Protein AF-A0A328RAQ8-F1 (afdb_monomer)

Mean predicted aligned error: 7.21 Å

Solvent-accessible surface area (backbone atoms only — not comparable to full-atom values): 24441 Å² total; per-residue (Å²): 133,79,51,76,71,47,58,54,51,52,52,53,50,54,53,48,51,42,51,50,25,44,51,52,35,66,63,40,53,91,83,47,80,74,49,74,66,50,53,50,38,50,43,76,80,34,97,57,54,70,70,56,49,42,51,53,48,26,53,74,72,72,41,74,88,54,54,60,69,56,49,46,54,49,62,78,67,49,66,49,70,57,92,97,44,78,31,36,63,89,48,37,62,61,53,34,51,53,32,45,77,58,70,43,49,55,40,66,50,45,45,72,58,76,92,45,79,39,42,39,32,28,35,41,50,77,49,79,55,95,85,30,41,39,30,42,23,73,41,74,61,37,49,27,56,80,72,40,64,87,62,33,55,47,76,56,95,47,36,37,40,36,38,45,58,30,52,54,49,51,40,56,70,61,46,52,52,36,56,78,44,58,82,60,82,80,64,82,86,49,58,68,50,44,47,52,30,50,56,42,38,34,50,52,52,68,74,40,96,45,70,70,61,37,53,59,50,48,52,56,50,49,54,51,43,42,55,28,30,51,36,1,43,52,41,34,44,73,74,69,35,58,53,52,52,34,26,56,51,60,20,45,50,42,64,42,82,68,36,57,62,54,33,49,52,55,52,39,9,29,42,12,67,78,55,90,95,39,27,3,37,53,47,53,36,71,76,38,95,41,75,64,29,55,48,45,49,47,48,51,56,36,58,54,44,58,49,84,52,94,55,66,41,53,54,54,36,41,52,53,53,49,54,55,51,52,43,56,70,71,67,68,64,93,50,53,69,59,55,44,52,53,51,51,50,50,48,44,50,52,50,51,52,47,39,68,74,69,44,57,75,72,53,50,66,53,61,74,42,88,85,59,54,54,67,59,44,30,68,64,41,23,61,52,40,28,57,47,32,77,75,37,45,73,63,49,54,52,49,48,55,52,50,39,55,53,52,53,49,52,51,41,56,70,66,63,70,54,95,60,86,54,98,49,65,70,62,42,50,50,56,53,49,56,50,46,53,55,60,83,52,73,90,118

Foldseek 3Di:
DQDPLLVVQLVLQLVLLLLLQLLLCVLCVVPFDFDPVQQVLLCVVDVDGSVVSSCVSCVVVVNNPPDSVVSVVCSQVRWRDGDPDIDDLVRQVVVVVVSVVSPFQWGWHWHDQQNGTKIWIAGWDWDDDDQAIETEGPGTNHIHRVCDLVVQWDDDPRYIYGDLVSLLVCCVVQQVVLLVVLPPDDDPPDDPLVSLLSVLNSVLSVVDPDDVRSSVLSSVLVSVQRVLLNLLLVLCCPPPADPLLSLLLSLCCLQPVQFPSNLLSSLSSQLRADDPPHGHVVNVLLVDPDPSSLSSVSSVLSVLRPSVDPRPSSLLSNLLVLLVVVLVLVVVDDPSVVLSNLSSVLSVVLSLVCCVPQPDPVVSVVSPDPPDGSVRNNVVCSVVSNVSCVVQVVVVVVSRVVSSLVSSVVSCCVRPVDPLPDVDSVVSSSVSSVVSCVRSPPPD

Structure (mmCIF, N/CA/C/O backbone):
data_AF-A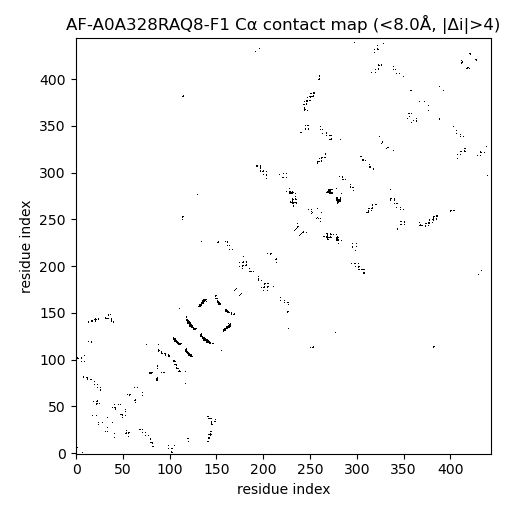0A328RAQ8-F1
#
_entry.id   AF-A0A328RAQ8-F1
#
loop_
_atom_site.group_PDB
_atom_site.id
_atom_site.type_symbol
_atom_site.label_atom_id
_atom_site.label_alt_id
_atom_site.label_comp_id
_atom_site.label_asym_id
_atom_site.label_entity_id
_atom_site.label_seq_id
_atom_site.pdbx_PDB_ins_code
_atom_site.Cartn_x
_atom_site.Cartn_y
_atom_site.Cartn_z
_atom_site.occupancy
_atom_site.B_iso_or_equiv
_atom_site.auth_seq_id
_atom_site.auth_comp_id
_atom_site.auth_asym_id
_atom_site.auth_atom_id
_atom_site.pdbx_PDB_model_num
ATOM 1 N N . MET A 1 1 ? -5.743 -27.151 -20.401 1.00 46.66 1 MET A N 1
ATOM 2 C CA . MET A 1 1 ? -4.442 -27.414 -21.057 1.00 46.66 1 MET A CA 1
ATOM 3 C C . MET A 1 1 ? -3.914 -26.081 -21.556 1.00 46.66 1 MET A C 1
ATOM 5 O O . MET A 1 1 ? -4.573 -25.493 -22.405 1.00 46.66 1 MET A O 1
ATOM 9 N N . LYS A 1 2 ? -2.813 -25.567 -20.989 1.00 57.56 2 LYS A N 1
ATOM 10 C CA . LYS A 1 2 ? -2.149 -24.363 -21.514 1.00 57.56 2 LYS A CA 1
ATOM 11 C C . LYS A 1 2 ? -1.549 -24.700 -22.884 1.00 57.56 2 LYS A C 1
ATOM 13 O O . LYS A 1 2 ? -1.037 -25.803 -23.067 1.00 57.56 2 LYS A O 1
ATOM 18 N N . SER A 1 3 ? -1.670 -23.803 -23.861 1.00 71.44 3 SER A N 1
ATOM 19 C CA . SER A 1 3 ? -0.996 -24.002 -25.150 1.00 71.44 3 SER A CA 1
ATOM 20 C C . SER A 1 3 ? 0.505 -23.745 -24.985 1.00 71.44 3 SER A C 1
ATOM 22 O O . SER A 1 3 ? 0.883 -22.864 -24.217 1.00 71.44 3 SER A O 1
ATOM 24 N N . ALA A 1 4 ? 1.362 -24.467 -25.716 1.00 67.44 4 ALA A N 1
ATOM 25 C CA . ALA A 1 4 ? 2.818 -24.266 -25.664 1.00 67.44 4 ALA A CA 1
ATOM 26 C C . ALA A 1 4 ? 3.234 -22.809 -25.970 1.00 67.44 4 ALA A C 1
ATOM 28 O O . ALA A 1 4 ? 4.241 -22.329 -25.464 1.00 67.44 4 ALA A O 1
ATOM 29 N N . ASN A 1 5 ? 2.416 -22.075 -26.734 1.00 84.12 5 ASN A N 1
ATOM 30 C CA . ASN A 1 5 ? 2.640 -20.660 -27.033 1.00 84.12 5 ASN A CA 1
ATOM 31 C C . ASN A 1 5 ? 2.459 -19.746 -25.808 1.00 84.12 5 ASN A C 1
ATOM 33 O O . ASN A 1 5 ? 3.056 -18.679 -25.761 1.00 84.12 5 ASN A O 1
ATOM 37 N N . VAL A 1 6 ? 1.654 -20.136 -24.815 1.00 92.00 6 VAL A N 1
ATOM 38 C CA . VAL A 1 6 ? 1.439 -19.330 -23.599 1.00 92.00 6 VAL A CA 1
ATOM 39 C C . VAL A 1 6 ? 2.637 -19.389 -22.673 1.00 92.00 6 VAL A C 1
ATOM 41 O O . VAL A 1 6 ? 3.039 -18.364 -22.145 1.00 92.00 6 VAL A O 1
ATOM 44 N N . GLU A 1 7 ? 3.229 -20.567 -22.501 1.00 93.19 7 GLU A N 1
ATOM 45 C CA . GLU A 1 7 ? 4.382 -20.744 -21.613 1.00 93.19 7 GLU A CA 1
ATOM 46 C C . GLU A 1 7 ? 5.602 -19.950 -22.103 1.00 93.19 7 GLU A C 1
ATOM 48 O O . GLU A 1 7 ? 6.362 -19.417 -21.295 1.00 93.19 7 GLU A O 1
ATOM 53 N N . VAL A 1 8 ? 5.765 -19.824 -23.426 1.00 94.06 8 VAL A N 1
ATOM 54 C CA . VAL A 1 8 ? 6.805 -18.980 -24.033 1.00 94.06 8 VAL A CA 1
ATOM 55 C C . VAL A 1 8 ? 6.576 -17.508 -23.687 1.00 94.06 8 VAL A C 1
ATOM 57 O O . VAL A 1 8 ? 7.496 -16.867 -23.186 1.00 94.06 8 VAL A O 1
ATOM 60 N N . LEU A 1 9 ? 5.348 -17.000 -23.855 1.00 94.50 9 LEU A N 1
ATOM 61 C CA . LEU A 1 9 ? 5.012 -15.622 -23.482 1.00 94.50 9 LEU A CA 1
ATOM 62 C C . LEU A 1 9 ? 5.189 -15.351 -21.992 1.00 94.50 9 LEU A C 1
ATOM 64 O O . LEU A 1 9 ? 5.726 -14.313 -21.616 1.00 94.50 9 LEU A O 1
ATOM 68 N N . GLU A 1 10 ? 4.730 -16.274 -21.142 1.00 96.19 10 GLU A N 1
ATOM 69 C CA . GLU A 1 10 ? 4.887 -16.165 -19.692 1.00 96.19 10 GLU A CA 1
ATOM 70 C C . GLU A 1 10 ? 6.375 -16.028 -19.350 1.00 96.19 10 GLU A C 1
ATOM 72 O O . GLU A 1 10 ? 6.765 -15.113 -18.629 1.00 96.19 10 GLU A O 1
ATOM 77 N N . LYS A 1 11 ? 7.228 -16.881 -19.928 1.00 95.19 11 LYS A N 1
ATOM 78 C CA . LYS A 1 11 ? 8.674 -16.842 -19.703 1.00 95.19 11 LYS A CA 1
ATOM 79 C C . LYS A 1 11 ? 9.316 -15.538 -20.190 1.00 95.19 11 LYS A C 1
ATOM 81 O O . LYS A 1 11 ? 10.151 -14.986 -19.475 1.00 95.19 11 LYS A O 1
ATOM 86 N N . GLU A 1 12 ? 8.943 -15.051 -21.371 1.00 95.50 12 GLU A N 1
ATOM 87 C CA . GLU A 1 12 ? 9.445 -13.786 -21.924 1.00 95.50 12 GLU A CA 1
ATOM 88 C C . GLU A 1 12 ? 9.043 -12.583 -21.066 1.00 95.50 12 GLU A C 1
ATOM 90 O O . GLU A 1 12 ? 9.880 -11.717 -20.799 1.00 95.50 12 GLU A O 1
ATOM 95 N N . LEU A 1 13 ? 7.791 -12.548 -20.596 1.00 96.94 13 LEU A N 1
ATOM 96 C CA . LEU A 1 13 ? 7.306 -11.501 -19.703 1.00 96.94 13 LEU A CA 1
ATOM 97 C C . LEU A 1 13 ? 8.070 -11.526 -18.381 1.00 96.94 13 LEU A C 1
ATOM 99 O O . LEU A 1 13 ? 8.629 -10.512 -17.976 1.00 96.94 13 LEU A O 1
ATOM 103 N N . ILE A 1 14 ? 8.128 -12.690 -17.730 1.00 96.12 14 ILE A N 1
ATOM 104 C CA . ILE A 1 14 ? 8.812 -12.859 -16.444 1.00 96.12 14 ILE A CA 1
ATOM 105 C C . ILE A 1 14 ? 10.275 -12.415 -16.560 1.00 96.12 14 ILE A C 1
ATOM 107 O O . ILE A 1 14 ? 10.772 -11.696 -15.693 1.00 96.12 14 ILE A O 1
ATOM 111 N N . GLN A 1 15 ? 10.962 -12.807 -17.638 1.00 94.62 15 GLN A N 1
ATOM 112 C CA . GLN A 1 15 ? 12.349 -12.419 -17.864 1.00 94.62 15 GLN A CA 1
ATOM 113 C C . GLN A 1 15 ? 12.493 -10.896 -17.960 1.00 94.62 15 GLN A C 1
ATOM 115 O O . GLN A 1 15 ? 13.362 -10.352 -17.284 1.00 94.62 15 GLN A O 1
ATOM 120 N N . GLN A 1 16 ? 11.648 -10.224 -18.749 1.00 96.38 16 GLN A N 1
ATOM 121 C CA . GLN A 1 16 ? 11.657 -8.764 -18.925 1.00 96.38 16 GLN A CA 1
ATOM 122 C C . GLN A 1 16 ? 11.300 -8.005 -17.644 1.00 96.38 16 GLN A C 1
ATOM 124 O O . GLN A 1 16 ? 11.988 -7.052 -17.284 1.00 96.38 16 GLN A O 1
ATOM 129 N N . CYS A 1 17 ? 10.299 -8.462 -16.891 1.00 96.31 17 CYS A N 1
ATOM 130 C CA . CYS A 1 17 ? 9.982 -7.886 -15.586 1.00 96.31 17 CYS A CA 1
ATOM 131 C C . CYS A 1 17 ? 11.153 -8.035 -14.606 1.00 96.31 17 CYS A C 1
ATOM 133 O O . CYS A 1 17 ? 11.491 -7.085 -13.908 1.00 96.31 17 CYS A O 1
ATOM 135 N N . HIS A 1 18 ? 11.833 -9.186 -14.591 1.00 94.56 18 HIS A N 1
ATOM 136 C CA . HIS A 1 18 ? 13.015 -9.371 -13.754 1.00 94.56 18 HIS A CA 1
ATOM 137 C C . HIS A 1 18 ? 14.159 -8.420 -14.147 1.00 94.56 18 HIS A C 1
ATOM 139 O O . HIS A 1 18 ? 14.799 -7.851 -13.267 1.00 94.56 18 HIS A O 1
ATOM 145 N N . VAL A 1 19 ? 14.393 -8.184 -15.448 1.00 94.94 19 VAL A N 1
ATOM 146 C CA . VAL A 1 19 ? 15.348 -7.155 -15.916 1.00 94.94 19 VAL A CA 1
ATOM 147 C C . VAL A 1 19 ? 15.018 -5.802 -15.305 1.00 94.94 19 VAL A C 1
ATOM 149 O O . VAL A 1 19 ? 15.891 -5.170 -14.713 1.00 94.94 19 VAL A O 1
ATOM 152 N N . PHE A 1 20 ? 13.759 -5.387 -15.439 1.00 95.69 20 PHE A N 1
ATOM 153 C CA . PHE A 1 20 ? 13.279 -4.112 -14.937 1.00 95.69 20 PHE A CA 1
ATOM 154 C C . PHE A 1 20 ? 13.515 -3.982 -13.429 1.00 95.69 20 PHE A C 1
ATOM 156 O O . PHE A 1 20 ? 14.131 -3.013 -12.997 1.00 95.69 20 PHE A O 1
ATOM 163 N N . CYS A 1 21 ? 13.117 -4.982 -12.635 1.00 94.62 21 CYS A N 1
ATOM 164 C CA . CYS A 1 21 ? 13.277 -4.952 -11.180 1.00 94.62 21 CYS A CA 1
ATOM 165 C C . CYS A 1 21 ? 14.751 -4.871 -10.740 1.00 94.62 21 CYS A C 1
ATOM 167 O O . CYS A 1 21 ? 15.066 -4.180 -9.774 1.00 94.62 21 CYS A O 1
ATOM 169 N N . ILE A 1 22 ? 15.666 -5.543 -11.450 1.00 94.06 22 ILE A N 1
ATOM 170 C CA . ILE A 1 22 ? 17.109 -5.474 -11.169 1.00 94.06 22 ILE A CA 1
ATOM 171 C C . ILE A 1 22 ? 17.684 -4.096 -11.513 1.00 94.06 22 ILE A C 1
ATOM 173 O O . ILE A 1 22 ? 18.497 -3.566 -10.755 1.00 94.06 22 ILE A O 1
ATOM 177 N N . LEU A 1 23 ? 17.276 -3.511 -12.642 1.00 93.88 23 LEU A N 1
ATOM 178 C CA . LEU A 1 23 ? 17.712 -2.170 -13.030 1.00 93.88 23 LEU A CA 1
ATOM 179 C C . LEU A 1 23 ? 17.159 -1.098 -12.084 1.00 93.88 23 LEU A C 1
ATOM 181 O O . LEU A 1 23 ? 17.911 -0.210 -11.688 1.00 93.88 23 LEU A O 1
ATOM 185 N N . ASP A 1 24 ? 15.891 -1.208 -11.678 1.00 92.88 24 ASP A N 1
ATOM 186 C CA . ASP A 1 24 ? 15.294 -0.343 -10.654 1.00 92.88 24 ASP A CA 1
ATOM 187 C C . ASP A 1 24 ? 16.079 -0.442 -9.341 1.00 92.88 24 ASP A C 1
ATOM 189 O O . ASP A 1 24 ? 16.536 0.575 -8.824 1.00 92.88 24 ASP A O 1
ATOM 193 N N . TYR A 1 25 ? 16.363 -1.652 -8.847 1.00 93.06 25 TYR A N 1
ATOM 194 C CA . TYR A 1 25 ? 17.213 -1.807 -7.665 1.00 93.06 25 TYR A CA 1
ATOM 195 C C . TYR A 1 25 ? 18.587 -1.155 -7.850 1.00 93.06 25 TYR A C 1
ATOM 197 O O . TYR A 1 25 ? 19.041 -0.433 -6.969 1.00 93.06 25 TYR A O 1
ATOM 205 N N . TRP A 1 26 ? 19.250 -1.359 -8.992 1.00 92.06 26 TRP A N 1
ATOM 206 C CA . TRP A 1 26 ? 20.572 -0.781 -9.239 1.00 92.06 26 TRP A CA 1
ATOM 207 C C . TRP A 1 26 ? 20.583 0.748 -9.143 1.00 92.06 26 TRP A C 1
ATOM 209 O O . TRP A 1 26 ? 21.520 1.315 -8.578 1.00 92.06 26 TRP A O 1
ATOM 219 N N . VAL A 1 27 ? 19.549 1.401 -9.681 1.00 90.69 27 VAL A N 1
ATOM 220 C CA . VAL A 1 27 ? 19.400 2.863 -9.650 1.00 90.69 27 VAL A CA 1
ATOM 221 C C . VAL A 1 27 ? 19.155 3.376 -8.228 1.00 90.69 27 VAL A C 1
ATOM 223 O O . VAL A 1 27 ? 19.603 4.472 -7.912 1.00 90.69 27 VAL A O 1
ATOM 226 N N . ASN A 1 28 ? 18.511 2.587 -7.363 1.00 86.62 28 ASN A N 1
ATOM 227 C CA . ASN A 1 28 ? 18.030 3.038 -6.049 1.00 86.62 28 ASN A CA 1
ATOM 228 C C . ASN A 1 28 ? 18.670 2.284 -4.868 1.00 86.62 28 ASN A C 1
ATOM 230 O O . ASN A 1 28 ? 18.166 2.311 -3.746 1.00 86.62 28 ASN A O 1
ATOM 234 N N . LYS A 1 29 ? 19.789 1.592 -5.103 1.00 84.62 29 LYS A N 1
ATOM 235 C CA . LYS A 1 29 ? 20.450 0.714 -4.120 1.00 84.62 29 LYS A CA 1
ATOM 236 C C . LYS A 1 29 ? 20.953 1.431 -2.863 1.00 84.62 29 LYS A C 1
ATOM 238 O O . LYS A 1 29 ? 21.177 0.771 -1.852 1.00 84.62 29 LYS A O 1
ATOM 243 N N . ASP A 1 30 ? 21.161 2.744 -2.949 1.00 83.25 30 ASP A N 1
ATOM 244 C CA . ASP A 1 30 ? 21.612 3.573 -1.828 1.00 83.25 30 ASP A CA 1
ATOM 245 C C . ASP A 1 30 ? 20.435 4.025 -0.941 1.00 83.25 30 ASP A C 1
ATOM 247 O O . ASP A 1 30 ? 20.643 4.383 0.216 1.00 83.25 30 ASP A O 1
ATOM 251 N N . GLU A 1 31 ? 19.204 3.968 -1.460 1.00 77.75 31 GLU A N 1
ATOM 252 C CA . GLU A 1 31 ? 17.975 4.384 -0.770 1.00 77.75 31 GLU A CA 1
ATOM 253 C C . GLU A 1 31 ? 17.194 3.190 -0.205 1.00 77.75 31 GLU A C 1
ATOM 255 O O . GLU A 1 31 ? 16.534 3.306 0.827 1.00 77.75 31 GLU A O 1
ATOM 260 N N . HIS A 1 32 ? 17.292 2.022 -0.849 1.00 78.50 32 HIS A N 1
ATOM 261 C CA . HIS A 1 32 ? 16.520 0.840 -0.475 1.00 78.50 32 HIS A CA 1
ATOM 262 C C . HIS A 1 32 ? 17.409 -0.379 -0.228 1.00 78.50 32 HIS A C 1
ATOM 264 O O . HIS A 1 32 ? 18.139 -0.855 -1.103 1.00 78.50 32 HIS A O 1
ATOM 270 N N . HIS A 1 33 ? 17.287 -0.946 0.971 1.00 80.94 33 HIS A N 1
ATOM 271 C CA . HIS A 1 33 ? 17.902 -2.224 1.295 1.00 80.94 33 HIS A CA 1
ATOM 272 C C . HIS A 1 33 ? 17.041 -3.374 0.760 1.00 80.94 33 HIS A C 1
ATOM 274 O O . HIS A 1 33 ? 15.851 -3.432 1.069 1.00 80.94 33 HIS A O 1
ATOM 280 N N . PRO A 1 34 ? 17.616 -4.310 -0.018 1.00 81.94 34 PRO A N 1
ATOM 281 C CA . PRO A 1 34 ? 16.852 -5.421 -0.555 1.00 81.94 34 PRO A CA 1
ATOM 282 C C . PRO A 1 34 ? 16.431 -6.344 0.584 1.00 81.94 34 PRO A C 1
ATOM 284 O O . PRO A 1 34 ? 17.266 -6.839 1.347 1.00 81.94 34 PRO A O 1
ATOM 287 N N . ASP A 1 35 ? 15.131 -6.595 0.694 1.00 78.19 35 ASP A N 1
ATOM 288 C CA . ASP A 1 35 ? 14.626 -7.565 1.650 1.00 78.19 35 ASP A CA 1
ATOM 289 C C . ASP A 1 35 ? 14.904 -9.007 1.183 1.00 78.19 35 ASP A C 1
ATOM 291 O O . ASP A 1 35 ? 15.344 -9.280 0.058 1.00 78.19 35 ASP A O 1
ATOM 295 N N . SER A 1 36 ? 14.639 -9.980 2.057 1.00 78.88 36 SER A N 1
ATOM 296 C CA . SER A 1 36 ? 14.835 -11.388 1.702 1.00 78.88 36 SER A CA 1
ATOM 297 C C . SER A 1 36 ? 13.930 -11.863 0.559 1.00 78.88 36 SER A C 1
ATOM 299 O O . SER A 1 36 ? 14.281 -12.842 -0.090 1.00 78.88 36 SER A O 1
ATOM 301 N N . PHE A 1 37 ? 12.812 -11.178 0.284 1.00 78.19 37 PHE A N 1
ATOM 302 C CA . PHE A 1 37 ? 11.906 -11.518 -0.813 1.00 78.19 37 PHE A CA 1
ATOM 303 C C . PHE A 1 37 ? 12.542 -11.156 -2.157 1.00 78.19 37 PHE A C 1
ATOM 305 O O . PHE A 1 37 ? 12.644 -12.002 -3.042 1.00 78.19 37 PHE A O 1
ATOM 312 N N . PHE A 1 38 ? 13.056 -9.932 -2.283 1.00 85.31 38 PHE A N 1
ATOM 313 C CA . PHE A 1 38 ? 13.768 -9.474 -3.473 1.00 85.31 38 PHE A CA 1
ATOM 314 C C . PHE A 1 38 ? 15.025 -10.315 -3.740 1.00 85.31 38 PHE A C 1
ATOM 316 O O . PHE A 1 38 ? 15.276 -10.742 -4.868 1.00 85.31 38 PHE A O 1
ATOM 323 N N . ILE A 1 39 ? 15.794 -10.635 -2.692 1.00 85.44 39 ILE A N 1
ATOM 324 C CA . ILE A 1 39 ? 16.981 -11.497 -2.812 1.00 85.44 39 ILE A CA 1
ATOM 325 C C . ILE A 1 39 ? 16.603 -12.900 -3.307 1.00 85.44 39 ILE A C 1
ATOM 327 O O . ILE A 1 39 ? 17.310 -13.467 -4.141 1.00 85.44 39 ILE A O 1
ATOM 331 N N . GLU A 1 40 ? 15.519 -13.481 -2.793 1.00 83.31 40 GLU A N 1
ATOM 332 C CA . GLU A 1 40 ? 15.050 -14.800 -3.218 1.00 83.31 40 GLU A CA 1
ATOM 333 C C . GLU A 1 40 ? 14.589 -14.797 -4.678 1.00 83.31 40 GLU A C 1
ATOM 335 O O . GLU A 1 40 ? 14.972 -15.695 -5.425 1.00 83.31 40 GLU A O 1
ATOM 340 N N . GLN A 1 41 ? 13.866 -13.762 -5.116 1.00 83.31 41 GLN A N 1
ATOM 341 C CA . GLN A 1 41 ? 13.512 -13.588 -6.528 1.00 83.31 41 GLN A CA 1
ATOM 342 C C . GLN A 1 41 ? 14.762 -13.577 -7.408 1.00 83.31 41 GLN A C 1
ATOM 344 O O . GLN A 1 41 ? 14.844 -14.348 -8.358 1.00 83.31 41 GLN A O 1
ATOM 349 N N . CYS A 1 42 ? 15.781 -12.788 -7.051 1.00 83.06 42 CYS A N 1
ATOM 350 C CA . CYS A 1 42 ? 17.035 -12.729 -7.806 1.00 83.06 42 CYS A CA 1
ATOM 351 C C . CYS A 1 42 ? 17.699 -14.110 -7.934 1.00 83.06 42 CYS A C 1
ATOM 353 O O . CYS A 1 42 ? 18.209 -14.456 -9.001 1.00 83.06 42 CYS A O 1
ATOM 355 N N . LYS A 1 43 ? 17.651 -14.918 -6.865 1.00 84.00 43 LYS A N 1
ATOM 356 C CA . LYS A 1 43 ? 18.189 -16.287 -6.854 1.00 84.00 43 LYS A CA 1
ATOM 357 C C . LYS A 1 43 ? 17.434 -17.241 -7.776 1.00 84.00 43 LYS A C 1
ATOM 359 O O . LYS A 1 43 ? 18.045 -18.147 -8.328 1.00 84.00 43 LYS A O 1
ATOM 364 N N . GLN A 1 44 ? 16.132 -17.037 -7.987 1.00 80.12 44 GLN A N 1
ATOM 365 C CA . GLN A 1 44 ? 15.351 -17.858 -8.923 1.00 80.12 44 GLN A CA 1
ATOM 366 C C . GLN A 1 44 ? 15.803 -17.679 -10.381 1.00 80.12 44 GLN A C 1
ATOM 368 O O . GLN A 1 44 ? 15.610 -18.581 -11.195 1.00 80.12 44 GLN A O 1
ATOM 373 N N . PHE A 1 45 ? 16.416 -16.538 -10.712 1.00 79.69 45 PHE A N 1
ATOM 374 C CA . PHE A 1 45 ? 16.899 -16.231 -12.062 1.00 79.69 45 PHE A CA 1
ATOM 375 C C . PHE A 1 45 ? 18.414 -16.376 -12.224 1.00 79.69 45 PHE A C 1
ATOM 377 O O . PHE A 1 45 ? 18.905 -16.406 -13.353 1.00 79.69 45 PHE A O 1
ATOM 384 N N . SER A 1 46 ? 19.159 -16.439 -11.120 1.00 80.19 46 SER A N 1
ATOM 385 C CA . SER A 1 46 ? 20.618 -16.491 -11.113 1.00 80.19 46 SER A CA 1
ATOM 386 C C . SER A 1 46 ? 21.133 -17.088 -9.803 1.00 80.19 46 SER A C 1
ATOM 388 O O . SER A 1 46 ? 20.909 -16.525 -8.738 1.00 80.19 46 SER A O 1
ATOM 390 N N . ASP A 1 47 ? 21.934 -18.155 -9.872 1.00 79.81 47 ASP A N 1
ATOM 391 C CA . ASP A 1 47 ? 22.627 -18.727 -8.699 1.00 79.81 47 ASP A CA 1
ATOM 392 C C . ASP A 1 47 ? 23.760 -17.821 -8.154 1.00 79.81 47 ASP A C 1
ATOM 394 O O . ASP A 1 47 ? 24.549 -18.220 -7.293 1.00 79.81 47 ASP A O 1
ATOM 398 N N . GLN A 1 48 ? 23.904 -16.606 -8.688 1.00 83.75 48 GLN A N 1
ATOM 399 C CA . GLN A 1 48 ? 24.974 -15.672 -8.351 1.00 83.75 48 GLN A CA 1
ATOM 400 C C . GLN A 1 48 ? 24.572 -14.718 -7.215 1.00 83.75 48 GLN A C 1
ATOM 402 O O . GLN A 1 48 ? 23.411 -14.612 -6.823 1.00 83.75 48 GLN A O 1
ATOM 407 N N . SER A 1 49 ? 25.554 -13.990 -6.673 1.00 87.69 49 SER A N 1
ATOM 408 C CA . SER A 1 49 ? 25.270 -12.888 -5.750 1.00 87.69 49 SER A CA 1
ATOM 409 C C . SER A 1 49 ? 24.464 -11.784 -6.444 1.00 87.69 49 SER A C 1
ATOM 411 O O . SER A 1 49 ? 24.586 -11.593 -7.653 1.00 87.69 49 SER A O 1
ATOM 413 N N . LEU A 1 50 ? 23.698 -11.011 -5.666 1.00 87.62 50 LEU A N 1
ATOM 414 C CA . LEU A 1 50 ? 22.896 -9.894 -6.177 1.00 87.62 50 LEU A CA 1
ATOM 415 C C . LEU A 1 50 ? 23.732 -8.913 -7.015 1.00 87.62 50 LEU A C 1
ATOM 417 O O . LEU A 1 50 ? 23.339 -8.561 -8.119 1.00 87.62 50 LEU A O 1
ATOM 421 N N . GLU A 1 51 ? 24.928 -8.553 -6.544 1.00 88.38 51 GLU A N 1
ATOM 422 C CA . GLU A 1 51 ? 25.855 -7.675 -7.269 1.00 88.38 51 GLU A CA 1
ATOM 423 C C . GLU A 1 51 ? 26.238 -8.226 -8.652 1.00 88.38 51 GLU A C 1
ATOM 425 O O . GLU A 1 51 ? 26.233 -7.493 -9.641 1.00 88.38 51 GLU A O 1
ATOM 430 N N . ARG A 1 52 ? 26.519 -9.532 -8.749 1.00 89.69 52 ARG A N 1
ATOM 431 C CA . ARG A 1 52 ? 26.840 -10.176 -10.029 1.00 89.69 52 ARG A CA 1
ATOM 432 C C . ARG A 1 52 ? 25.621 -10.263 -10.943 1.00 89.69 52 ARG A C 1
ATOM 434 O O . ARG A 1 52 ? 25.758 -10.039 -12.142 1.00 89.69 52 ARG A O 1
ATOM 441 N N . THR A 1 53 ? 24.441 -10.526 -10.385 1.00 91.00 53 THR A N 1
ATOM 442 C CA . THR A 1 53 ? 23.177 -10.497 -11.131 1.00 91.00 53 THR A CA 1
ATOM 443 C C . THR A 1 53 ? 22.916 -9.105 -11.712 1.00 91.00 53 THR A C 1
ATOM 445 O O . THR A 1 53 ? 22.624 -8.999 -12.902 1.00 91.00 53 THR A O 1
ATOM 448 N N . CYS A 1 54 ? 23.111 -8.035 -10.932 1.00 91.94 54 CYS A N 1
ATOM 449 C CA . CYS A 1 54 ? 23.015 -6.658 -11.425 1.00 91.94 54 CYS A CA 1
ATOM 450 C C . CYS A 1 54 ? 24.000 -6.392 -12.564 1.00 91.94 54 CYS A C 1
ATOM 452 O O . CYS A 1 54 ? 23.599 -5.915 -13.623 1.00 91.94 54 CYS A O 1
ATOM 454 N N . GLN A 1 55 ? 25.273 -6.754 -12.381 1.00 91.81 55 GLN A N 1
ATOM 455 C CA . GLN A 1 55 ? 26.297 -6.560 -13.405 1.00 91.81 55 GLN A CA 1
ATOM 456 C C . GLN A 1 55 ? 25.966 -7.316 -14.700 1.00 91.81 55 GLN A C 1
ATOM 458 O O . GLN A 1 55 ? 26.083 -6.755 -15.787 1.00 91.81 55 GLN A O 1
ATOM 463 N N . SER A 1 56 ? 25.488 -8.558 -14.596 1.00 92.06 56 SER A N 1
ATOM 464 C CA . SER A 1 56 ? 25.079 -9.355 -15.755 1.00 92.06 56 SER A CA 1
ATOM 465 C C . SER A 1 56 ? 23.894 -8.734 -16.499 1.00 92.06 56 SER A C 1
ATOM 467 O O . SER A 1 56 ? 23.878 -8.737 -17.730 1.00 92.06 56 SER A O 1
ATOM 469 N N . VAL A 1 57 ? 22.920 -8.170 -15.776 1.00 94.31 57 VAL A N 1
ATOM 470 C CA . VAL A 1 57 ? 21.798 -7.446 -16.387 1.00 94.31 57 VAL A CA 1
ATOM 471 C C . VAL A 1 57 ? 22.286 -6.177 -17.085 1.00 94.31 57 VAL A C 1
ATOM 473 O O . VAL A 1 57 ? 21.925 -5.956 -18.238 1.00 94.31 57 VAL A O 1
ATOM 476 N N . LEU A 1 58 ? 23.159 -5.388 -16.451 1.00 94.69 58 LEU A N 1
ATOM 477 C CA . LEU A 1 58 ? 23.753 -4.205 -17.080 1.00 94.69 58 LEU A CA 1
ATOM 478 C C . LEU A 1 58 ? 24.520 -4.564 -18.355 1.00 94.69 58 LEU A C 1
ATOM 480 O O . LEU A 1 58 ? 24.407 -3.858 -19.350 1.00 94.69 58 LEU A O 1
ATOM 484 N N . GLU A 1 59 ? 25.269 -5.665 -18.363 1.00 94.31 59 GLU A N 1
ATOM 485 C CA . GLU A 1 59 ? 25.994 -6.119 -19.554 1.00 94.31 59 GLU A CA 1
ATOM 486 C C . GLU A 1 59 ? 25.039 -6.563 -20.662 1.00 94.31 59 GLU A C 1
ATOM 488 O O . GLU A 1 59 ? 25.220 -6.171 -21.817 1.00 94.31 59 GLU A O 1
ATOM 493 N N . ARG A 1 60 ? 23.992 -7.326 -20.315 1.00 92.94 60 ARG A N 1
ATOM 494 C CA . ARG A 1 60 ? 22.988 -7.800 -21.278 1.00 92.94 60 ARG A CA 1
ATOM 495 C C . ARG A 1 60 ? 22.238 -6.645 -21.940 1.00 92.94 60 ARG A C 1
ATOM 497 O O . ARG A 1 60 ? 22.030 -6.685 -23.148 1.00 92.94 60 ARG A O 1
ATOM 504 N N . GLU A 1 61 ?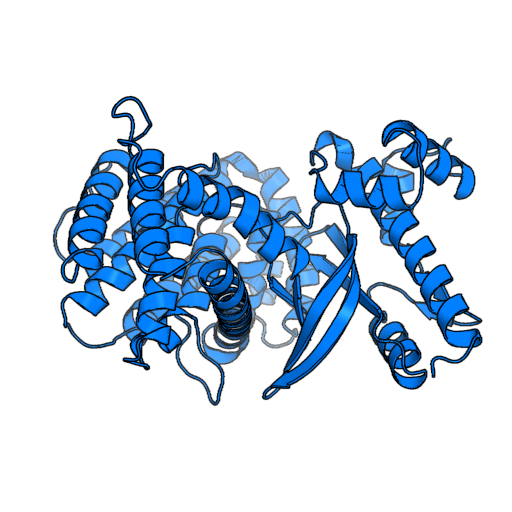 21.879 -5.620 -21.170 1.00 94.94 61 GLU A N 1
ATOM 505 C CA . GLU A 1 61 ? 21.195 -4.422 -21.676 1.00 94.94 61 GLU A CA 1
ATOM 506 C C . GLU A 1 61 ? 22.168 -3.365 -22.244 1.00 94.94 61 GLU A C 1
ATOM 508 O O . GLU A 1 61 ? 21.745 -2.288 -22.662 1.00 94.94 61 GLU A O 1
ATOM 513 N N . ASN A 1 62 ? 23.479 -3.649 -22.283 1.00 95.19 62 ASN A N 1
ATOM 514 C CA . ASN A 1 62 ? 24.532 -2.725 -22.725 1.00 95.19 62 ASN A CA 1
ATOM 515 C C . ASN A 1 62 ? 24.542 -1.382 -21.953 1.00 95.19 62 ASN A C 1
ATOM 517 O O . ASN A 1 62 ? 24.725 -0.300 -22.517 1.00 95.19 62 ASN A O 1
ATOM 521 N N . LEU A 1 63 ? 24.361 -1.458 -20.636 1.00 95.88 63 LEU A N 1
ATOM 522 C CA . LEU A 1 63 ? 24.291 -0.340 -19.695 1.00 95.88 63 LEU A CA 1
ATOM 523 C C . LEU A 1 63 ? 25.516 -0.224 -18.774 1.00 95.88 63 LEU A C 1
ATOM 525 O O . LEU A 1 63 ? 25.649 0.781 -18.085 1.00 95.88 63 LEU A O 1
ATOM 529 N N . SER A 1 64 ? 26.458 -1.175 -18.779 1.00 93.94 64 SER A N 1
ATOM 530 C CA . SER A 1 64 ? 27.608 -1.185 -17.844 1.00 93.94 64 SER A CA 1
ATOM 531 C C . SER A 1 64 ? 28.539 0.032 -17.939 1.00 93.94 64 SER A C 1
ATOM 533 O O . SER A 1 64 ? 29.347 0.264 -17.047 1.00 93.94 64 SER A O 1
ATOM 535 N N . HIS A 1 65 ? 28.454 0.799 -19.028 1.00 93.56 65 HIS A N 1
ATOM 536 C CA . HIS A 1 65 ? 29.240 2.013 -19.268 1.00 93.56 65 HIS A CA 1
ATOM 537 C C . HIS A 1 65 ? 28.446 3.311 -19.024 1.00 93.56 65 HIS A C 1
ATOM 539 O O . HIS A 1 65 ? 28.961 4.400 -19.281 1.00 93.56 65 HIS A O 1
ATOM 545 N N . LYS A 1 66 ? 27.178 3.205 -18.609 1.00 95.50 66 LYS A N 1
ATOM 546 C CA . LYS A 1 66 ? 26.265 4.332 -18.395 1.00 95.50 66 LYS A CA 1
ATOM 547 C C . LYS A 1 66 ? 26.353 4.851 -16.962 1.00 95.50 66 LYS A C 1
ATOM 549 O O . LYS A 1 66 ? 26.671 4.108 -16.036 1.00 95.50 66 LYS A O 1
ATOM 554 N N . THR A 1 67 ? 26.051 6.135 -16.778 1.00 94.56 67 THR A N 1
ATOM 555 C CA . THR A 1 67 ? 25.874 6.725 -15.442 1.00 94.56 67 THR A CA 1
ATOM 556 C C . THR A 1 67 ? 24.543 6.288 -14.823 1.00 94.56 67 THR A C 1
ATOM 558 O O . THR A 1 67 ? 23.643 5.845 -15.536 1.00 94.56 67 THR A O 1
ATOM 561 N N . ILE A 1 68 ? 24.390 6.456 -13.505 1.00 91.94 68 ILE A N 1
ATOM 562 C CA . ILE A 1 68 ? 23.129 6.162 -12.801 1.00 91.94 68 ILE A CA 1
ATOM 563 C C . ILE A 1 68 ? 21.963 6.947 -13.420 1.00 91.94 68 ILE A C 1
ATOM 565 O O . ILE A 1 68 ? 20.941 6.344 -13.729 1.00 91.94 68 ILE A O 1
ATOM 569 N N . ASP A 1 69 ? 22.140 8.237 -13.725 1.00 91.50 69 ASP A N 1
ATOM 570 C CA . ASP A 1 69 ? 21.101 9.063 -14.365 1.00 91.50 69 ASP A CA 1
ATOM 571 C C . ASP A 1 69 ? 20.670 8.525 -15.736 1.00 91.50 69 ASP A C 1
ATOM 573 O O . ASP A 1 69 ? 19.490 8.536 -16.084 1.00 91.50 69 ASP A O 1
ATOM 577 N N . GLN A 1 70 ? 21.622 8.022 -16.527 1.00 93.81 70 GLN A N 1
ATOM 578 C CA . GLN A 1 70 ? 21.333 7.437 -17.837 1.00 93.81 70 GLN A CA 1
ATOM 579 C C . GLN A 1 70 ? 20.576 6.111 -17.713 1.00 93.81 70 GLN A C 1
ATOM 581 O O . GLN A 1 70 ? 19.695 5.834 -18.524 1.00 93.81 70 GLN A O 1
ATOM 586 N N . ILE A 1 71 ? 20.906 5.298 -16.706 1.00 94.19 71 ILE A N 1
ATOM 587 C CA . ILE A 1 71 ? 20.187 4.052 -16.415 1.00 94.19 71 ILE A CA 1
ATOM 588 C C . ILE A 1 71 ? 18.787 4.372 -15.882 1.00 94.19 71 ILE A C 1
ATOM 590 O O . ILE A 1 71 ? 17.822 3.756 -16.315 1.00 94.19 71 ILE A O 1
ATOM 594 N N . SER A 1 72 ? 18.652 5.377 -15.016 1.00 91.31 72 SER A N 1
ATOM 595 C CA . SER A 1 72 ? 17.363 5.857 -14.510 1.00 91.31 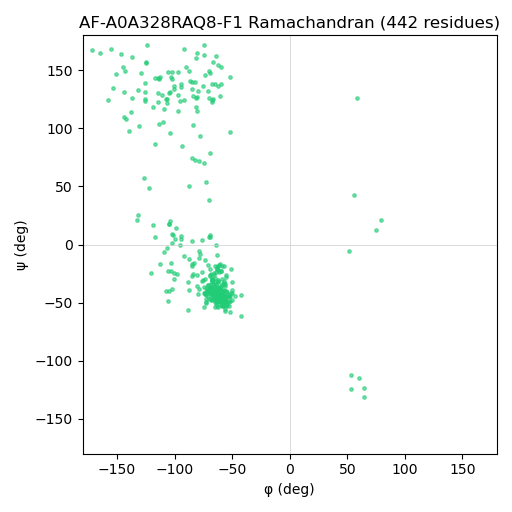72 SER A CA 1
ATOM 596 C C . SER A 1 72 ? 16.442 6.319 -15.646 1.00 91.31 72 SER A C 1
ATOM 598 O O . SER A 1 72 ? 15.283 5.910 -15.716 1.00 91.31 72 SER A O 1
ATOM 600 N N . ALA A 1 73 ? 16.963 7.091 -16.607 1.00 90.44 73 ALA A N 1
ATOM 601 C CA . ALA A 1 73 ? 16.213 7.467 -17.807 1.00 90.44 73 ALA A CA 1
ATOM 602 C C . ALA A 1 73 ? 15.768 6.237 -18.623 1.00 90.44 73 ALA A C 1
ATOM 604 O O . ALA A 1 73 ? 14.613 6.166 -19.035 1.00 90.44 73 ALA A O 1
ATOM 605 N N . TYR A 1 74 ? 16.648 5.243 -18.790 1.00 93.50 74 TYR A N 1
ATOM 606 C CA . TYR A 1 74 ? 16.315 3.985 -19.465 1.00 93.50 74 TYR A CA 1
ATOM 607 C C . TYR A 1 74 ? 15.212 3.198 -18.736 1.00 93.50 74 TYR A C 1
ATOM 609 O O . TYR A 1 74 ? 14.296 2.699 -19.381 1.00 93.50 74 TYR A O 1
ATOM 617 N N . VAL A 1 75 ? 15.262 3.111 -17.402 1.00 92.12 75 VAL A N 1
ATOM 618 C CA . VAL A 1 75 ? 14.232 2.445 -16.583 1.00 92.12 75 VAL A CA 1
ATOM 619 C C . VAL A 1 75 ? 12.874 3.135 -16.742 1.00 92.12 75 VAL A C 1
ATOM 621 O O . VAL A 1 75 ? 11.864 2.463 -16.931 1.00 92.12 75 VAL A O 1
ATOM 624 N N . ASN A 1 76 ? 12.837 4.469 -16.743 1.00 88.31 76 ASN A N 1
ATOM 625 C CA . ASN A 1 76 ? 11.594 5.234 -16.907 1.00 88.31 76 ASN A CA 1
ATOM 626 C C . ASN A 1 76 ? 10.942 5.068 -18.292 1.00 88.31 76 ASN A C 1
ATOM 628 O O . ASN A 1 76 ? 9.726 5.213 -18.425 1.00 88.31 76 ASN A O 1
ATOM 632 N N . GLU A 1 77 ? 11.738 4.756 -19.314 1.00 91.25 77 GLU A N 1
ATOM 633 C CA . GLU A 1 77 ? 11.287 4.501 -20.687 1.00 91.25 77 GLU A CA 1
ATOM 634 C C . GLU A 1 77 ? 11.221 3.002 -21.023 1.00 91.25 77 GLU A C 1
ATOM 636 O O . GLU A 1 77 ? 11.002 2.636 -22.180 1.00 91.25 77 GLU A O 1
ATOM 641 N N . TYR A 1 78 ? 11.407 2.122 -20.031 1.00 94.50 78 TYR A N 1
ATOM 642 C CA . TYR A 1 78 ? 11.469 0.683 -20.251 1.00 94.50 78 TYR A CA 1
ATOM 643 C C . TYR A 1 78 ? 10.175 0.160 -20.881 1.00 94.50 78 TYR A C 1
ATOM 645 O O . TYR A 1 78 ? 9.064 0.538 -20.498 1.00 94.50 78 TYR A O 1
ATOM 653 N N . THR A 1 79 ? 10.325 -0.745 -21.847 1.00 95.50 79 THR A N 1
ATOM 654 C CA . THR A 1 79 ? 9.205 -1.366 -22.558 1.00 95.50 79 THR A CA 1
ATOM 655 C C . THR A 1 79 ? 9.312 -2.878 -22.475 1.00 95.50 79 THR A C 1
ATOM 657 O O . THR A 1 79 ? 10.397 -3.443 -22.602 1.00 95.50 79 THR A O 1
ATOM 660 N N . ILE A 1 80 ? 8.174 -3.532 -22.273 1.00 96.31 80 ILE A N 1
ATOM 661 C CA . ILE A 1 80 ? 8.056 -4.984 -22.351 1.00 96.31 80 ILE A CA 1
ATOM 662 C C . ILE A 1 80 ? 7.573 -5.332 -23.751 1.00 96.31 80 ILE A C 1
ATOM 664 O O . ILE A 1 80 ? 6.520 -4.871 -24.184 1.00 96.31 80 ILE A O 1
ATOM 668 N N . ASN A 1 81 ? 8.333 -6.157 -24.455 1.00 95.62 81 ASN A N 1
ATOM 669 C CA . ASN A 1 81 ? 8.037 -6.583 -25.813 1.00 95.62 81 ASN A CA 1
ATOM 670 C C . ASN A 1 81 ? 7.627 -8.052 -25.794 1.00 95.62 81 ASN A C 1
ATOM 672 O O . ASN A 1 81 ? 8.424 -8.907 -25.417 1.00 95.62 81 ASN A O 1
ATOM 676 N N . LEU A 1 82 ? 6.391 -8.347 -26.184 1.00 93.94 82 LEU A N 1
ATOM 677 C CA . LEU A 1 82 ? 5.903 -9.717 -26.329 1.00 93.94 82 LEU A CA 1
ATOM 678 C C . LEU A 1 82 ? 5.345 -9.873 -27.738 1.00 93.94 82 LEU A C 1
ATOM 680 O O . LEU A 1 82 ? 4.469 -9.110 -28.154 1.00 93.94 82 LEU A O 1
ATOM 684 N N . GLU A 1 83 ? 5.853 -10.866 -28.465 1.00 88.94 83 GLU A N 1
ATOM 685 C CA . GLU A 1 83 ? 5.590 -11.025 -29.900 1.00 88.94 83 GLU A CA 1
ATOM 686 C C . GLU A 1 83 ? 5.912 -9.732 -30.677 1.00 88.94 83 GLU A C 1
ATOM 688 O O . GLU A 1 83 ? 7.024 -9.219 -30.599 1.00 88.94 83 GLU A O 1
ATOM 693 N N . GLU A 1 84 ? 4.945 -9.193 -31.424 1.00 89.00 84 GLU A N 1
ATOM 694 C CA . GLU A 1 84 ? 5.064 -7.961 -32.214 1.00 89.00 84 GLU A CA 1
ATOM 695 C C . GLU A 1 84 ? 4.466 -6.735 -31.493 1.00 89.00 84 GLU A C 1
ATOM 697 O O . GLU A 1 84 ? 4.215 -5.706 -32.122 1.00 89.00 84 GLU A O 1
ATOM 702 N N . LYS A 1 85 ? 4.190 -6.835 -30.183 1.00 94.62 85 LYS A N 1
ATOM 703 C CA . LYS A 1 85 ? 3.597 -5.755 -29.381 1.00 94.62 85 LYS A CA 1
ATOM 704 C C . LYS A 1 85 ? 4.555 -5.245 -28.310 1.00 94.62 85 LYS A C 1
ATOM 706 O O . LYS A 1 85 ? 5.255 -6.022 -27.664 1.00 94.62 85 LYS A O 1
ATOM 711 N N . SER A 1 86 ? 4.501 -3.936 -28.078 1.00 96.06 86 SER A N 1
ATOM 712 C CA . SER A 1 86 ? 5.252 -3.250 -27.027 1.00 96.06 86 SER A CA 1
ATOM 713 C C . SER A 1 86 ? 4.302 -2.667 -25.988 1.00 96.06 86 SER A C 1
ATOM 715 O O . SER A 1 86 ? 3.352 -1.951 -26.314 1.00 96.06 86 SER A O 1
ATOM 717 N N . PHE A 1 87 ? 4.593 -2.951 -24.727 1.00 95.75 87 PHE A N 1
ATOM 718 C CA . PHE A 1 87 ? 3.835 -2.512 -23.570 1.00 95.75 87 PHE A CA 1
ATOM 719 C C . PHE A 1 87 ? 4.701 -1.621 -22.686 1.00 95.75 87 PHE A C 1
ATOM 721 O O . PHE A 1 87 ? 5.898 -1.838 -22.506 1.00 95.75 87 PHE A O 1
ATOM 728 N N . THR A 1 88 ? 4.062 -0.616 -22.117 1.00 93.81 88 THR A N 1
ATOM 729 C CA . THR A 1 88 ? 4.608 0.354 -21.172 1.00 93.81 88 THR A CA 1
ATOM 730 C C . THR A 1 88 ? 3.750 0.330 -19.913 1.00 93.81 88 THR A C 1
ATOM 732 O O . THR A 1 88 ? 2.643 -0.213 -19.918 1.00 93.81 88 THR A O 1
ATOM 735 N N . HIS A 1 89 ? 4.174 1.027 -18.864 1.00 89.81 89 HIS A N 1
ATOM 736 C CA . HIS A 1 89 ? 3.344 1.245 -17.675 1.00 89.81 89 HIS A CA 1
ATOM 737 C C . HIS A 1 89 ? 1.984 1.916 -17.963 1.00 89.81 89 HIS A C 1
ATOM 739 O O . HIS A 1 89 ? 1.082 1.870 -17.136 1.00 89.81 89 HIS A O 1
ATOM 745 N N . ARG A 1 90 ? 1.796 2.568 -19.120 1.00 87.38 90 ARG A N 1
ATOM 746 C CA . ARG A 1 90 ? 0.524 3.238 -19.460 1.00 87.38 90 ARG A CA 1
ATOM 747 C C . ARG A 1 90 ? -0.508 2.299 -20.065 1.00 87.38 90 ARG A C 1
ATOM 749 O O . ARG A 1 90 ? -1.696 2.591 -20.000 1.00 87.38 90 ARG A O 1
ATOM 756 N N . ASN A 1 91 ? -0.058 1.209 -20.679 1.00 90.81 91 ASN A N 1
ATOM 757 C CA . ASN A 1 91 ? -0.902 0.271 -21.418 1.00 90.81 91 ASN A CA 1
ATOM 758 C C . ASN A 1 91 ? -0.621 -1.192 -21.048 1.00 90.81 91 ASN A C 1
ATOM 760 O O . ASN A 1 91 ? -0.958 -2.097 -21.807 1.00 90.81 91 ASN A O 1
ATOM 764 N N . TYR A 1 92 ? -0.027 -1.448 -19.878 1.00 92.25 92 TYR A N 1
ATOM 765 C CA . TYR A 1 92 ? 0.262 -2.809 -19.421 1.00 92.25 92 TYR A CA 1
ATOM 766 C C . TYR A 1 92 ? -1.008 -3.668 -19.291 1.00 92.25 92 TYR A C 1
ATOM 768 O O . TYR A 1 92 ? -0.926 -4.888 -19.390 1.00 92.25 92 TYR A O 1
ATOM 776 N N . GLN A 1 93 ? -2.189 -3.060 -19.140 1.00 92.06 93 GLN A N 1
ATOM 777 C CA . GLN A 1 93 ? -3.449 -3.805 -19.120 1.00 92.06 93 GLN A CA 1
ATOM 778 C C . GLN A 1 93 ? -3.722 -4.550 -20.427 1.00 92.06 93 GLN A C 1
ATOM 780 O O . GLN A 1 93 ? -4.217 -5.671 -20.399 1.00 92.06 93 GLN A O 1
ATOM 785 N N . GLU A 1 94 ? -3.280 -4.017 -21.569 1.00 93.88 94 GLU A N 1
ATOM 786 C CA . GLU A 1 94 ? -3.362 -4.738 -22.842 1.00 93.88 94 GLU A CA 1
ATOM 787 C C . GLU A 1 94 ? -2.485 -6.006 -22.842 1.00 93.88 94 GLU A C 1
ATOM 789 O O . GLU A 1 94 ? -2.804 -6.987 -23.520 1.00 93.88 94 GLU A O 1
ATOM 794 N N . CYS A 1 95 ? -1.391 -6.013 -22.067 1.00 94.81 95 CYS A N 1
ATOM 795 C CA . CYS A 1 95 ? -0.564 -7.201 -21.843 1.00 94.81 95 CYS A CA 1
ATOM 796 C C . CYS A 1 95 ? -1.330 -8.239 -21.012 1.00 94.81 95 CYS A C 1
ATOM 798 O O . CYS A 1 95 ? -1.392 -9.413 -21.389 1.00 94.81 95 CYS A O 1
ATOM 800 N N . ASN A 1 96 ? -1.980 -7.804 -19.928 1.00 94.56 96 ASN A N 1
ATOM 801 C CA . ASN A 1 96 ? -2.815 -8.671 -19.093 1.00 94.56 96 ASN A CA 1
ATOM 802 C C . ASN A 1 96 ? -3.988 -9.265 -19.883 1.00 94.56 96 ASN A C 1
ATOM 804 O O . ASN A 1 96 ? -4.216 -10.472 -19.814 1.00 94.56 96 ASN A O 1
ATOM 808 N N . ASP A 1 97 ? -4.679 -8.464 -20.693 1.00 93.56 97 ASP A N 1
ATOM 809 C CA . ASP A 1 97 ? -5.769 -8.922 -21.559 1.00 93.56 97 ASP A CA 1
ATOM 810 C C . ASP A 1 97 ? -5.287 -9.952 -22.585 1.00 93.56 97 ASP A C 1
ATOM 812 O O . ASP A 1 97 ? -5.940 -10.977 -22.811 1.00 93.56 97 ASP A O 1
ATOM 816 N N . MET A 1 98 ? -4.107 -9.728 -23.172 1.00 94.38 98 MET A N 1
ATOM 817 C CA . MET A 1 98 ? -3.480 -10.687 -24.076 1.00 94.38 98 MET A CA 1
ATOM 818 C C . MET A 1 98 ? -3.207 -12.020 -23.370 1.00 94.38 98 MET A C 1
ATOM 820 O O . MET A 1 98 ? -3.575 -13.070 -23.899 1.00 94.38 98 MET A O 1
ATOM 824 N N . LEU A 1 99 ? -2.609 -12.005 -22.178 1.00 94.69 99 LEU A N 1
ATOM 825 C CA . LEU A 1 99 ? -2.340 -13.212 -21.390 1.00 94.69 99 LEU A CA 1
ATOM 826 C C . LEU A 1 99 ? -3.633 -13.932 -20.986 1.00 94.69 99 LEU A C 1
ATOM 828 O O . LEU A 1 99 ? -3.744 -15.151 -21.163 1.00 94.69 99 LEU A O 1
ATOM 832 N N . ARG A 1 100 ? -4.635 -13.177 -20.523 1.00 93.75 100 ARG A N 1
ATOM 833 C CA . ARG A 1 100 ? -5.957 -13.684 -20.133 1.00 93.75 100 ARG A CA 1
ATOM 834 C C . ARG A 1 100 ? -6.653 -14.370 -21.305 1.00 93.75 100 ARG A C 1
ATOM 836 O O . ARG A 1 100 ? -7.112 -15.501 -21.159 1.00 93.75 100 ARG A O 1
ATOM 843 N N . SER A 1 101 ? -6.640 -13.757 -22.492 1.00 93.06 101 SER A N 1
ATOM 844 C CA . SER A 1 101 ? -7.244 -14.326 -23.710 1.00 93.06 101 SER A CA 1
ATOM 845 C C . SER A 1 101 ? -6.642 -15.674 -24.123 1.00 93.06 101 SER A C 1
ATOM 847 O O . SER A 1 101 ? -7.290 -16.471 -24.801 1.00 93.06 101 SER A O 1
ATOM 849 N N . ARG A 1 102 ? -5.409 -15.957 -23.685 1.00 92.62 102 ARG A N 1
ATOM 850 C CA . ARG A 1 102 ? -4.711 -17.217 -23.950 1.00 92.62 102 ARG A CA 1
ATOM 851 C C . ARG A 1 102 ? -4.778 -18.207 -22.782 1.00 92.62 102 ARG A C 1
ATOM 853 O O . ARG A 1 102 ? -4.185 -19.280 -22.858 1.00 92.62 102 ARG A O 1
ATOM 860 N N . GLY A 1 103 ? -5.512 -17.885 -21.718 1.00 93.31 103 GLY A N 1
ATOM 861 C CA . GLY A 1 103 ? -5.689 -18.751 -20.551 1.00 93.31 103 GLY A CA 1
ATOM 862 C C . GLY A 1 103 ? -4.508 -18.744 -19.577 1.00 93.31 103 GLY A C 1
ATOM 863 O O . GLY A 1 103 ? -4.340 -19.700 -18.817 1.00 93.31 103 GLY A O 1
ATOM 864 N N . SER A 1 104 ? -3.670 -17.705 -19.606 1.00 95.81 104 SER A N 1
ATOM 865 C CA . SER A 1 104 ? -2.653 -17.487 -18.579 1.00 95.81 104 SER A CA 1
ATOM 866 C C . SER A 1 104 ? -3.264 -16.803 -17.354 1.00 95.81 104 SER A C 1
ATOM 868 O O . SER A 1 104 ? -4.062 -15.871 -17.482 1.00 95.81 104 SER A O 1
ATOM 870 N N . SER A 1 105 ? -2.850 -17.236 -16.164 1.00 96.69 105 SER A N 1
ATOM 871 C CA . SER A 1 105 ? -3.110 -16.550 -14.892 1.00 96.69 105 SER A CA 1
ATOM 872 C C . SER A 1 105 ? -1.966 -15.624 -14.469 1.00 96.69 105 SER A C 1
ATOM 874 O O . SER A 1 105 ? -1.998 -15.074 -13.375 1.00 96.69 105 SER A O 1
ATOM 876 N N . LEU A 1 106 ? -0.933 -15.465 -15.303 1.00 97.25 106 LEU A N 1
ATOM 877 C CA . LEU A 1 106 ? 0.145 -14.515 -15.057 1.00 97.25 106 LEU A CA 1
ATOM 878 C C . LEU A 1 106 ? -0.390 -13.093 -15.249 1.00 97.25 106 LEU A C 1
ATOM 880 O O . LEU A 1 106 ? -1.045 -12.809 -16.256 1.00 97.25 106 LEU A O 1
ATOM 884 N N . ARG A 1 107 ? -0.112 -12.208 -14.295 1.00 96.25 107 ARG A N 1
ATOM 885 C CA . ARG A 1 107 ? -0.461 -10.789 -14.358 1.00 96.25 107 ARG A CA 1
ATOM 886 C C . ARG A 1 107 ? 0.742 -9.926 -14.060 1.00 96.25 107 ARG A C 1
ATOM 888 O O . ARG A 1 107 ? 1.607 -10.293 -13.265 1.00 96.25 107 ARG A O 1
ATOM 895 N N . LEU A 1 108 ? 0.746 -8.777 -14.714 1.00 95.06 108 LEU A N 1
ATOM 896 C CA . LEU A 1 108 ? 1.651 -7.673 -14.490 1.00 95.06 108 LEU A CA 1
ATOM 897 C C . LEU A 1 108 ? 0.852 -6.525 -13.878 1.00 95.06 108 LEU A C 1
ATOM 899 O O . LEU A 1 108 ? -0.157 -6.111 -14.439 1.00 95.06 108 LEU A O 1
ATOM 903 N N . LEU A 1 109 ? 1.333 -5.986 -12.769 1.00 92.69 109 LEU A N 1
ATOM 904 C CA . LEU A 1 109 ? 0.967 -4.670 -12.271 1.00 92.69 109 LEU A CA 1
ATOM 905 C C . LEU A 1 109 ? 2.161 -3.751 -12.535 1.00 92.69 109 LEU A C 1
ATOM 907 O O . LEU A 1 109 ? 3.278 -4.050 -12.109 1.00 92.69 109 LEU A O 1
ATOM 911 N N . TRP A 1 110 ? 1.935 -2.670 -1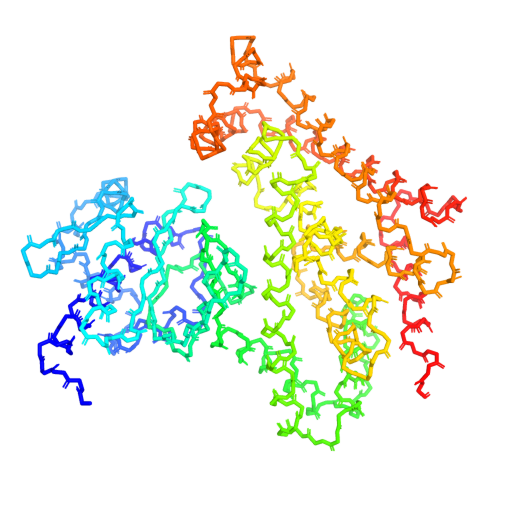3.283 1.00 91.06 110 TRP A N 1
ATOM 912 C CA . TRP A 1 110 ? 2.993 -1.735 -13.658 1.00 91.06 110 TRP A CA 1
ATOM 913 C C . TRP A 1 110 ? 2.504 -0.291 -13.580 1.00 91.06 110 TRP A C 1
ATOM 915 O O . TRP A 1 110 ? 1.850 0.208 -14.496 1.00 91.06 110 TRP A O 1
ATOM 925 N N . SER A 1 111 ? 2.790 0.388 -12.475 1.00 84.75 111 SER A N 1
ATOM 926 C CA . SER A 1 111 ? 2.257 1.726 -12.201 1.00 84.75 111 SER A CA 1
ATOM 927 C C . SER A 1 111 ? 3.224 2.596 -11.429 1.00 84.75 111 SER A C 1
ATOM 929 O O . SER A 1 111 ? 4.195 2.116 -10.860 1.00 84.75 111 SER A O 1
ATOM 931 N N . TYR A 1 112 ? 2.953 3.897 -11.430 1.00 77.94 112 TYR A N 1
ATOM 932 C CA . TYR A 1 112 ? 3.644 4.816 -10.542 1.00 77.94 112 TYR A CA 1
ATOM 933 C C . TYR A 1 112 ? 3.039 4.755 -9.145 1.00 77.94 112 TYR A C 1
ATOM 935 O O . TYR A 1 112 ? 1.824 4.887 -9.004 1.00 77.94 112 TYR A O 1
ATOM 943 N N . GLN A 1 113 ? 3.908 4.645 -8.148 1.00 72.62 113 GLN A N 1
ATOM 944 C CA . GLN A 1 113 ? 3.636 5.044 -6.775 1.00 72.62 113 GLN A CA 1
ATOM 945 C C . GLN A 1 113 ? 4.648 6.132 -6.431 1.00 72.62 113 GLN A C 1
ATOM 947 O O . GLN A 1 113 ? 5.863 5.931 -6.526 1.00 72.62 113 GLN A O 1
ATOM 952 N N . GLY A 1 114 ? 4.178 7.338 -6.120 1.00 68.56 114 GLY A N 1
ATOM 953 C CA . GLY A 1 114 ? 5.116 8.451 -6.050 1.00 68.56 114 GLY A CA 1
ATOM 954 C C . GLY A 1 114 ? 5.752 8.748 -7.417 1.00 68.56 114 GLY A C 1
ATOM 955 O O . GLY A 1 114 ? 5.102 8.826 -8.458 1.00 68.56 114 GLY A O 1
ATOM 956 N N . ARG A 1 115 ? 7.081 8.869 -7.403 1.00 65.38 115 ARG A N 1
ATOM 957 C CA . ARG A 1 115 ? 7.935 9.052 -8.594 1.00 65.38 115 ARG A CA 1
ATOM 958 C C . ARG A 1 115 ? 8.435 7.740 -9.174 1.00 65.38 115 ARG A C 1
ATOM 960 O O . ARG A 1 115 ? 9.056 7.730 -10.236 1.00 65.38 115 ARG A O 1
ATOM 967 N N . SER A 1 116 ? 8.217 6.659 -8.445 1.00 74.44 116 SER A N 1
ATOM 968 C CA . SER A 1 116 ? 8.866 5.391 -8.691 1.00 74.44 116 SER A CA 1
ATOM 969 C C . SER A 1 116 ? 7.943 4.529 -9.514 1.00 74.44 116 SER A C 1
ATOM 971 O O . SER A 1 116 ? 6.764 4.363 -9.202 1.00 74.44 116 SER A O 1
ATOM 973 N N . LEU A 1 117 ? 8.487 4.009 -10.605 1.00 86.25 117 LEU A N 1
ATOM 974 C CA . LEU A 1 117 ? 7.767 3.058 -11.415 1.00 86.25 117 LEU A CA 1
ATOM 975 C C . LEU A 1 117 ? 7.885 1.683 -10.759 1.00 86.25 117 LEU A C 1
ATOM 977 O O . LEU A 1 117 ? 8.973 1.120 -10.661 1.00 86.25 117 LEU A O 1
ATOM 981 N N . GLU A 1 118 ? 6.761 1.150 -10.313 1.00 89.31 118 GLU A N 1
ATOM 982 C CA . GLU A 1 118 ? 6.683 -0.126 -9.625 1.00 89.31 118 GLU A CA 1
ATOM 983 C C . GLU A 1 118 ? 6.229 -1.215 -10.575 1.00 89.31 118 GLU A C 1
ATOM 985 O O . GLU A 1 118 ? 5.304 -1.034 -11.365 1.00 89.31 118 GLU A O 1
ATOM 990 N N . CYS A 1 119 ? 6.888 -2.362 -10.486 1.00 93.62 119 CYS A N 1
ATOM 991 C CA . CYS A 1 119 ? 6.565 -3.535 -11.276 1.00 93.62 119 CYS A CA 1
ATOM 992 C C . CYS A 1 119 ? 6.359 -4.701 -10.326 1.00 93.62 119 CYS A C 1
ATOM 994 O O . CYS A 1 119 ? 7.196 -4.952 -9.460 1.00 93.62 119 CYS A O 1
ATOM 996 N N . LEU A 1 120 ? 5.264 -5.423 -10.515 1.00 94.38 120 LEU A N 1
ATOM 997 C CA . LEU A 1 120 ? 4.933 -6.644 -9.803 1.00 94.38 120 LEU A CA 1
ATOM 998 C C . LEU A 1 120 ? 4.392 -7.650 -10.818 1.00 94.38 120 LEU A C 1
ATOM 1000 O O . LEU A 1 120 ? 3.462 -7.354 -11.561 1.00 94.38 120 LEU A O 1
ATOM 1004 N N . CYS A 1 121 ? 4.971 -8.845 -10.859 1.00 95.69 121 CYS A N 1
ATOM 1005 C CA . CYS A 1 121 ? 4.543 -9.904 -11.767 1.00 95.69 121 CYS A CA 1
ATOM 1006 C C . CYS A 1 121 ? 4.390 -11.221 -11.011 1.00 95.69 121 CYS A C 1
ATOM 1008 O O . CYS A 1 121 ? 5.269 -11.622 -10.237 1.00 95.69 121 CYS A O 1
ATOM 1010 N N . GLY A 1 122 ? 3.273 -11.903 -11.239 1.00 96.06 122 GLY A N 1
ATOM 1011 C CA . GLY A 1 122 ? 2.938 -13.125 -10.524 1.00 96.06 122 GLY A CA 1
ATOM 1012 C C . GLY A 1 122 ? 1.711 -13.837 -11.074 1.00 96.06 122 GLY A C 1
ATOM 1013 O O . GLY A 1 122 ? 0.977 -13.304 -11.902 1.00 96.06 122 GLY A O 1
ATOM 1014 N N . TYR A 1 123 ? 1.510 -15.073 -10.628 1.00 97.31 123 TYR A N 1
ATOM 1015 C CA . TYR A 1 123 ? 0.304 -15.836 -10.931 1.00 97.31 123 TYR A CA 1
ATOM 1016 C C . TYR A 1 123 ? -0.792 -15.487 -9.936 1.00 97.31 123 TYR A C 1
ATOM 1018 O O . TYR A 1 123 ? -0.536 -15.481 -8.730 1.00 97.31 123 TYR A O 1
ATOM 1026 N N . VAL A 1 124 ? -1.995 -15.242 -10.451 1.00 97.12 124 VAL A N 1
ATOM 1027 C CA . VAL A 1 124 ? -3.132 -14.792 -9.649 1.00 97.12 124 VAL A CA 1
ATOM 1028 C C . VAL A 1 124 ? -4.359 -15.690 -9.805 1.00 97.12 124 VAL A C 1
ATOM 1030 O O . VAL A 1 124 ? -4.551 -16.336 -10.840 1.00 97.12 124 VAL A O 1
ATOM 1033 N N . THR A 1 125 ? -5.217 -15.665 -8.792 1.00 95.81 125 THR A N 1
ATOM 1034 C CA . THR A 1 125 ? -6.639 -16.004 -8.897 1.00 95.81 125 THR A CA 1
ATOM 1035 C C . THR A 1 125 ? -7.426 -14.695 -8.962 1.00 95.81 125 THR A C 1
ATOM 1037 O O . THR A 1 125 ? -7.151 -13.791 -8.179 1.00 95.81 125 THR A O 1
ATOM 1040 N N . GLU A 1 126 ? -8.378 -14.570 -9.888 1.00 94.62 126 GLU A N 1
ATOM 1041 C CA . GLU A 1 126 ? -9.169 -13.341 -10.066 1.00 94.62 126 GLU A CA 1
ATOM 1042 C C . GLU A 1 126 ? -10.635 -13.584 -9.702 1.00 94.62 126 GLU A C 1
ATOM 1044 O O . GLU A 1 126 ? -11.192 -14.637 -10.032 1.00 94.62 126 GLU A O 1
ATOM 1049 N N . TYR A 1 127 ? -11.265 -12.595 -9.079 1.00 93.75 127 TYR A N 1
ATOM 1050 C CA . TYR A 1 127 ? -12.716 -12.496 -8.975 1.00 93.75 127 TYR A CA 1
ATOM 1051 C C . TYR A 1 127 ? -13.148 -11.033 -9.075 1.00 93.75 127 TYR A C 1
ATOM 1053 O O . TYR A 1 127 ? -12.409 -10.134 -8.682 1.00 93.75 127 TYR A O 1
ATOM 1061 N N . ASP A 1 128 ? -14.344 -10.801 -9.607 1.00 91.44 128 ASP A N 1
ATOM 1062 C CA . ASP A 1 128 ? -14.923 -9.461 -9.676 1.00 91.44 128 ASP A CA 1
ATOM 1063 C C . ASP A 1 128 ? -15.821 -9.223 -8.460 1.00 91.44 128 ASP A C 1
ATOM 1065 O O . ASP A 1 128 ? -16.637 -10.077 -8.095 1.00 91.44 128 ASP A O 1
ATOM 1069 N N . GLU A 1 129 ? -15.692 -8.050 -7.850 1.00 85.69 129 GLU A N 1
ATOM 1070 C CA . GLU A 1 129 ? -16.525 -7.594 -6.745 1.00 85.69 129 GLU A CA 1
ATOM 1071 C C . GLU A 1 129 ? -16.891 -6.116 -6.949 1.00 85.69 129 GLU A C 1
ATOM 1073 O O . GLU A 1 129 ? -16.048 -5.220 -6.935 1.00 85.69 129 GLU A O 1
ATOM 1078 N N . ASP A 1 130 ? -18.185 -5.870 -7.171 1.00 83.94 130 ASP A N 1
ATOM 1079 C CA . ASP A 1 130 ? -18.740 -4.560 -7.531 1.00 83.94 130 ASP A CA 1
ATOM 1080 C C . ASP A 1 130 ? -18.041 -3.939 -8.763 1.00 83.94 130 ASP A C 1
ATOM 1082 O O . ASP A 1 130 ? -18.182 -4.456 -9.875 1.00 83.94 130 ASP A O 1
ATOM 1086 N N . ALA A 1 131 ? -17.293 -2.848 -8.580 1.00 85.44 131 ALA A N 1
ATOM 1087 C CA . ALA A 1 131 ? -16.565 -2.150 -9.638 1.00 85.44 131 ALA A CA 1
ATOM 1088 C C . ALA A 1 131 ? -15.093 -2.581 -9.768 1.00 85.44 131 ALA A C 1
ATOM 1090 O O . ALA A 1 131 ? -14.391 -2.039 -10.628 1.00 85.44 131 ALA A O 1
ATOM 1091 N N . PHE A 1 132 ? -14.633 -3.517 -8.930 1.00 90.25 132 PHE A N 1
ATOM 1092 C CA . PHE A 1 132 ? -13.234 -3.920 -8.832 1.00 90.25 132 PHE A CA 1
ATOM 1093 C C . PHE A 1 132 ? -13.002 -5.356 -9.304 1.00 90.25 132 PHE A C 1
ATOM 1095 O O . PHE A 1 132 ? -13.802 -6.253 -9.041 1.00 90.25 132 PHE A O 1
ATOM 1102 N N . THR A 1 133 ? -11.857 -5.583 -9.941 1.00 92.25 133 THR A N 1
ATOM 1103 C CA . THR A 1 133 ? -11.283 -6.913 -10.136 1.00 92.25 133 THR A CA 1
ATOM 1104 C C . THR A 1 133 ? -10.247 -7.145 -9.039 1.00 92.25 133 THR A C 1
ATOM 1106 O O . THR A 1 133 ? -9.218 -6.468 -8.970 1.00 92.25 133 THR A O 1
ATOM 1109 N N . VAL A 1 134 ? -10.509 -8.116 -8.168 1.00 93.81 134 VAL A N 1
ATOM 1110 C CA . VAL A 1 134 ? -9.582 -8.519 -7.110 1.00 93.81 134 VAL A CA 1
ATOM 1111 C C . VAL A 1 134 ? -8.694 -9.649 -7.620 1.00 93.81 134 VAL A C 1
ATOM 1113 O O . VAL A 1 134 ? -9.165 -10.699 -8.057 1.00 93.81 134 VAL A O 1
ATOM 1116 N N . MET A 1 135 ? -7.385 -9.431 -7.547 1.00 95.56 135 MET A N 1
ATOM 1117 C CA . MET A 1 135 ? -6.332 -10.356 -7.940 1.00 95.56 135 MET A CA 1
ATOM 1118 C C . MET A 1 135 ? -5.593 -10.869 -6.701 1.00 95.56 135 MET A C 1
ATOM 1120 O O . MET A 1 135 ? -4.758 -10.174 -6.121 1.00 95.56 135 MET A O 1
ATOM 1124 N N . LEU A 1 136 ? -5.847 -12.119 -6.326 1.00 95.81 136 LEU A N 1
ATOM 1125 C CA . LEU A 1 136 ? -5.108 -12.813 -5.273 1.00 95.81 136 LEU A CA 1
ATOM 1126 C C . LEU A 1 136 ? -3.836 -13.414 -5.871 1.00 95.81 136 LEU A C 1
ATOM 1128 O O . LEU A 1 136 ? -3.881 -14.417 -6.585 1.00 95.81 136 LEU A O 1
ATOM 1132 N N . MET A 1 137 ? -2.689 -12.784 -5.632 1.00 95.75 137 MET A N 1
ATOM 1133 C CA . MET A 1 137 ? -1.404 -13.236 -6.152 1.00 95.75 137 MET A CA 1
ATOM 1134 C C . MET A 1 137 ? -0.878 -14.416 -5.343 1.00 95.75 137 MET A C 1
ATOM 1136 O O . MET A 1 137 ? -0.157 -14.235 -4.371 1.00 95.75 137 MET A O 1
ATOM 1140 N N . GLU A 1 138 ? -1.177 -15.631 -5.796 1.00 95.12 138 GLU A N 1
ATOM 1141 C CA . GLU A 1 138 ? -0.737 -16.884 -5.169 1.00 95.12 138 GLU A CA 1
ATOM 1142 C C . GLU A 1 138 ? 0.774 -17.105 -5.262 1.00 95.12 138 GLU A C 1
ATOM 1144 O O . GLU A 1 138 ? 1.384 -17.754 -4.412 1.00 95.12 138 GLU A O 1
ATOM 1149 N N . ARG A 1 139 ? 1.399 -16.585 -6.324 1.00 93.12 139 ARG A N 1
ATOM 1150 C CA . ARG A 1 139 ? 2.845 -16.693 -6.528 1.00 93.12 139 ARG A CA 1
ATOM 1151 C C . ARG A 1 139 ? 3.399 -15.429 -7.160 1.00 93.12 139 ARG A C 1
ATOM 1153 O O . ARG A 1 139 ? 3.219 -15.203 -8.353 1.00 93.12 139 ARG A O 1
ATOM 1160 N N . GLN A 1 140 ? 4.158 -14.671 -6.381 1.00 92.75 140 GLN A N 1
ATOM 1161 C CA . GLN A 1 140 ? 4.925 -13.521 -6.849 1.00 92.75 140 GLN A CA 1
ATOM 1162 C C . GLN A 1 140 ? 6.273 -13.987 -7.413 1.00 92.75 140 GLN A C 1
ATOM 1164 O O . GLN A 1 140 ? 6.998 -14.740 -6.764 1.00 92.75 140 GLN A O 1
ATOM 1169 N N . LEU A 1 141 ? 6.593 -13.565 -8.635 1.00 92.75 141 LEU A N 1
ATOM 1170 C CA . LEU A 1 141 ? 7.788 -13.994 -9.372 1.00 92.75 141 LEU A CA 1
ATOM 1171 C C . LEU A 1 141 ? 8.864 -12.915 -9.392 1.00 92.75 141 LEU A C 1
ATOM 1173 O O . LEU A 1 141 ? 10.044 -13.216 -9.240 1.00 92.75 141 LEU A O 1
ATOM 1177 N N . CYS A 1 142 ? 8.456 -11.662 -9.564 1.00 91.00 142 CYS A N 1
ATOM 1178 C CA . CYS A 1 142 ? 9.350 -10.522 -9.457 1.00 91.00 142 CYS A CA 1
ATOM 1179 C C . CYS A 1 142 ? 8.587 -9.286 -8.988 1.00 91.00 142 CYS A C 1
ATOM 1181 O O . CYS A 1 142 ? 7.417 -9.097 -9.327 1.00 91.00 142 CYS A O 1
ATOM 1183 N N . SER A 1 143 ? 9.268 -8.445 -8.221 1.00 93.06 143 SER A N 1
ATOM 1184 C CA . SER A 1 143 ? 8.784 -7.134 -7.810 1.00 93.06 143 SER A CA 1
ATOM 1185 C C . SER A 1 143 ? 9.934 -6.139 -7.743 1.00 93.06 143 SER A C 1
ATOM 1187 O O . SER A 1 143 ? 11.076 -6.535 -7.512 1.00 93.06 143 SER A O 1
ATOM 1189 N N . THR A 1 144 ? 9.654 -4.856 -7.934 1.00 92.50 144 THR A N 1
ATOM 1190 C CA . THR A 1 144 ? 10.614 -3.793 -7.611 1.00 92.50 144 THR A CA 1
ATOM 1191 C C . THR A 1 144 ? 10.979 -3.839 -6.128 1.00 92.50 144 THR A C 1
ATOM 1193 O O . THR A 1 144 ? 10.195 -4.303 -5.297 1.00 92.50 144 THR A O 1
ATOM 1196 N N . VAL A 1 145 ? 12.183 -3.373 -5.781 1.00 87.56 145 VAL A N 1
ATOM 1197 C CA . VAL A 1 145 ? 12.723 -3.482 -4.408 1.00 87.56 145 VAL A CA 1
ATOM 1198 C C . VAL A 1 145 ? 11.906 -2.689 -3.380 1.00 87.56 145 VAL A C 1
ATOM 1200 O O . VAL A 1 145 ? 11.916 -3.008 -2.195 1.00 87.56 145 VAL A O 1
ATOM 1203 N N . ARG A 1 146 ? 11.176 -1.673 -3.846 1.00 83.75 146 ARG A N 1
ATOM 1204 C CA . ARG A 1 146 ? 10.348 -0.776 -3.029 1.00 83.75 146 ARG A CA 1
ATOM 1205 C C . ARG A 1 146 ? 9.041 -1.408 -2.575 1.00 83.75 146 ARG A C 1
ATOM 1207 O O . ARG A 1 146 ? 8.518 -1.022 -1.538 1.00 83.75 146 ARG A O 1
ATOM 1214 N N . LEU A 1 147 ? 8.567 -2.425 -3.301 1.00 86.50 147 LEU A N 1
ATOM 1215 C CA . LEU A 1 147 ? 7.392 -3.213 -2.934 1.00 86.50 147 LEU A CA 1
ATOM 1216 C C . LEU A 1 147 ? 7.735 -4.165 -1.787 1.00 86.50 147 LEU A C 1
ATOM 1218 O O . LEU A 1 147 ? 7.827 -5.387 -1.956 1.00 86.50 147 LEU A O 1
ATOM 1222 N N . SER A 1 148 ? 7.940 -3.576 -0.615 1.00 79.06 148 SER A N 1
ATOM 1223 C CA . SER A 1 148 ? 8.337 -4.255 0.611 1.00 79.06 148 SER A CA 1
ATOM 1224 C C . SER A 1 148 ? 7.261 -5.231 1.096 1.00 79.06 148 SER A C 1
ATOM 1226 O O . SER A 1 148 ? 6.103 -5.181 0.673 1.00 79.06 148 SER A O 1
ATOM 1228 N N . VAL A 1 149 ? 7.644 -6.160 1.977 1.00 80.81 149 VAL A N 1
ATOM 1229 C CA . VAL A 1 149 ? 6.717 -7.156 2.548 1.00 80.81 149 VAL A CA 1
ATOM 1230 C C . VAL A 1 149 ? 5.476 -6.538 3.211 1.00 80.81 149 VAL A C 1
ATOM 1232 O O . VAL A 1 149 ? 4.409 -7.103 2.997 1.00 80.81 149 VAL A O 1
ATOM 1235 N N . PRO A 1 150 ? 5.554 -5.425 3.971 1.00 78.69 150 PRO A N 1
ATOM 1236 C CA . PRO A 1 150 ? 4.365 -4.804 4.564 1.00 78.69 150 PRO A CA 1
ATOM 1237 C C . PRO A 1 150 ? 3.319 -4.299 3.558 1.00 78.69 150 PRO A C 1
ATOM 1239 O O . PRO A 1 150 ? 2.149 -4.206 3.912 1.00 78.69 150 PRO A O 1
ATOM 1242 N N . MET A 1 151 ? 3.701 -4.007 2.309 1.00 82.19 151 MET A N 1
ATOM 1243 C CA . MET A 1 151 ? 2.778 -3.547 1.260 1.00 82.19 151 MET A CA 1
ATOM 1244 C C . MET A 1 151 ? 2.000 -4.722 0.663 1.00 82.19 151 MET A C 1
ATOM 1246 O O . MET A 1 151 ? 2.293 -5.184 -0.438 1.00 82.19 151 MET A O 1
ATOM 1250 N N . VAL A 1 152 ? 1.064 -5.281 1.420 1.00 86.88 152 VAL A N 1
ATOM 1251 C CA . VAL A 1 152 ? 0.355 -6.516 1.048 1.00 86.88 152 VAL A CA 1
ATOM 1252 C C . VAL A 1 152 ? -0.776 -6.285 0.053 1.00 86.88 152 VAL A C 1
ATOM 1254 O O . VAL A 1 152 ? -1.012 -7.148 -0.797 1.00 86.88 152 VAL A O 1
ATOM 1257 N N . GLY A 1 153 ? -1.461 -5.152 0.173 1.00 89.19 153 GLY A N 1
ATOM 1258 C CA . GLY A 1 153 ? -2.493 -4.685 -0.744 1.00 89.19 153 GLY A CA 1
ATOM 1259 C C . GLY A 1 153 ? -1.951 -3.601 -1.661 1.00 89.19 153 GLY A C 1
ATOM 1260 O O . GLY A 1 153 ? -1.031 -2.868 -1.296 1.00 89.19 153 GLY A O 1
ATOM 1261 N N . MET A 1 154 ? -2.478 -3.549 -2.880 1.00 88.56 154 MET A N 1
ATOM 1262 C CA . MET A 1 154 ? -2.258 -2.444 -3.803 1.00 88.56 154 MET A CA 1
ATOM 1263 C C . MET A 1 154 ? -3.534 -2.199 -4.597 1.00 88.56 154 MET A C 1
ATOM 1265 O O . MET A 1 154 ? -4.065 -3.131 -5.205 1.00 88.56 154 MET A O 1
ATOM 1269 N N . ILE A 1 155 ? -3.967 -0.945 -4.671 1.00 85.75 155 ILE A N 1
ATOM 1270 C CA . ILE A 1 155 ? -5.045 -0.504 -5.553 1.00 85.75 155 ILE A CA 1
ATOM 1271 C C . ILE A 1 155 ? -4.484 0.256 -6.759 1.00 85.75 155 ILE A C 1
ATOM 1273 O O . ILE A 1 155 ? -3.672 1.172 -6.637 1.00 85.75 155 ILE A O 1
ATOM 1277 N N . ASN A 1 156 ? -4.921 -0.116 -7.960 1.00 81.38 156 ASN A N 1
ATOM 1278 C CA . ASN A 1 156 ? -4.609 0.615 -9.182 1.00 81.38 156 ASN A CA 1
ATOM 1279 C C . ASN A 1 156 ? -5.817 0.625 -10.117 1.00 81.38 156 ASN A C 1
ATOM 1281 O O . ASN A 1 156 ? -6.125 -0.362 -10.783 1.00 81.38 156 ASN A O 1
ATOM 1285 N N . ASN A 1 157 ? -6.461 1.784 -10.243 1.00 79.38 157 ASN A N 1
ATOM 1286 C CA . ASN A 1 157 ? -7.723 1.931 -10.971 1.00 79.38 157 ASN A CA 1
ATOM 1287 C C . ASN A 1 157 ? -8.810 1.059 -10.343 1.00 79.38 157 ASN A C 1
ATOM 1289 O O . ASN A 1 157 ? -9.186 1.289 -9.202 1.00 79.38 157 ASN A O 1
ATOM 1293 N N . ASN A 1 158 ? -9.284 0.070 -11.093 1.00 85.44 158 ASN A N 1
ATOM 1294 C CA . ASN A 1 158 ? -10.304 -0.871 -10.670 1.00 85.44 158 ASN A CA 1
ATOM 1295 C C . ASN A 1 158 ? -9.690 -2.218 -10.278 1.00 85.44 158 ASN A C 1
ATOM 1297 O O . ASN A 1 158 ? -10.420 -3.175 -10.066 1.00 85.44 158 ASN A O 1
ATOM 1301 N N . ASP A 1 159 ? -8.366 -2.306 -10.186 1.00 88.88 159 ASP A N 1
ATOM 1302 C CA . ASP A 1 159 ? -7.687 -3.532 -9.806 1.00 88.88 159 ASP A CA 1
ATOM 1303 C C . ASP A 1 159 ? -7.201 -3.434 -8.367 1.00 88.88 159 ASP A C 1
ATOM 1305 O O . ASP A 1 159 ? -6.534 -2.465 -7.998 1.00 88.88 159 ASP A O 1
ATOM 1309 N N . ILE A 1 160 ? -7.490 -4.464 -7.579 1.00 92.06 160 ILE A N 1
ATOM 1310 C CA . ILE A 1 160 ? -6.915 -4.655 -6.248 1.00 92.06 160 ILE A CA 1
ATOM 1311 C C . ILE A 1 160 ? -6.052 -5.902 -6.290 1.00 92.06 160 ILE A C 1
ATOM 1313 O O . ILE A 1 160 ? -6.527 -6.982 -6.629 1.00 92.06 160 ILE A O 1
ATOM 1317 N N . VAL A 1 161 ? -4.779 -5.766 -5.944 1.00 93.94 161 VAL A N 1
ATOM 1318 C CA . VAL A 1 161 ? -3.844 -6.886 -5.862 1.00 93.94 161 VAL A CA 1
ATOM 1319 C C . VAL A 1 161 ? -3.561 -7.191 -4.401 1.00 93.94 161 VAL A C 1
ATOM 1321 O O . VAL A 1 161 ? -3.092 -6.328 -3.667 1.00 93.94 161 VAL A O 1
ATOM 1324 N N . VAL A 1 162 ? -3.778 -8.444 -4.002 1.00 94.56 162 VAL A N 1
ATOM 1325 C CA . VAL A 1 162 ? -3.382 -8.967 -2.690 1.00 94.56 162 VAL A CA 1
ATOM 1326 C C . VAL A 1 162 ? -2.199 -9.909 -2.870 1.00 94.56 162 VAL A C 1
ATOM 1328 O O . VAL A 1 162 ? -2.255 -10.862 -3.648 1.00 94.56 162 VAL A O 1
ATOM 1331 N N . ARG A 1 163 ? -1.102 -9.653 -2.159 1.00 93.50 163 ARG A N 1
ATOM 1332 C CA . ARG A 1 163 ? 0.154 -10.405 -2.280 1.00 93.50 163 ARG A CA 1
ATOM 1333 C C . ARG A 1 163 ? 0.207 -11.538 -1.250 1.00 93.50 163 ARG A C 1
ATOM 1335 O O . ARG A 1 163 ? 0.817 -11.387 -0.192 1.00 93.50 163 ARG A O 1
ATOM 1342 N N . ASN A 1 164 ? -0.371 -12.701 -1.561 1.00 93.19 164 ASN A N 1
ATOM 1343 C CA . ASN A 1 164 ? -0.423 -13.848 -0.634 1.00 93.19 164 ASN A CA 1
ATOM 1344 C C . ASN A 1 164 ? 0.959 -14.294 -0.102 1.00 93.19 164 ASN A C 1
ATOM 1346 O O . ASN A 1 164 ? 1.068 -14.536 1.101 1.00 93.19 164 ASN A O 1
ATOM 1350 N N . PRO A 1 165 ? 2.047 -14.326 -0.905 1.00 90.94 165 PRO A N 1
ATOM 1351 C CA . PRO A 1 165 ? 3.391 -14.590 -0.391 1.00 90.94 165 PRO A CA 1
ATOM 1352 C C . PRO A 1 165 ? 3.862 -13.598 0.683 1.00 90.94 165 PRO A C 1
ATOM 1354 O O . PRO A 1 165 ? 4.649 -13.966 1.556 1.00 90.94 165 PRO A O 1
ATOM 1357 N N . CYS A 1 166 ? 3.396 -12.346 0.638 1.00 88.56 166 CYS A N 1
ATOM 1358 C CA . CYS A 1 166 ? 3.685 -11.350 1.667 1.00 88.56 166 CYS A CA 1
ATOM 1359 C C . CYS A 1 166 ? 2.894 -11.639 2.946 1.00 88.56 166 CYS A C 1
ATOM 1361 O O . CYS A 1 166 ? 3.493 -11.610 4.018 1.00 88.56 166 CYS A O 1
ATOM 1363 N N . ILE A 1 167 ? 1.613 -12.017 2.843 1.00 88.81 167 ILE A N 1
ATOM 1364 C CA . ILE A 1 167 ? 0.798 -12.475 3.988 1.00 88.81 167 ILE A CA 1
ATOM 1365 C C . ILE A 1 167 ? 1.457 -13.668 4.677 1.00 88.81 167 ILE A C 1
ATOM 1367 O O . ILE A 1 167 ? 1.659 -13.646 5.891 1.00 88.81 167 ILE A O 1
ATOM 1371 N N . ASP A 1 168 ? 1.861 -14.675 3.900 1.00 89.12 168 ASP A N 1
ATOM 1372 C CA . ASP A 1 168 ? 2.538 -15.865 4.416 1.00 89.12 168 ASP A CA 1
ATOM 1373 C C . ASP A 1 168 ? 3.817 -15.475 5.167 1.00 89.12 168 ASP A C 1
ATOM 1375 O O . ASP A 1 168 ? 4.058 -15.899 6.297 1.00 89.12 168 ASP A O 1
ATOM 1379 N N . LYS A 1 169 ? 4.629 -14.596 4.577 1.00 85.94 169 LYS A N 1
ATOM 1380 C CA . LYS A 1 169 ? 5.867 -14.132 5.200 1.00 85.94 169 LYS A CA 1
ATOM 1381 C C . LYS A 1 169 ? 5.619 -13.317 6.470 1.00 85.94 169 LYS A C 1
ATOM 1383 O O . LYS A 1 169 ? 6.323 -13.529 7.454 1.00 85.94 169 LYS A O 1
ATOM 1388 N N . MET A 1 170 ? 4.629 -12.425 6.482 1.00 82.56 170 MET A N 1
ATOM 1389 C CA . MET A 1 170 ? 4.238 -11.688 7.689 1.00 82.56 170 MET A CA 1
ATOM 1390 C C . MET A 1 170 ? 3.768 -12.634 8.793 1.00 82.56 170 MET A C 1
ATOM 1392 O O . MET A 1 170 ? 4.168 -12.463 9.945 1.00 82.56 170 MET A O 1
ATOM 1396 N N . PHE A 1 171 ? 2.994 -13.668 8.447 1.00 86.06 171 PHE A N 1
ATOM 1397 C CA . PHE A 1 171 ? 2.609 -14.714 9.387 1.00 86.06 171 PHE A CA 1
ATOM 1398 C C . PHE A 1 171 ? 3.838 -15.386 10.003 1.00 86.06 171 PHE A C 1
ATOM 1400 O O . PHE A 1 171 ? 3.963 -15.445 11.224 1.00 86.06 171 PHE A O 1
ATOM 1407 N N . PHE A 1 172 ? 4.801 -15.830 9.194 1.00 84.94 172 PHE A N 1
ATOM 1408 C CA . PHE A 1 172 ? 5.991 -16.494 9.731 1.00 84.94 172 PHE A CA 1
ATOM 1409 C C . PHE A 1 172 ? 6.899 -15.568 10.549 1.00 84.94 172 PHE A C 1
ATOM 1411 O O . PHE A 1 172 ? 7.507 -16.013 11.521 1.00 84.94 172 PHE A O 1
ATOM 1418 N N . LEU A 1 173 ? 6.973 -14.284 10.195 1.00 78.81 173 LEU A N 1
ATOM 1419 C CA . LEU A 1 173 ? 7.785 -13.303 10.917 1.00 78.81 173 LEU A CA 1
ATOM 1420 C C . LEU A 1 173 ? 7.171 -12.901 12.262 1.00 78.81 173 LEU A C 1
ATOM 1422 O O . LEU A 1 173 ? 7.899 -12.776 13.244 1.00 78.81 173 LEU A O 1
ATOM 1426 N N . LYS A 1 174 ? 5.851 -12.687 12.310 1.00 78.25 174 LYS A N 1
ATOM 1427 C CA . LYS A 1 174 ? 5.172 -12.130 13.490 1.00 78.25 174 LYS A CA 1
ATOM 1428 C C . LYS A 1 174 ? 4.441 -13.177 14.323 1.00 78.25 174 LYS A C 1
ATOM 1430 O O . LYS A 1 174 ? 4.422 -13.084 15.543 1.00 78.25 174 LYS A O 1
ATOM 1435 N N . TRP A 1 175 ? 3.813 -14.153 13.683 1.00 82.38 175 TRP A N 1
ATOM 1436 C CA . TRP A 1 175 ? 2.772 -14.983 14.290 1.00 82.38 175 TRP A CA 1
ATOM 1437 C C . TRP A 1 175 ? 3.233 -16.403 14.594 1.00 82.38 175 TRP A C 1
ATOM 1439 O O . TRP A 1 175 ? 2.948 -16.927 15.670 1.00 82.38 175 TRP A O 1
ATOM 1449 N N . ASP A 1 176 ? 4.005 -17.002 13.691 1.00 84.62 176 ASP A N 1
ATOM 1450 C CA . ASP A 1 176 ? 4.582 -18.335 13.881 1.00 84.62 176 ASP A CA 1
ATOM 1451 C C . ASP A 1 176 ? 5.539 -18.374 15.078 1.00 84.62 176 ASP A C 1
ATOM 1453 O O . ASP A 1 176 ? 5.475 -19.277 15.917 1.00 84.62 176 ASP A O 1
ATOM 1457 N N . TYR A 1 177 ? 6.367 -17.332 15.198 1.00 81.19 177 TYR A N 1
ATOM 1458 C CA . TYR A 1 177 ? 7.251 -17.141 16.340 1.00 81.19 177 TYR A CA 1
ATOM 1459 C C . TYR A 1 177 ? 6.463 -17.042 17.655 1.00 81.19 177 TYR A C 1
ATOM 1461 O O . TYR A 1 177 ? 6.764 -17.755 18.613 1.00 81.19 177 TYR A O 1
ATOM 1469 N N . GLU A 1 178 ? 5.417 -16.213 17.701 1.00 84.06 178 GLU A N 1
ATOM 1470 C CA . GLU A 1 178 ? 4.603 -16.025 18.911 1.00 84.06 178 GLU A CA 1
ATOM 1471 C C . GLU A 1 178 ? 3.811 -17.285 19.279 1.00 84.06 178 GLU A C 1
ATOM 1473 O O . GLU A 1 178 ? 3.630 -17.568 20.464 1.00 84.06 178 GLU A O 1
ATOM 1478 N N . TRP A 1 179 ? 3.408 -18.093 18.291 1.00 82.81 179 TRP A N 1
ATOM 1479 C CA . TRP A 1 179 ? 2.834 -19.419 18.528 1.00 82.81 179 TRP A CA 1
ATOM 1480 C C . TRP A 1 179 ? 3.800 -20.331 19.285 1.00 82.81 179 TRP A C 1
ATOM 1482 O O . TRP A 1 179 ? 3.417 -20.970 20.267 1.00 82.81 179 TRP A O 1
ATOM 1492 N N . GLY A 1 180 ? 5.073 -20.353 18.878 1.00 81.88 180 GLY A N 1
ATOM 1493 C CA . GLY A 1 180 ? 6.124 -21.085 19.589 1.00 81.88 180 GLY A CA 1
ATOM 1494 C C . GLY A 1 180 ? 6.356 -20.582 21.019 1.00 81.88 180 GLY A C 1
ATOM 1495 O O . GLY A 1 180 ? 6.661 -21.383 21.902 1.00 81.88 180 GLY A O 1
ATOM 1496 N N . GLN A 1 181 ? 6.146 -19.282 21.257 1.00 78.81 181 GLN A N 1
ATOM 1497 C CA . GLN A 1 181 ? 6.431 -18.598 22.524 1.00 78.81 181 GLN A CA 1
ATOM 1498 C C . GLN A 1 181 ? 5.201 -18.274 23.378 1.00 78.81 181 GLN A C 1
ATOM 1500 O O . GLN A 1 181 ? 5.277 -17.468 24.309 1.00 78.81 181 GLN A O 1
ATOM 1505 N N . GLN A 1 182 ? 4.059 -18.916 23.127 1.00 69.62 182 GLN A N 1
ATOM 1506 C CA . GLN A 1 182 ? 2.789 -18.608 23.800 1.00 69.62 182 GLN A CA 1
ATOM 1507 C C . GLN A 1 182 ? 2.810 -18.759 25.340 1.00 69.62 182 GLN A C 1
ATOM 1509 O O . GLN A 1 182 ? 1.936 -18.225 26.036 1.00 69.62 182 GLN A O 1
ATOM 1514 N N . HIS A 1 183 ? 3.794 -19.483 25.883 1.00 68.12 183 HIS A N 1
ATOM 1515 C CA . HIS A 1 183 ? 3.978 -19.716 27.320 1.00 68.12 183 HIS A CA 1
ATOM 1516 C C . HIS A 1 183 ? 5.153 -18.942 27.934 1.00 68.12 183 HIS A C 1
ATOM 1518 O O . HIS A 1 183 ? 5.356 -19.024 29.145 1.00 68.12 183 HIS A O 1
ATOM 1524 N N . GLU A 1 184 ? 5.920 -18.194 27.140 1.00 77.00 184 GLU A N 1
ATOM 1525 C CA . GLU A 1 184 ? 7.016 -17.386 27.668 1.00 77.00 184 GLU A CA 1
ATOM 1526 C C . GLU A 1 184 ? 6.494 -16.131 28.369 1.00 77.00 184 GLU A C 1
ATOM 1528 O O . GLU A 1 184 ? 5.640 -15.409 27.843 1.00 77.00 184 GLU A O 1
ATOM 1533 N N . SER A 1 185 ? 7.067 -15.828 29.535 1.00 76.75 185 SER A N 1
ATOM 1534 C CA . SER A 1 185 ? 6.902 -14.525 30.174 1.00 76.75 185 SER A CA 1
ATOM 1535 C C . SER A 1 185 ? 7.487 -13.425 29.288 1.00 76.75 185 SER A C 1
ATOM 1537 O O . SER A 1 185 ? 8.598 -13.557 28.770 1.00 76.75 185 SER A O 1
ATOM 1539 N N . ILE A 1 186 ? 6.766 -12.317 29.148 1.00 77.50 186 ILE A N 1
ATOM 1540 C CA . ILE A 1 186 ? 7.264 -11.132 28.449 1.00 77.50 186 ILE A CA 1
ATOM 1541 C C . ILE A 1 186 ? 8.367 -10.502 29.307 1.00 77.50 186 ILE A C 1
ATOM 1543 O O . ILE A 1 186 ? 8.156 -10.246 30.489 1.00 77.50 186 ILE A O 1
ATOM 1547 N N . ASN A 1 187 ? 9.549 -10.278 28.725 1.00 79.25 187 ASN A N 1
ATOM 1548 C CA . ASN A 1 187 ? 10.644 -9.623 29.434 1.00 79.25 187 ASN A CA 1
ATOM 1549 C C . ASN A 1 187 ? 10.279 -8.153 29.703 1.00 79.25 187 ASN A C 1
ATOM 1551 O O . ASN A 1 187 ? 9.998 -7.403 28.768 1.00 79.25 187 ASN A O 1
ATOM 1555 N N . GLU A 1 188 ? 10.299 -7.756 30.975 1.00 79.62 188 GLU A N 1
ATOM 1556 C CA . GLU A 1 188 ? 10.033 -6.389 31.435 1.00 79.62 188 GLU A CA 1
ATOM 1557 C C . GLU A 1 188 ? 11.058 -5.367 30.916 1.00 79.62 188 GLU A C 1
ATOM 1559 O O . GLU A 1 188 ? 10.733 -4.184 30.826 1.00 79.62 188 GLU A O 1
ATOM 1564 N N . ASP A 1 189 ? 12.252 -5.822 30.518 1.00 82.75 189 ASP A N 1
ATOM 1565 C CA . ASP A 1 189 ? 13.311 -4.977 29.956 1.00 82.75 189 ASP A CA 1
ATOM 1566 C C . ASP A 1 189 ? 13.023 -4.525 28.512 1.00 82.75 189 ASP A C 1
ATOM 1568 O O . ASP A 1 189 ? 13.699 -3.631 27.999 1.00 82.75 189 ASP A O 1
ATOM 1572 N N . PHE A 1 190 ? 12.041 -5.127 27.828 1.00 76.88 190 PHE A N 1
ATOM 1573 C CA . PHE A 1 190 ? 11.660 -4.679 26.489 1.00 76.88 190 PHE A CA 1
ATOM 1574 C C . PHE A 1 190 ? 10.953 -3.312 26.525 1.00 76.88 190 PHE A C 1
ATOM 1576 O O . PHE A 1 190 ? 10.208 -3.021 27.475 1.00 76.88 190 PHE A O 1
ATOM 1583 N N . PRO A 1 191 ? 11.106 -2.492 25.462 1.00 75.00 191 PRO A N 1
ATOM 1584 C CA . PRO A 1 191 ? 10.327 -1.270 25.308 1.00 75.00 191 PRO A CA 1
ATOM 1585 C C . PRO A 1 191 ? 8.828 -1.551 25.458 1.00 75.00 191 PRO A C 1
ATOM 1587 O O . PRO A 1 191 ? 8.344 -2.625 25.092 1.00 75.00 191 PRO A O 1
ATOM 1590 N N . LEU A 1 192 ? 8.095 -0.610 26.054 1.00 71.81 192 LEU A N 1
ATOM 1591 C CA . LEU A 1 192 ? 6.684 -0.791 26.411 1.00 71.81 192 LEU A CA 1
ATOM 1592 C C . LEU A 1 192 ? 5.851 -1.231 25.200 1.00 71.81 192 LEU A C 1
ATOM 1594 O O . LEU A 1 192 ? 5.043 -2.148 25.285 1.00 71.81 192 LEU A O 1
ATOM 1598 N N . GLU A 1 193 ? 6.101 -0.580 24.081 1.00 70.19 193 GLU A N 1
ATOM 1599 C CA . GLU A 1 193 ? 5.519 -0.790 22.773 1.00 70.19 193 GLU A CA 1
ATOM 1600 C C . GLU A 1 193 ? 5.695 -2.242 22.273 1.00 70.19 193 GLU A C 1
ATOM 1602 O O . GLU A 1 193 ? 4.716 -2.900 21.908 1.00 70.19 193 GLU A O 1
ATOM 1607 N N . VAL A 1 194 ? 6.898 -2.809 22.408 1.00 75.19 194 VAL A N 1
ATOM 1608 C CA . VAL A 1 194 ? 7.190 -4.217 22.091 1.00 75.19 194 VAL A CA 1
ATOM 1609 C C . VAL A 1 194 ? 6.435 -5.159 23.029 1.00 75.19 194 VAL A C 1
ATOM 1611 O O . VAL A 1 194 ? 5.903 -6.184 22.594 1.00 75.19 194 VAL A O 1
ATOM 1614 N N . ARG A 1 195 ? 6.349 -4.817 24.321 1.00 76.19 195 ARG A N 1
ATOM 1615 C CA . ARG A 1 195 ? 5.631 -5.632 25.315 1.00 76.19 195 ARG A CA 1
ATOM 1616 C C . ARG A 1 195 ? 4.132 -5.678 25.042 1.00 76.19 195 ARG A C 1
ATOM 1618 O O . ARG A 1 195 ? 3.547 -6.756 25.109 1.00 76.19 195 ARG A O 1
ATOM 1625 N N . ILE A 1 196 ? 3.528 -4.539 24.705 1.00 72.62 196 ILE A N 1
ATOM 1626 C CA . ILE A 1 196 ? 2.112 -4.438 24.325 1.00 72.62 196 ILE A CA 1
ATOM 1627 C C . ILE A 1 196 ? 1.839 -5.310 23.098 1.00 72.62 196 ILE A C 1
ATOM 1629 O O . ILE A 1 196 ? 0.957 -6.170 23.150 1.00 72.62 196 ILE A O 1
ATOM 1633 N N . GLY A 1 197 ? 2.634 -5.142 22.034 1.00 75.19 197 GLY A N 1
ATOM 1634 C CA . GLY A 1 197 ? 2.499 -5.928 20.807 1.00 75.19 197 GLY A CA 1
ATOM 1635 C C . GLY A 1 197 ? 2.601 -7.432 21.073 1.00 75.19 197 GLY A C 1
ATOM 1636 O O . GLY A 1 197 ? 1.712 -8.190 20.681 1.00 75.19 197 GLY A O 1
ATOM 1637 N N . LYS A 1 198 ? 3.620 -7.870 21.827 1.00 78.88 198 LYS A N 1
ATOM 1638 C CA . LYS A 1 198 ? 3.792 -9.285 22.202 1.00 78.88 198 LYS A CA 1
ATOM 1639 C C . LYS A 1 198 ? 2.604 -9.817 23.008 1.00 78.88 198 LYS A C 1
ATOM 1641 O O . LYS A 1 198 ? 2.112 -10.907 22.727 1.00 78.88 198 LYS A O 1
ATOM 1646 N N . HIS A 1 199 ? 2.101 -9.051 23.978 1.00 77.50 199 HIS A N 1
ATOM 1647 C CA . HIS A 1 199 ? 0.967 -9.465 24.814 1.00 77.50 199 HIS A CA 1
ATOM 1648 C C . HIS A 1 199 ? -0.315 -9.663 24.005 1.00 77.50 199 HIS A C 1
ATOM 1650 O O . HIS A 1 199 ? -1.031 -10.647 24.208 1.00 77.50 199 HIS A O 1
ATOM 1656 N N . LEU A 1 200 ? -0.594 -8.756 23.066 1.00 76.94 200 LEU A N 1
ATOM 1657 C CA . LEU A 1 200 ? -1.742 -8.867 22.169 1.00 76.94 200 LEU A CA 1
ATOM 1658 C C . LEU A 1 200 ? -1.595 -10.080 21.245 1.00 76.94 200 LEU A C 1
ATOM 1660 O O . LEU A 1 200 ? -2.499 -10.916 21.204 1.00 76.94 200 LEU A O 1
ATOM 1664 N N . ARG A 1 201 ? -0.438 -10.249 20.589 1.00 82.31 201 ARG A N 1
ATOM 1665 C CA . ARG A 1 201 ? -0.190 -11.394 19.698 1.00 82.31 201 ARG A CA 1
ATOM 1666 C C . ARG A 1 201 ? -0.289 -12.739 20.418 1.00 82.31 201 ARG A C 1
ATOM 1668 O O . ARG A 1 201 ? -1.018 -13.615 19.958 1.00 82.31 201 ARG A O 1
ATOM 1675 N N . GLN A 1 202 ? 0.346 -12.899 21.584 1.00 81.12 202 GLN A N 1
ATOM 1676 C CA . GLN A 1 202 ? 0.260 -14.137 22.373 1.00 81.12 202 GLN A CA 1
ATOM 1677 C C . GLN A 1 202 ? -1.189 -14.516 22.721 1.00 81.12 202 GLN A C 1
ATOM 1679 O O . GLN A 1 202 ? -1.511 -15.701 22.803 1.00 81.12 202 GLN A O 1
ATOM 1684 N N . ARG A 1 203 ? -2.080 -13.541 22.944 1.00 77.00 203 ARG A N 1
ATOM 1685 C CA . ARG A 1 203 ? -3.502 -13.820 23.205 1.00 77.00 203 ARG A CA 1
ATOM 1686 C C . ARG A 1 203 ? -4.294 -14.138 21.946 1.00 77.00 203 ARG A C 1
ATOM 1688 O O . ARG A 1 203 ? -5.133 -15.032 22.001 1.00 77.00 203 ARG A O 1
ATOM 1695 N N . VAL A 1 204 ? -4.020 -13.456 20.834 1.00 79.69 204 VAL A N 1
ATOM 1696 C CA . VAL A 1 204 ? -4.624 -13.791 19.537 1.00 79.69 204 VAL A CA 1
ATOM 1697 C C . VAL A 1 204 ? -4.306 -15.232 19.176 1.00 79.69 204 VAL A C 1
ATOM 1699 O O . VAL A 1 204 ? -5.234 -16.002 18.971 1.00 79.69 204 VAL A O 1
ATOM 1702 N N . VAL A 1 205 ? -3.036 -15.632 19.235 1.00 84.00 205 VAL A N 1
ATOM 1703 C CA . VAL A 1 205 ? -2.579 -17.016 19.024 1.00 84.00 205 VAL A CA 1
ATOM 1704 C C . VAL A 1 205 ? -3.359 -18.005 19.904 1.00 84.00 205 VAL A C 1
ATOM 1706 O O . VAL A 1 205 ? -3.915 -18.971 19.392 1.00 84.00 205 VAL A O 1
ATOM 1709 N N . LYS A 1 206 ? -3.492 -17.729 21.212 1.00 80.25 206 LYS A N 1
ATOM 1710 C CA . LYS A 1 206 ? -4.234 -18.584 22.164 1.00 80.25 206 LYS A CA 1
ATOM 1711 C C . LYS A 1 206 ? -5.726 -18.727 21.862 1.00 80.25 206 LYS A C 1
ATOM 1713 O O . LYS A 1 206 ? -6.355 -19.637 22.395 1.00 80.25 206 LYS A O 1
ATOM 1718 N N . SER A 1 207 ? -6.305 -17.827 21.067 1.00 76.62 207 SER A N 1
ATOM 1719 C CA . SER A 1 207 ? -7.716 -17.913 20.677 1.00 76.62 207 SER A CA 1
ATOM 1720 C C . SER A 1 207 ? -7.982 -1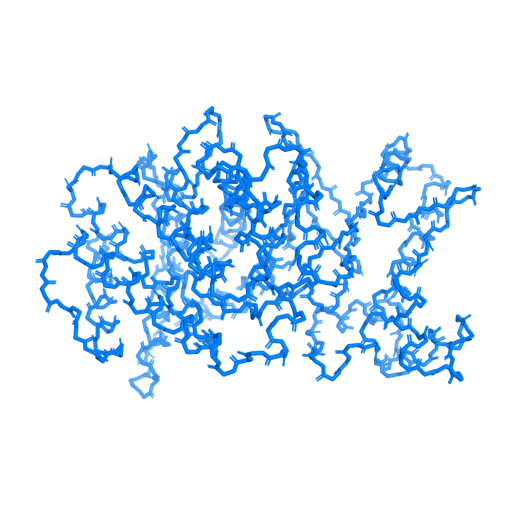8.942 19.574 1.00 76.62 207 SER A C 1
ATOM 1722 O O . SER A 1 207 ? -9.143 -19.234 19.293 1.00 76.62 207 SER A O 1
ATOM 1724 N N . TYR A 1 208 ? -6.933 -19.522 18.980 1.00 81.06 208 TYR A N 1
ATOM 1725 C CA . TYR A 1 208 ? -7.050 -20.560 17.961 1.00 81.06 208 TYR A CA 1
ATOM 1726 C C . TYR A 1 208 ? -6.772 -21.958 18.542 1.00 81.06 208 TYR A C 1
ATOM 1728 O O . TYR A 1 208 ? -5.885 -22.111 19.383 1.00 81.06 208 TYR A O 1
ATOM 1736 N N . PRO A 1 209 ? -7.503 -22.994 18.090 1.00 83.75 209 PRO A N 1
ATOM 1737 C CA . PRO A 1 209 ? -7.385 -24.358 18.610 1.00 83.75 209 PRO A CA 1
ATOM 1738 C C . PRO A 1 209 ? -6.044 -25.031 18.288 1.00 83.75 209 PRO A C 1
ATOM 1740 O O . PRO A 1 209 ? -5.520 -25.780 19.111 1.00 83.75 209 PRO A O 1
ATOM 1743 N N . ASP A 1 210 ? -5.492 -24.781 17.101 1.00 88.69 210 ASP A N 1
ATOM 1744 C CA . ASP A 1 210 ? -4.236 -25.360 16.632 1.00 88.69 210 ASP A CA 1
ATOM 1745 C C . ASP A 1 210 ? -3.570 -24.471 15.568 1.00 88.69 210 ASP A C 1
ATOM 1747 O O . ASP A 1 210 ? -4.173 -23.524 15.055 1.00 88.69 210 ASP A O 1
ATOM 1751 N N . LYS A 1 211 ? -2.305 -24.778 15.259 1.00 86.00 211 LYS A N 1
ATOM 1752 C CA . LYS A 1 211 ? -1.445 -23.957 14.400 1.00 86.00 211 LYS A CA 1
ATOM 1753 C C . LYS A 1 211 ? -1.886 -23.958 12.936 1.00 86.00 211 LYS A C 1
ATOM 1755 O O . LYS A 1 211 ? -1.815 -22.916 12.289 1.00 86.00 211 LYS A O 1
ATOM 1760 N N . ASP A 1 212 ? -2.336 -25.098 12.420 1.00 85.94 212 ASP A N 1
ATOM 1761 C CA . ASP A 1 212 ? -2.722 -25.227 11.012 1.00 85.94 212 ASP A CA 1
ATOM 1762 C C . ASP A 1 212 ? -4.047 -24.500 10.765 1.00 85.94 212 ASP A C 1
ATOM 1764 O O . ASP A 1 212 ? -4.201 -23.765 9.782 1.00 85.94 212 ASP A O 1
ATOM 1768 N N . PHE A 1 213 ? -4.986 -24.633 11.705 1.00 85.94 213 PHE A N 1
ATOM 1769 C CA . PHE A 1 213 ? -6.213 -23.852 11.723 1.00 85.94 213 PHE A CA 1
ATOM 1770 C C . PHE A 1 213 ? -5.926 -22.357 11.886 1.00 85.94 213 PHE A C 1
ATOM 1772 O O . PHE A 1 213 ? -6.541 -21.548 11.186 1.00 85.94 213 PHE A O 1
ATOM 1779 N N . PHE A 1 214 ? -4.983 -21.982 12.760 1.00 85.38 214 PHE A N 1
ATOM 1780 C CA . PHE A 1 214 ? -4.567 -20.591 12.931 1.00 85.38 214 PHE A CA 1
ATOM 1781 C C . PHE A 1 214 ? -4.036 -20.009 11.627 1.00 85.38 214 PHE A C 1
ATOM 1783 O O . PHE A 1 214 ? -4.552 -18.991 11.183 1.00 85.38 214 PHE A O 1
ATOM 1790 N N . TYR A 1 215 ? -3.083 -20.677 10.978 1.00 88.25 215 TYR A N 1
ATOM 1791 C CA . TYR A 1 215 ? -2.514 -20.217 9.714 1.00 88.25 215 TYR A CA 1
ATOM 1792 C C . TYR A 1 215 ? -3.580 -20.069 8.620 1.00 88.25 215 TYR A C 1
ATOM 1794 O O . TYR A 1 215 ? -3.698 -19.010 8.006 1.00 88.25 215 TYR A O 1
ATOM 1802 N N . THR A 1 216 ? -4.401 -21.102 8.413 1.00 86.75 216 THR A N 1
ATOM 1803 C CA . THR A 1 216 ? -5.422 -21.103 7.351 1.00 86.75 216 THR A CA 1
ATOM 1804 C C . THR A 1 216 ? -6.462 -20.003 7.570 1.00 86.75 216 THR A C 1
ATOM 1806 O O . THR A 1 216 ? -6.861 -19.312 6.634 1.00 86.75 216 THR A O 1
ATOM 1809 N N . THR A 1 217 ? -6.893 -19.823 8.820 1.00 87.19 217 THR A N 1
ATOM 1810 C CA . THR A 1 217 ? -7.888 -18.809 9.182 1.00 87.19 217 THR A CA 1
ATOM 1811 C C . THR A 1 217 ? -7.292 -17.406 9.137 1.00 87.19 217 THR A C 1
ATOM 1813 O O . THR A 1 217 ? -7.911 -16.514 8.567 1.00 87.19 217 THR A O 1
ATOM 1816 N N . PHE A 1 218 ? -6.077 -17.222 9.665 1.00 86.00 218 PHE A N 1
ATOM 1817 C CA . PHE A 1 218 ? -5.334 -15.963 9.606 1.00 86.00 218 PHE A CA 1
ATOM 1818 C C . PHE A 1 218 ? -5.186 -15.487 8.168 1.00 86.00 218 PHE A C 1
ATOM 1820 O O . PHE A 1 218 ? -5.489 -14.338 7.876 1.00 86.00 218 PHE A O 1
ATOM 1827 N N . LYS A 1 219 ? -4.754 -16.376 7.266 1.00 87.62 219 LYS A N 1
ATOM 1828 C CA . LYS A 1 219 ? -4.529 -16.034 5.864 1.00 87.62 219 LYS A CA 1
ATOM 1829 C C . LYS A 1 219 ? -5.800 -15.490 5.218 1.00 87.62 219 LYS A C 1
ATOM 1831 O O . LYS A 1 219 ? -5.789 -14.370 4.724 1.00 87.62 219 LYS A O 1
ATOM 1836 N N . ARG A 1 220 ? -6.907 -16.230 5.320 1.00 89.19 220 ARG A N 1
ATOM 1837 C CA . ARG A 1 220 ? -8.208 -15.814 4.776 1.00 89.19 220 ARG A CA 1
ATOM 1838 C C . ARG A 1 220 ? -8.697 -14.492 5.378 1.00 89.19 220 ARG A C 1
ATOM 1840 O O . ARG A 1 220 ? -9.189 -13.625 4.662 1.00 89.19 220 ARG A O 1
ATOM 1847 N N . ASP A 1 221 ? -8.602 -14.355 6.696 1.00 87.25 221 ASP A N 1
ATOM 1848 C CA . ASP A 1 221 ? -9.079 -13.170 7.407 1.00 87.25 221 ASP A CA 1
ATOM 1849 C C . ASP A 1 221 ? -8.208 -11.936 7.066 1.00 87.25 221 ASP A C 1
ATOM 1851 O O . ASP A 1 221 ? -8.727 -10.832 6.907 1.00 87.25 221 ASP A O 1
ATOM 1855 N N . CYS A 1 222 ? -6.893 -12.120 6.895 1.00 87.69 222 CYS A N 1
ATOM 1856 C CA . CYS A 1 222 ? -5.949 -11.081 6.477 1.00 87.69 222 CYS A CA 1
ATOM 1857 C C . CYS A 1 222 ? -6.188 -10.662 5.022 1.00 87.69 222 CYS A C 1
ATOM 1859 O O . CYS A 1 222 ? -6.322 -9.470 4.763 1.00 87.69 222 CYS A O 1
ATOM 1861 N N . GLU A 1 223 ? -6.335 -11.621 4.099 1.00 89.69 223 GLU A N 1
ATOM 1862 C CA . GLU A 1 223 ? -6.698 -11.365 2.696 1.00 89.69 223 GLU A CA 1
ATOM 1863 C C . GLU A 1 223 ? -7.966 -10.506 2.611 1.00 89.69 223 GLU A C 1
ATOM 1865 O O . GLU A 1 223 ? -7.972 -9.462 1.960 1.00 89.69 223 GLU A O 1
ATOM 1870 N N . LYS A 1 224 ? -9.019 -10.892 3.341 1.00 88.88 224 LYS A N 1
ATOM 1871 C CA . LYS A 1 224 ? -10.279 -10.143 3.391 1.00 88.88 224 LYS A CA 1
ATOM 1872 C C . LYS A 1 224 ? -10.096 -8.729 3.946 1.00 88.88 224 LYS A C 1
ATOM 1874 O O . LYS A 1 224 ? -10.620 -7.785 3.363 1.00 88.88 224 LYS A O 1
ATOM 1879 N N . ASN A 1 225 ? -9.370 -8.567 5.052 1.00 89.06 225 ASN A N 1
ATOM 1880 C CA . ASN A 1 225 ? -9.132 -7.246 5.636 1.00 89.06 225 ASN A CA 1
ATOM 1881 C C . ASN A 1 225 ? -8.345 -6.335 4.689 1.00 89.06 225 ASN A C 1
ATOM 1883 O O . ASN A 1 225 ? -8.692 -5.166 4.575 1.00 89.06 225 ASN A O 1
ATOM 1887 N N . VAL A 1 226 ? -7.339 -6.864 3.987 1.00 90.75 226 VAL A N 1
ATOM 1888 C CA . VAL A 1 226 ? -6.575 -6.104 2.988 1.00 90.75 226 VAL A CA 1
ATOM 1889 C C . VAL A 1 226 ? -7.496 -5.629 1.867 1.00 90.75 226 VAL A C 1
ATOM 1891 O O . VAL A 1 226 ? -7.523 -4.443 1.573 1.00 90.75 226 VAL A O 1
ATOM 1894 N N . VAL A 1 227 ? -8.323 -6.509 1.294 1.00 92.44 227 VAL A N 1
ATOM 1895 C CA . VAL A 1 227 ? -9.272 -6.113 0.235 1.00 92.44 227 VAL A CA 1
ATOM 1896 C C . VAL A 1 227 ? -10.234 -5.020 0.715 1.00 92.44 227 VAL A C 1
ATOM 1898 O O . VAL A 1 227 ? -10.444 -4.027 0.023 1.00 92.44 227 VAL A O 1
ATOM 1901 N N . ILE A 1 228 ? -10.794 -5.171 1.918 1.00 92.44 228 ILE A N 1
ATOM 1902 C CA . ILE A 1 228 ? -11.714 -4.183 2.499 1.00 92.44 228 ILE A CA 1
ATOM 1903 C C . ILE A 1 228 ? -10.997 -2.850 2.785 1.00 92.44 228 ILE A C 1
ATOM 1905 O O . ILE A 1 228 ? -11.591 -1.790 2.605 1.00 92.44 228 ILE A O 1
ATOM 1909 N N . HIS A 1 229 ? -9.727 -2.876 3.192 1.00 93.00 229 HIS A N 1
ATOM 1910 C CA . HIS A 1 229 ? -8.916 -1.669 3.361 1.00 93.00 229 HIS A CA 1
ATOM 1911 C C . HIS A 1 229 ? -8.760 -0.906 2.036 1.00 93.00 229 HIS A C 1
ATOM 1913 O O . HIS A 1 229 ? -9.038 0.292 1.981 1.00 93.00 229 HIS A O 1
ATOM 1919 N N . GLU A 1 230 ? -8.443 -1.610 0.945 1.00 92.06 230 GLU A N 1
ATOM 1920 C CA . GLU A 1 230 ? -8.340 -1.001 -0.388 1.00 92.06 230 GLU A CA 1
ATOM 1921 C C . GLU A 1 230 ? -9.686 -0.431 -0.880 1.00 92.06 230 GLU A C 1
ATOM 1923 O O . GLU A 1 230 ? -9.736 0.655 -1.465 1.00 92.06 230 GLU A O 1
ATOM 1928 N N . TYR A 1 231 ? -10.810 -1.098 -0.583 1.00 93.06 231 TYR A N 1
ATOM 1929 C CA . TYR A 1 231 ? -12.143 -0.517 -0.809 1.00 93.06 231 TYR A CA 1
ATOM 1930 C C . TYR A 1 231 ? -12.349 0.775 -0.018 1.00 93.06 231 TYR A C 1
ATOM 1932 O O . TYR A 1 231 ? -12.978 1.714 -0.513 1.00 93.06 231 TYR A O 1
ATOM 1940 N N . GLY A 1 232 ? -11.798 0.838 1.191 1.00 93.12 232 GLY A N 1
ATOM 1941 C CA . GLY A 1 232 ? -11.766 2.034 2.012 1.00 93.12 232 GLY A CA 1
ATOM 1942 C C . GLY A 1 232 ? -11.112 3.218 1.306 1.00 93.12 232 GLY A C 1
ATOM 1943 O O . GLY A 1 232 ? -11.713 4.294 1.259 1.00 93.12 232 GLY A O 1
ATOM 1944 N N . HIS A 1 233 ? -9.942 3.025 0.685 1.00 91.81 233 HIS A N 1
ATOM 1945 C CA . HIS A 1 233 ? -9.294 4.075 -0.110 1.00 91.81 233 HIS A CA 1
ATOM 1946 C C . HIS A 1 233 ? -10.203 4.580 -1.228 1.00 91.81 233 HIS A C 1
ATOM 1948 O O . HIS A 1 233 ? -10.413 5.789 -1.340 1.00 91.81 233 HIS A O 1
ATOM 1954 N N . ALA A 1 234 ? -10.813 3.671 -1.995 1.00 89.62 234 ALA A N 1
ATOM 1955 C CA . ALA A 1 234 ? -11.726 4.047 -3.069 1.00 89.62 234 ALA A CA 1
ATOM 1956 C C . ALA A 1 234 ? -12.915 4.877 -2.554 1.00 89.62 234 ALA A C 1
ATOM 1958 O O . ALA A 1 234 ? -13.234 5.930 -3.111 1.00 89.62 234 ALA A O 1
ATOM 1959 N N . VAL A 1 235 ? -13.552 4.458 -1.457 1.00 91.44 235 VAL A N 1
ATOM 1960 C CA . VAL A 1 235 ? -14.652 5.222 -0.848 1.00 91.44 235 VAL A CA 1
ATOM 1961 C C . VAL A 1 235 ? -14.180 6.612 -0.418 1.00 91.44 235 VAL A C 1
ATOM 1963 O O . VAL A 1 235 ? -14.837 7.613 -0.711 1.00 91.44 235 VAL A O 1
ATOM 1966 N N . ILE A 1 236 ? -13.034 6.709 0.252 1.00 92.44 236 ILE A N 1
ATOM 1967 C CA . ILE A 1 236 ? -12.535 7.993 0.744 1.00 92.44 236 ILE A CA 1
ATOM 1968 C C . ILE A 1 236 ? -12.179 8.939 -0.403 1.00 92.44 236 ILE A C 1
ATOM 1970 O O . ILE A 1 236 ? -12.570 10.108 -0.364 1.00 92.44 236 ILE A O 1
ATOM 1974 N N . GLN A 1 237 ? -11.486 8.441 -1.426 1.00 87.19 237 GLN A N 1
ATOM 1975 C CA . GLN A 1 237 ? -10.997 9.234 -2.554 1.00 87.19 237 GLN A CA 1
ATOM 1976 C C . GLN A 1 237 ? -12.121 9.706 -3.483 1.00 87.19 237 GLN A C 1
ATOM 1978 O O . GLN A 1 237 ? -12.082 10.843 -3.958 1.00 87.19 237 GLN A O 1
ATOM 1983 N N . TYR A 1 238 ? -13.124 8.859 -3.738 1.00 83.62 238 TYR A N 1
ATOM 1984 C CA . TYR A 1 238 ? -14.164 9.147 -4.730 1.00 83.62 238 TYR A CA 1
ATOM 1985 C C . TYR A 1 238 ? -15.484 9.653 -4.131 1.00 83.62 238 TYR A C 1
ATOM 1987 O O . TYR A 1 238 ? -16.214 10.367 -4.819 1.00 83.62 238 TYR A O 1
ATOM 1995 N N . GLU A 1 239 ? -15.793 9.338 -2.867 1.00 87.06 239 GLU A N 1
ATOM 1996 C CA . GLU A 1 239 ? -17.112 9.613 -2.268 1.00 87.06 239 GLU A CA 1
ATOM 1997 C C . GLU A 1 239 ? -17.076 10.528 -1.032 1.00 87.06 239 GLU A C 1
ATOM 1999 O O . GLU A 1 239 ? -18.090 11.162 -0.718 1.00 87.06 239 GLU A O 1
ATOM 2004 N N . CYS A 1 240 ? -15.957 10.599 -0.299 1.00 88.25 240 CYS A N 1
ATOM 2005 C CA . CYS A 1 240 ? -15.868 11.391 0.937 1.00 88.25 240 CYS A CA 1
ATOM 2006 C C . CYS A 1 240 ? -15.070 12.686 0.776 1.00 88.25 240 CYS A C 1
ATOM 2008 O O . CYS A 1 240 ? -15.532 13.744 1.207 1.00 88.25 240 CYS A O 1
ATOM 2010 N N . LEU A 1 241 ? -13.880 12.618 0.180 1.00 87.00 241 LEU A N 1
ATOM 2011 C CA . LEU A 1 241 ? -13.083 13.794 -0.145 1.00 87.00 241 LEU A CA 1
ATOM 2012 C C . LEU A 1 241 ? -13.527 14.358 -1.493 1.00 87.00 241 LEU A C 1
ATOM 2014 O O . LEU A 1 241 ? -13.772 13.630 -2.450 1.00 87.00 241 LEU A O 1
ATOM 2018 N N . ASN A 1 242 ? -13.592 15.683 -1.604 1.00 83.50 242 ASN A N 1
ATOM 2019 C CA . ASN A 1 242 ? -13.751 16.301 -2.916 1.00 83.50 242 ASN A CA 1
ATOM 2020 C C . ASN A 1 242 ? -12.497 16.017 -3.771 1.00 83.50 242 ASN A C 1
ATOM 2022 O O . ASN A 1 242 ? -11.373 16.122 -3.274 1.00 83.50 242 ASN A O 1
ATOM 2026 N N . MET A 1 243 ? -12.688 15.701 -5.057 1.00 83.38 243 MET A N 1
ATOM 2027 C CA . MET A 1 243 ? -11.654 15.199 -5.973 1.00 83.38 243 MET A CA 1
ATOM 2028 C C . MET A 1 243 ? -10.331 15.993 -5.940 1.00 83.38 243 MET A C 1
ATOM 2030 O O . MET A 1 243 ? -9.282 15.353 -5.855 1.00 83.38 243 MET A O 1
ATOM 2034 N N . PRO A 1 244 ? -10.310 17.347 -5.937 1.00 85.50 244 PRO A N 1
ATOM 2035 C CA . PRO A 1 244 ? -9.051 18.085 -5.848 1.00 85.50 244 PRO A CA 1
ATOM 2036 C C . PRO A 1 244 ? -8.304 17.838 -4.534 1.00 85.50 244 PRO A C 1
ATOM 2038 O O . PRO A 1 244 ? -7.084 17.728 -4.544 1.00 85.50 244 PRO A O 1
ATOM 2041 N N . PHE A 1 245 ? -9.011 17.727 -3.404 1.00 89.88 245 PHE A N 1
ATOM 2042 C CA . PHE A 1 245 ? -8.383 17.456 -2.109 1.00 89.88 245 PHE A CA 1
ATOM 2043 C C . PHE A 1 245 ? -7.876 16.029 -2.015 1.00 89.88 245 PHE A C 1
ATOM 2045 O O . PHE A 1 245 ? -6.767 15.841 -1.532 1.00 89.88 245 PHE A O 1
ATOM 2052 N N . SER A 1 246 ? -8.633 15.057 -2.528 1.00 89.25 246 SER A N 1
ATOM 2053 C CA . SER A 1 246 ? -8.163 13.675 -2.630 1.00 89.25 246 SER A CA 1
ATOM 2054 C C . SER A 1 246 ? -6.853 13.610 -3.429 1.00 89.25 246 SER A C 1
ATOM 2056 O O . SER A 1 246 ? -5.822 13.233 -2.876 1.00 89.25 246 SER A O 1
ATOM 2058 N N . ALA A 1 247 ? -6.835 14.126 -4.660 1.00 88.19 247 ALA A N 1
ATOM 2059 C CA . ALA A 1 247 ? -5.644 14.087 -5.508 1.00 88.19 247 ALA A CA 1
ATOM 2060 C C . ALA A 1 247 ? -4.442 14.876 -4.938 1.00 88.19 247 ALA A C 1
ATOM 2062 O O . ALA A 1 247 ? -3.297 14.430 -5.016 1.00 88.19 247 ALA A O 1
ATOM 2063 N N . LEU A 1 248 ? -4.672 16.058 -4.354 1.00 91.25 248 LEU A N 1
ATOM 2064 C CA . LEU A 1 248 ? -3.599 16.868 -3.760 1.00 91.25 248 LEU A CA 1
ATOM 2065 C C . LEU A 1 248 ? -3.082 16.293 -2.439 1.00 91.25 248 LEU A C 1
ATOM 2067 O O . LEU A 1 248 ? -1.915 16.500 -2.112 1.00 91.25 248 LEU A O 1
ATOM 2071 N N . SER A 1 249 ? -3.923 15.591 -1.677 1.00 92.25 249 SER A N 1
ATOM 2072 C CA . SER A 1 249 ? -3.505 14.923 -0.442 1.00 92.25 249 SER A CA 1
ATOM 2073 C C . SER A 1 249 ? -2.525 13.783 -0.726 1.00 92.25 249 SER A C 1
ATOM 2075 O O . SER A 1 249 ? -1.510 13.679 -0.050 1.00 92.25 249 SER A O 1
ATOM 2077 N N . GLU A 1 250 ? -2.712 13.030 -1.809 1.00 89.25 250 GLU A N 1
ATOM 2078 C CA . GLU A 1 250 ? -1.756 11.998 -2.237 1.00 89.25 250 GLU A CA 1
ATOM 2079 C C . GLU A 1 250 ? -0.429 12.554 -2.746 1.00 89.25 250 GLU A C 1
ATOM 2081 O O . GLU A 1 250 ? 0.609 11.902 -2.640 1.00 89.25 250 GLU A O 1
ATOM 2086 N N . CYS A 1 251 ? -0.411 13.796 -3.235 1.00 89.88 251 CYS A N 1
ATOM 2087 C CA . CYS A 1 251 ? 0.842 14.453 -3.598 1.00 89.88 251 CYS A CA 1
ATOM 2088 C C . CYS A 1 251 ? 1.780 14.624 -2.386 1.00 89.88 251 CYS A C 1
ATOM 2090 O O . CYS A 1 251 ? 2.984 14.790 -2.584 1.00 89.88 251 CYS A O 1
ATOM 2092 N N . PHE A 1 252 ? 1.283 14.529 -1.142 1.00 91.62 252 PHE A N 1
ATOM 2093 C CA . PHE A 1 252 ? 2.134 14.521 0.054 1.00 91.62 252 PHE A CA 1
ATOM 2094 C C . PHE A 1 252 ? 3.052 13.293 0.138 1.00 91.62 252 PHE A C 1
ATOM 2096 O O . PHE A 1 252 ? 4.086 13.392 0.797 1.00 91.62 252 PHE A O 1
ATOM 2103 N N . GLN A 1 253 ? 2.775 12.201 -0.590 1.00 86.56 253 GLN A N 1
ATOM 2104 C CA . GLN A 1 253 ? 3.720 11.082 -0.748 1.00 86.56 253 GLN A CA 1
ATOM 2105 C C . GLN A 1 253 ? 5.080 11.546 -1.299 1.00 86.56 253 GLN A C 1
ATOM 2107 O O . GLN A 1 253 ? 6.108 10.949 -1.005 1.00 86.56 253 GLN A O 1
ATOM 2112 N N . ALA A 1 254 ? 5.116 12.637 -2.077 1.00 84.25 254 ALA A N 1
ATOM 2113 C CA . ALA A 1 254 ? 6.358 13.203 -2.606 1.00 84.25 254 ALA A CA 1
ATOM 2114 C C . ALA A 1 254 ? 7.149 14.050 -1.589 1.00 84.25 254 ALA A C 1
ATOM 2116 O O . ALA A 1 254 ? 8.282 14.431 -1.871 1.00 84.25 254 ALA A O 1
ATOM 2117 N N . ILE A 1 255 ? 6.577 14.394 -0.437 1.00 85.06 255 ILE A N 1
ATOM 2118 C CA . ILE A 1 255 ? 7.257 15.206 0.582 1.00 85.06 255 ILE A CA 1
ATOM 2119 C C . ILE A 1 255 ? 8.030 14.284 1.527 1.00 85.06 255 ILE A C 1
ATOM 2121 O O . ILE A 1 255 ? 9.244 14.389 1.664 1.00 85.06 255 ILE A O 1
ATOM 2125 N N . SER A 1 256 ? 7.320 13.344 2.138 1.00 74.06 256 SER A N 1
ATOM 2126 C CA . SER A 1 256 ? 7.866 12.291 2.991 1.00 74.06 256 SER A CA 1
ATOM 2127 C C . SER A 1 256 ? 6.893 11.123 2.934 1.00 74.06 256 SER A C 1
ATOM 2129 O O . SER A 1 256 ? 5.688 11.352 3.059 1.00 74.06 256 SER A O 1
ATOM 2131 N N . GLU A 1 257 ? 7.394 9.898 2.772 1.00 63.84 257 GLU A N 1
ATOM 2132 C CA . GLU A 1 257 ? 6.562 8.682 2.772 1.00 63.84 257 GLU A CA 1
ATOM 2133 C C . GLU A 1 257 ? 5.754 8.557 4.076 1.00 63.84 257 GLU A C 1
ATOM 2135 O O . GLU A 1 257 ? 4.602 8.131 4.065 1.00 63.84 257 GLU A O 1
ATOM 2140 N N . SER A 1 258 ? 6.315 9.063 5.176 1.00 70.88 258 SER A N 1
ATOM 2141 C CA . SER A 1 258 ? 5.759 8.966 6.522 1.00 70.88 258 SER A CA 1
ATOM 2142 C C . SER A 1 258 ? 5.452 10.371 7.050 1.00 70.88 258 SER A C 1
ATOM 2144 O O . SER A 1 258 ? 6.289 11.017 7.684 1.00 70.88 258 SER A O 1
ATOM 2146 N N . ASN A 1 259 ? 4.258 10.889 6.741 1.00 87.94 259 ASN A N 1
ATOM 2147 C CA . ASN A 1 259 ? 3.760 12.171 7.255 1.00 87.94 259 ASN A CA 1
ATOM 2148 C C . ASN A 1 259 ? 2.288 12.086 7.684 1.00 87.94 259 ASN A C 1
ATOM 2150 O O . ASN A 1 259 ? 1.557 11.203 7.243 1.00 87.94 259 ASN A O 1
ATOM 2154 N N . ILE A 1 260 ? 1.839 13.041 8.510 1.00 91.44 260 ILE A N 1
ATOM 2155 C CA . ILE A 1 260 ? 0.492 13.015 9.101 1.00 91.44 260 ILE A CA 1
ATOM 2156 C C . ILE A 1 260 ? -0.641 12.959 8.066 1.00 91.44 260 ILE A C 1
ATOM 2158 O O . ILE A 1 260 ? -1.664 12.340 8.338 1.00 91.44 260 ILE A O 1
ATOM 2162 N N . VAL A 1 261 ? -0.493 13.579 6.888 1.00 93.81 261 VAL A 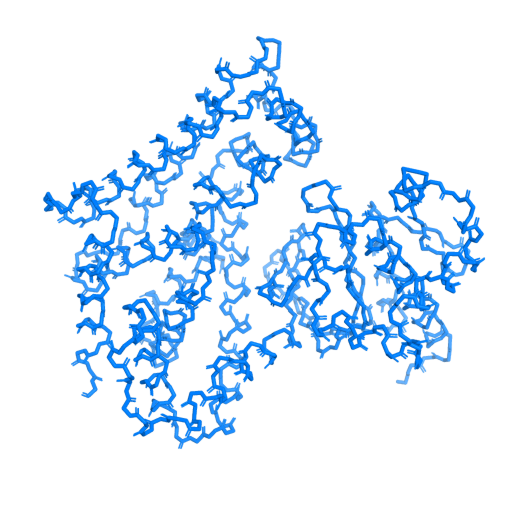N 1
ATOM 2163 C CA . VAL A 1 261 ? -1.542 13.532 5.856 1.00 93.81 261 VAL A CA 1
ATOM 2164 C C . VAL A 1 261 ? -1.709 12.100 5.366 1.00 93.81 261 VAL A C 1
ATOM 2166 O O . VAL A 1 261 ? -2.833 11.606 5.352 1.00 93.81 261 VAL A O 1
ATOM 2169 N N . MET A 1 262 ? -0.600 11.419 5.062 1.00 90.81 262 MET A N 1
ATOM 2170 C CA . MET A 1 262 ? -0.623 10.011 4.661 1.00 90.81 262 MET A CA 1
ATOM 2171 C C . MET A 1 262 ? -1.191 9.133 5.769 1.00 90.81 262 MET A C 1
ATOM 2173 O O . MET A 1 262 ? -2.132 8.391 5.524 1.00 90.81 262 MET A O 1
ATOM 2177 N N . THR A 1 263 ? -0.731 9.311 7.009 1.00 91.25 263 THR A N 1
ATOM 2178 C CA . THR A 1 263 ? -1.277 8.598 8.171 1.00 91.25 263 THR A CA 1
ATOM 2179 C C . THR A 1 263 ? -2.795 8.740 8.283 1.00 91.25 263 THR A C 1
ATOM 2181 O O . THR A 1 263 ? -3.491 7.758 8.523 1.00 91.25 263 THR A O 1
ATOM 2184 N N . VAL A 1 264 ? -3.334 9.950 8.115 1.00 94.25 264 VAL A N 1
ATOM 2185 C CA . VAL A 1 264 ? -4.782 10.174 8.203 1.00 94.25 264 VAL A CA 1
ATOM 2186 C C . VAL A 1 264 ? -5.528 9.548 7.024 1.00 94.25 264 VAL A C 1
ATOM 2188 O O . VAL A 1 264 ? -6.637 9.066 7.234 1.00 94.25 264 VAL A O 1
ATOM 2191 N N . LEU A 1 265 ? -4.955 9.526 5.816 1.00 93.25 265 LEU A N 1
ATOM 2192 C CA . LEU A 1 265 ? -5.563 8.850 4.664 1.00 93.25 265 LEU A CA 1
ATOM 2193 C C . LEU A 1 265 ? -5.693 7.336 4.889 1.00 93.25 265 LEU A C 1
ATOM 2195 O O . LEU A 1 265 ? -6.760 6.792 4.611 1.00 93.25 265 LEU A O 1
ATOM 2199 N N . GLU A 1 266 ? -4.677 6.693 5.468 1.00 91.31 266 GLU A N 1
ATOM 2200 C CA . GLU A 1 266 ? -4.739 5.277 5.865 1.00 91.31 266 GLU A CA 1
ATOM 2201 C C . GLU A 1 266 ? -5.838 5.043 6.919 1.00 91.31 266 GLU A C 1
ATOM 2203 O O . GLU A 1 266 ? -6.710 4.193 6.750 1.00 91.31 266 GLU A O 1
ATOM 2208 N N . VAL A 1 267 ? -5.887 5.870 7.978 1.00 92.69 267 VAL A N 1
ATOM 2209 C CA . VAL A 1 267 ? -6.943 5.778 9.013 1.00 92.69 267 VAL A CA 1
ATOM 2210 C C . VAL A 1 267 ? -8.338 5.983 8.417 1.00 92.69 267 VAL A C 1
ATOM 2212 O O . VAL A 1 267 ? -9.303 5.333 8.830 1.00 92.69 267 VAL A O 1
ATOM 2215 N N . LEU A 1 268 ? -8.470 6.912 7.469 1.00 94.50 268 LEU A N 1
ATOM 2216 C CA . LEU A 1 268 ? -9.723 7.173 6.773 1.00 94.50 268 LEU A CA 1
ATOM 2217 C C . LEU A 1 268 ? -10.166 5.957 5.956 1.00 94.50 268 LEU A C 1
ATOM 2219 O O . LEU A 1 268 ? -11.358 5.657 5.980 1.00 94.50 268 LEU A O 1
ATOM 2223 N N . ALA A 1 269 ? -9.249 5.253 5.284 1.00 93.31 269 ALA A N 1
ATOM 2224 C CA . ALA A 1 269 ? -9.564 4.030 4.549 1.00 93.31 269 ALA A CA 1
ATOM 2225 C C . ALA A 1 269 ? -10.142 2.956 5.482 1.00 93.31 269 ALA A C 1
ATOM 2227 O O . ALA A 1 269 ? -11.209 2.401 5.218 1.00 93.31 269 ALA A O 1
ATOM 2228 N N . ASP A 1 270 ? -9.535 2.754 6.651 1.00 91.88 270 ASP A N 1
ATOM 2229 C CA . ASP A 1 270 ? -10.041 1.802 7.646 1.00 91.88 270 ASP A CA 1
ATOM 2230 C C . ASP A 1 270 ? -11.406 2.179 8.220 1.00 91.88 270 ASP A C 1
ATOM 2232 O O . ASP A 1 270 ? -12.216 1.310 8.552 1.00 91.88 270 ASP A O 1
ATOM 2236 N N . CYS A 1 271 ? -11.673 3.478 8.334 1.00 91.69 271 CYS A N 1
ATOM 2237 C CA . CYS A 1 271 ? -12.918 4.021 8.870 1.00 91.69 271 CYS A CA 1
ATOM 2238 C C . CYS A 1 271 ? -13.953 4.351 7.787 1.00 91.69 271 CYS A C 1
ATOM 2240 O O . CYS A 1 271 ? -14.960 4.996 8.100 1.00 91.69 271 CYS A O 1
ATOM 2242 N N . ALA A 1 272 ? -13.698 3.988 6.528 1.00 92.81 272 ALA A N 1
ATOM 2243 C CA . ALA A 1 272 ? -14.497 4.460 5.412 1.00 92.81 272 ALA A CA 1
ATOM 2244 C C . ALA A 1 272 ? -15.967 4.029 5.560 1.00 92.81 272 ALA A C 1
ATOM 2246 O O . ALA A 1 272 ? -16.254 2.841 5.753 1.00 92.81 272 ALA A O 1
ATOM 2247 N N . PRO A 1 273 ? -16.922 4.973 5.461 1.00 90.94 273 PRO A N 1
ATOM 2248 C CA . PRO A 1 273 ? -18.328 4.667 5.657 1.00 90.94 273 PRO A CA 1
ATOM 2249 C C . PRO A 1 273 ? -18.839 3.754 4.545 1.00 90.94 273 PRO A C 1
ATOM 2251 O O . PRO A 1 273 ? -18.332 3.749 3.426 1.00 90.94 273 PRO A O 1
ATOM 2254 N N . LYS A 1 274 ? -19.916 3.023 4.820 1.00 90.56 274 LYS A N 1
ATOM 2255 C CA . LYS A 1 274 ? -20.505 2.130 3.826 1.00 90.56 274 LYS A CA 1
ATOM 2256 C C . LYS A 1 274 ? -21.102 2.893 2.636 1.00 90.56 274 LYS A C 1
ATOM 2258 O O . LYS A 1 274 ? -21.996 3.729 2.801 1.00 90.56 274 LYS A O 1
ATOM 2263 N N . LYS A 1 275 ? -20.663 2.550 1.423 1.00 88.38 275 LYS A N 1
ATOM 2264 C CA . LYS A 1 275 ? -21.163 3.045 0.132 1.00 88.38 275 LYS A CA 1
ATOM 2265 C C . LYS A 1 275 ? -21.423 1.864 -0.800 1.00 88.38 275 LYS A C 1
ATOM 2267 O O . LYS A 1 275 ? -20.510 1.294 -1.382 1.00 88.38 275 LYS A O 1
ATOM 2272 N N . GLY A 1 276 ? -22.693 1.483 -0.937 1.00 85.38 276 GLY A N 1
ATOM 2273 C CA . GLY A 1 276 ? -23.046 0.265 -1.668 1.00 85.38 276 GLY A CA 1
ATOM 2274 C C . GLY A 1 276 ? -22.502 -0.976 -0.954 1.00 85.38 276 GLY A C 1
ATOM 2275 O O . GLY A 1 276 ? -22.831 -1.197 0.217 1.00 85.38 276 GLY A O 1
ATOM 2276 N N . ALA A 1 277 ? -21.699 -1.774 -1.661 1.00 84.19 277 ALA A N 1
ATOM 2277 C CA . ALA A 1 277 ? -20.991 -2.924 -1.096 1.00 84.19 277 ALA A CA 1
ATOM 2278 C C . ALA A 1 277 ? -19.645 -2.549 -0.442 1.00 84.19 277 ALA A C 1
ATOM 2280 O O . ALA A 1 277 ? -19.132 -3.323 0.362 1.00 84.19 277 ALA A O 1
ATOM 2281 N N . LEU A 1 278 ? -19.107 -1.365 -0.747 1.00 90.12 278 LEU A N 1
ATOM 2282 C CA . LEU A 1 278 ? -17.781 -0.922 -0.319 1.00 90.12 278 LEU A CA 1
ATOM 2283 C C . LEU A 1 278 ? -17.835 -0.257 1.060 1.00 90.12 278 LEU A C 1
ATOM 2285 O O . LEU A 1 278 ? -18.768 0.490 1.365 1.00 90.12 278 LEU A O 1
ATOM 2289 N N . GLN A 1 279 ? -16.837 -0.521 1.897 1.00 91.62 279 GLN A N 1
ATOM 2290 C CA . GLN A 1 279 ? -16.679 0.052 3.238 1.00 91.62 279 GLN A CA 1
ATOM 2291 C C . GLN A 1 279 ? -15.251 -0.183 3.739 1.00 91.62 279 GLN A C 1
ATOM 2293 O O . GLN A 1 279 ? -14.553 -1.029 3.188 1.00 91.62 279 GLN A O 1
ATOM 2298 N N . GLY A 1 280 ? -14.846 0.525 4.793 1.00 91.56 280 GLY A N 1
ATOM 2299 C CA . GLY A 1 280 ? -13.562 0.326 5.462 1.00 91.56 280 GLY A CA 1
ATOM 2300 C C . GLY A 1 280 ? -13.559 -0.856 6.433 1.00 91.56 280 GLY A C 1
ATOM 2301 O O . GLY A 1 280 ? -14.615 -1.367 6.831 1.00 91.56 280 GLY A O 1
ATOM 2302 N N . VAL A 1 281 ? -12.359 -1.283 6.838 1.00 89.94 281 VAL A N 1
ATOM 2303 C CA . VAL A 1 281 ? -12.148 -2.459 7.701 1.00 89.94 281 VAL A CA 1
ATOM 2304 C C . VAL A 1 281 ? -12.894 -2.322 9.019 1.00 89.94 281 VAL A C 1
ATOM 2306 O O . VAL A 1 281 ? -13.680 -3.200 9.371 1.00 89.94 281 VAL A O 1
ATOM 2309 N N . LEU A 1 282 ? -12.707 -1.213 9.738 1.00 88.00 282 LEU A N 1
ATOM 2310 C CA . LEU A 1 282 ? -13.362 -1.014 11.026 1.00 88.00 282 LEU A CA 1
ATOM 2311 C C . LEU A 1 282 ? -14.876 -0.974 10.851 1.00 88.00 282 LEU A C 1
ATOM 2313 O O . LEU A 1 282 ? -15.577 -1.734 11.514 1.00 88.00 282 LEU A O 1
ATOM 2317 N N . THR A 1 283 ? -15.394 -0.187 9.908 1.00 88.00 283 THR A N 1
ATOM 2318 C CA . THR A 1 283 ? -16.837 -0.157 9.622 1.00 88.00 283 THR A CA 1
ATOM 2319 C C . THR A 1 283 ? -17.390 -1.565 9.379 1.00 88.00 283 THR A C 1
ATOM 2321 O O . THR A 1 283 ? -18.384 -1.941 9.995 1.00 88.00 283 THR A O 1
ATOM 2324 N N . SER A 1 284 ? -16.689 -2.394 8.598 1.00 88.00 284 SER A N 1
ATOM 2325 C CA . SER A 1 284 ? -17.081 -3.788 8.371 1.00 88.00 284 SER A CA 1
ATOM 2326 C C . SER A 1 284 ? -17.090 -4.645 9.636 1.00 88.00 284 SER A C 1
ATOM 2328 O O . SER A 1 284 ? -18.003 -5.452 9.817 1.00 88.00 284 SER A O 1
ATOM 2330 N N . LEU A 1 285 ? -16.066 -4.522 10.482 1.00 85.75 285 LEU A N 1
ATOM 2331 C CA . LEU A 1 285 ? -15.915 -5.342 11.683 1.00 85.75 285 LEU A CA 1
ATOM 2332 C C . LEU A 1 285 ? -16.942 -4.991 12.759 1.00 85.75 285 LEU A C 1
ATOM 2334 O O . LEU A 1 285 ? -17.405 -5.885 13.460 1.00 85.75 285 LEU A O 1
ATOM 2338 N N . PHE A 1 286 ? -17.318 -3.719 12.884 1.00 80.06 286 PHE A N 1
ATOM 2339 C CA . PHE A 1 286 ? -18.297 -3.284 13.883 1.00 80.06 286 PHE A CA 1
ATOM 2340 C C . PHE A 1 286 ? -19.749 -3.431 13.428 1.00 80.06 286 PHE A C 1
ATOM 2342 O O . PHE A 1 286 ? -20.618 -3.639 14.273 1.00 80.06 286 PHE A O 1
ATOM 2349 N N . ASP A 1 287 ? -20.022 -3.376 12.122 1.00 79.31 287 ASP A N 1
ATOM 2350 C CA . ASP A 1 287 ? -21.359 -3.656 11.583 1.00 79.31 287 ASP A CA 1
ATOM 2351 C C . ASP A 1 287 ? -21.742 -5.142 11.722 1.00 79.31 287 ASP A C 1
ATOM 2353 O O . ASP A 1 287 ? -22.922 -5.500 11.674 1.00 79.31 287 ASP A O 1
ATOM 2357 N N . GLN A 1 288 ? -20.751 -6.024 11.880 1.00 74.94 288 GLN A N 1
ATOM 2358 C CA . GLN A 1 288 ? -20.931 -7.468 11.963 1.00 74.94 288 GLN A CA 1
ATOM 2359 C C . GLN A 1 288 ? -20.561 -7.972 13.363 1.00 74.94 288 GLN A C 1
ATOM 2361 O O . GLN A 1 288 ? -19.388 -8.156 13.657 1.00 74.94 288 GLN A O 1
ATOM 2366 N N . ASP A 1 289 ? -21.540 -8.289 14.210 1.00 73.44 289 ASP A N 1
ATOM 2367 C CA . ASP A 1 289 ? -21.275 -8.951 15.498 1.00 73.44 289 ASP A CA 1
ATOM 2368 C C . ASP A 1 289 ? -21.176 -10.476 15.319 1.00 73.44 289 ASP A C 1
ATOM 2370 O O . ASP A 1 289 ? -22.114 -11.230 15.585 1.00 73.44 289 ASP A O 1
ATOM 2374 N N . THR A 1 290 ? -20.054 -10.935 14.757 1.00 81.00 290 THR A N 1
ATOM 2375 C CA . THR A 1 290 ? -19.792 -12.360 14.493 1.00 81.00 290 THR A CA 1
ATOM 2376 C C . THR A 1 290 ? -18.480 -12.819 15.127 1.00 81.00 290 THR A C 1
ATOM 2378 O O . THR A 1 290 ? -17.572 -12.016 15.346 1.00 81.00 290 THR A O 1
ATOM 2381 N N . GLU A 1 291 ? -18.332 -14.126 15.376 1.00 79.12 291 GLU A N 1
ATOM 2382 C CA . GLU A 1 291 ? -17.056 -14.702 15.839 1.00 79.12 291 GLU A CA 1
ATOM 2383 C C . GLU A 1 291 ? -15.897 -14.402 14.875 1.00 79.12 291 GLU A C 1
ATOM 2385 O O . GLU A 1 291 ? -14.762 -14.205 15.309 1.00 79.12 291 GLU A O 1
ATOM 2390 N N . GLU A 1 292 ? -16.176 -14.347 13.568 1.00 81.56 292 GLU A N 1
ATOM 2391 C CA . GLU A 1 292 ? -15.207 -13.926 12.555 1.00 81.56 292 GLU A CA 1
ATOM 2392 C C . GLU A 1 292 ? -14.799 -12.471 12.757 1.00 81.56 292 GLU A C 1
ATOM 2394 O O . GLU A 1 292 ? -13.611 -12.207 12.884 1.00 81.56 292 GLU A O 1
ATOM 2399 N N . SER A 1 293 ? -15.748 -11.544 12.881 1.00 80.12 293 SER A N 1
ATOM 2400 C CA . SER A 1 293 ? -15.447 -10.125 13.095 1.00 80.12 293 SER A CA 1
ATOM 2401 C C . SER A 1 293 ? -14.660 -9.882 14.376 1.00 80.12 293 SER A C 1
ATOM 2403 O O . SER A 1 293 ? -13.708 -9.112 14.368 1.00 80.12 293 SER A O 1
ATOM 2405 N N . GLN A 1 294 ? -14.997 -10.569 15.470 1.00 78.12 294 GLN A N 1
ATOM 2406 C CA . GLN A 1 294 ? -14.259 -10.463 16.732 1.00 78.12 294 GLN A CA 1
ATOM 2407 C C . GLN A 1 294 ? -12.822 -10.975 16.591 1.00 78.12 294 GLN A C 1
ATOM 2409 O O . GLN A 1 294 ? -11.884 -10.397 17.144 1.00 78.12 294 GLN A O 1
ATOM 2414 N N . ARG A 1 295 ? -12.622 -12.054 15.832 1.00 78.88 295 ARG A N 1
ATOM 2415 C CA . ARG A 1 295 ? -11.296 -12.606 15.550 1.00 78.88 295 ARG A CA 1
ATOM 2416 C C . ARG A 1 295 ? -10.491 -11.708 14.612 1.00 78.88 295 ARG A C 1
ATOM 2418 O O . ARG A 1 295 ? -9.334 -11.429 14.915 1.00 78.88 295 ARG A O 1
ATOM 2425 N N . CYS A 1 296 ? -11.104 -11.207 13.543 1.00 80.62 296 CYS A N 1
ATOM 2426 C CA . CYS A 1 296 ? -10.507 -10.239 12.631 1.00 80.62 296 CYS A CA 1
ATOM 2427 C C . CYS A 1 296 ? -10.168 -8.937 13.353 1.00 80.62 296 CYS A C 1
ATOM 2429 O O . CYS A 1 296 ? -9.093 -8.413 13.123 1.00 80.62 296 CYS A O 1
ATOM 2431 N N . LEU A 1 297 ? -11.011 -8.454 14.269 1.00 79.75 297 LEU A N 1
ATOM 2432 C CA . LEU A 1 297 ? -10.735 -7.287 15.109 1.00 79.75 297 LEU A CA 1
ATOM 2433 C C . LEU A 1 297 ? -9.521 -7.538 16.000 1.00 79.75 297 LEU A C 1
ATOM 2435 O O . LEU A 1 297 ? -8.601 -6.730 16.033 1.00 79.75 297 LEU A O 1
ATOM 2439 N N . LYS A 1 298 ? -9.477 -8.684 16.685 1.00 76.31 298 LYS A N 1
ATOM 2440 C CA . LYS A 1 298 ? -8.330 -9.063 17.516 1.00 76.31 298 LYS A CA 1
ATOM 2441 C C . LYS A 1 298 ? -7.047 -9.161 16.694 1.00 76.31 298 LYS A C 1
ATOM 2443 O O . LYS A 1 298 ? -6.049 -8.600 17.124 1.00 76.31 298 LYS A O 1
ATOM 2448 N N . MET A 1 299 ? -7.085 -9.814 15.529 1.00 77.88 299 MET A N 1
ATOM 2449 C CA . MET A 1 299 ? -5.958 -9.937 14.597 1.00 77.88 299 MET A CA 1
ATOM 2450 C C . MET A 1 299 ? -5.521 -8.569 14.069 1.00 77.88 299 MET A C 1
ATOM 2452 O O . MET A 1 299 ? -4.362 -8.202 14.210 1.00 77.88 299 MET A O 1
ATOM 2456 N N . TYR A 1 300 ? -6.454 -7.804 13.517 1.00 78.44 300 TYR A N 1
ATOM 2457 C CA . TYR A 1 300 ? -6.216 -6.490 12.943 1.00 78.44 300 TYR A CA 1
ATOM 2458 C C . TYR A 1 300 ? -5.614 -5.561 13.987 1.00 78.44 300 TYR A C 1
ATOM 2460 O O . TYR A 1 300 ? -4.540 -5.029 13.764 1.00 78.44 300 TYR A O 1
ATOM 2468 N N . PHE A 1 301 ? -6.187 -5.485 15.192 1.00 73.19 301 PHE A N 1
ATOM 2469 C CA . PHE A 1 301 ? -5.573 -4.708 16.258 1.00 73.19 301 PHE A CA 1
ATOM 2470 C C . PHE A 1 301 ? -4.259 -5.296 16.706 1.00 73.19 301 PHE A C 1
ATOM 2472 O O . PHE A 1 301 ? -3.337 -4.527 16.797 1.00 73.19 301 PH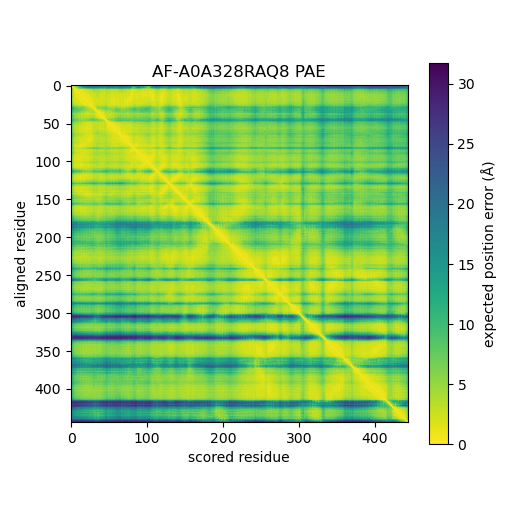E A O 1
ATOM 2479 N N . SER A 1 302 ? -4.084 -6.597 16.904 1.00 70.19 302 SER A N 1
ATOM 2480 C CA . SER A 1 302 ? -2.769 -7.155 17.251 1.00 70.19 302 SER A CA 1
ATOM 2481 C C . SER A 1 302 ? -1.680 -6.975 16.177 1.00 70.19 302 SER A C 1
ATOM 2483 O O . SER A 1 302 ? -0.498 -7.057 16.512 1.00 70.19 302 SER A O 1
ATOM 2485 N N . ASP A 1 303 ? -2.077 -6.710 14.929 1.00 63.00 303 ASP A N 1
ATOM 2486 C CA . ASP A 1 303 ? -1.205 -6.455 13.780 1.00 63.00 303 ASP A CA 1
ATOM 2487 C C . ASP A 1 303 ? -1.012 -4.956 13.490 1.00 63.00 303 ASP A C 1
ATOM 2489 O O . ASP A 1 303 ? 0.071 -4.585 13.042 1.00 63.00 303 ASP A O 1
ATOM 2493 N N . ILE A 1 304 ? -1.970 -4.092 13.887 1.00 53.28 304 ILE A N 1
ATOM 2494 C CA . ILE A 1 304 ? -1.828 -2.619 13.968 1.00 53.28 304 ILE A CA 1
ATOM 2495 C C . ILE A 1 304 ? -0.571 -2.256 14.765 1.00 53.28 304 ILE A C 1
ATOM 2497 O O . ILE A 1 304 ? -0.002 -1.183 14.590 1.00 53.28 304 ILE A O 1
ATOM 2501 N N . TRP A 1 305 ? -0.062 -3.171 15.595 1.00 51.84 305 TRP A N 1
ATOM 2502 C CA . TRP A 1 305 ? 1.169 -2.960 16.332 1.00 51.84 305 TRP A CA 1
ATOM 2503 C C . TRP A 1 305 ? 2.425 -3.246 15.507 1.00 51.84 305 TRP A C 1
ATOM 2505 O O . TRP A 1 305 ? 3.178 -4.163 15.831 1.00 51.84 305 TRP A O 1
ATOM 2515 N N . PHE A 1 306 ? 2.739 -2.362 14.557 1.00 54.66 306 PHE A N 1
ATOM 2516 C CA . PHE A 1 306 ? 4.128 -2.085 14.163 1.00 54.66 306 PHE A CA 1
ATOM 2517 C C . PHE A 1 306 ? 4.879 -1.328 15.279 1.00 54.66 306 PHE A C 1
ATOM 2519 O O . PHE A 1 306 ? 5.658 -0.423 15.028 1.00 54.66 306 PHE A O 1
ATOM 2526 N N . PHE A 1 307 ? 4.657 -1.650 16.552 1.00 47.00 307 PHE A N 1
ATOM 2527 C CA . PHE A 1 307 ? 5.382 -1.038 17.677 1.00 47.00 307 PHE A CA 1
ATOM 2528 C C . PHE A 1 307 ? 6.806 -1.586 17.835 1.00 47.00 307 PHE A C 1
ATOM 2530 O O . PHE A 1 307 ? 7.533 -1.244 18.764 1.00 47.00 307 PHE A O 1
ATOM 2537 N N . ASP A 1 308 ? 7.191 -2.446 16.903 1.00 53.88 308 ASP A N 1
ATOM 2538 C CA . ASP A 1 308 ? 8.529 -2.916 16.605 1.00 53.88 308 ASP A CA 1
ATOM 2539 C C . ASP A 1 308 ? 9.103 -2.253 15.334 1.00 53.88 308 ASP A C 1
ATOM 2541 O O . ASP A 1 308 ? 10.058 -2.772 14.756 1.00 53.88 308 ASP A O 1
ATOM 2545 N N . THR A 1 309 ? 8.564 -1.100 14.908 1.00 60.78 309 THR A N 1
ATOM 2546 C CA . THR A 1 309 ? 9.116 -0.294 13.807 1.00 60.78 309 THR A CA 1
ATOM 2547 C C . THR A 1 309 ? 9.829 0.971 14.289 1.00 60.78 309 THR A C 1
ATOM 2549 O O . THR A 1 309 ? 9.472 1.592 15.293 1.00 60.78 309 THR A O 1
ATOM 2552 N N . GLY A 1 310 ? 10.853 1.382 13.540 1.00 60.44 310 GLY A N 1
ATOM 2553 C CA . GLY A 1 310 ? 11.489 2.692 13.701 1.00 60.44 310 GLY A CA 1
ATOM 2554 C C . GLY A 1 310 ? 10.699 3.844 13.063 1.00 60.44 310 GLY A C 1
ATOM 2555 O O . GLY A 1 310 ? 11.098 4.995 13.220 1.00 60.44 310 GLY A O 1
ATOM 2556 N N . ASP A 1 311 ? 9.613 3.555 12.339 1.00 67.12 311 ASP A N 1
ATOM 2557 C CA . ASP A 1 311 ? 8.797 4.553 11.639 1.00 67.12 311 ASP A CA 1
ATOM 2558 C C . ASP A 1 311 ? 7.801 5.257 12.579 1.00 67.12 311 ASP A C 1
ATOM 2560 O O . ASP A 1 311 ? 6.900 4.643 13.150 1.00 67.12 311 ASP A O 1
ATOM 2564 N N . ILE A 1 312 ? 7.948 6.578 12.714 1.00 68.12 312 ILE A N 1
ATOM 2565 C CA . ILE A 1 312 ? 7.116 7.404 13.594 1.00 68.12 312 ILE A CA 1
ATOM 2566 C C . ILE A 1 312 ? 5.655 7.477 13.127 1.00 68.12 312 ILE A C 1
ATOM 2568 O O . ILE A 1 312 ? 4.757 7.520 13.971 1.00 68.12 312 ILE A O 1
ATOM 2572 N N . SER A 1 313 ? 5.399 7.463 11.816 1.00 71.00 313 SER A N 1
ATOM 2573 C CA . SER A 1 313 ? 4.039 7.582 11.264 1.00 71.00 313 SER A CA 1
ATOM 2574 C C . SER A 1 313 ? 3.133 6.425 11.683 1.00 71.00 313 SER A C 1
ATOM 2576 O O . SER A 1 313 ? 1.936 6.614 11.906 1.00 71.00 313 SER A O 1
ATOM 2578 N N . MET A 1 314 ? 3.721 5.245 11.895 1.00 77.38 314 MET A N 1
ATOM 2579 C CA . MET A 1 314 ? 3.017 4.058 12.373 1.00 77.38 314 MET A CA 1
ATOM 2580 C C . MET A 1 314 ? 2.527 4.224 13.813 1.00 77.38 314 MET A C 1
ATOM 2582 O O . MET A 1 314 ? 1.476 3.687 14.173 1.00 77.38 314 MET A O 1
ATOM 2586 N N . TYR A 1 315 ? 3.228 5.011 14.639 1.00 77.94 315 TYR A N 1
ATOM 2587 C CA . TYR A 1 315 ? 2.750 5.331 15.983 1.00 77.94 315 TYR A CA 1
ATOM 2588 C C . TYR A 1 315 ? 1.524 6.243 15.952 1.00 77.94 315 TYR A C 1
ATOM 2590 O O . TYR A 1 315 ? 0.603 6.028 16.738 1.00 77.94 315 TYR A O 1
ATOM 2598 N N . ASP A 1 316 ? 1.495 7.237 15.062 1.00 84.50 316 ASP A N 1
ATOM 2599 C CA . ASP A 1 316 ? 0.344 8.136 14.926 1.00 84.50 316 ASP A CA 1
ATOM 2600 C C . ASP A 1 316 ? -0.871 7.402 14.336 1.00 84.50 316 ASP A C 1
ATOM 2602 O O . ASP A 1 316 ? -1.983 7.559 14.841 1.00 84.50 316 ASP A O 1
ATOM 2606 N N . TYR A 1 317 ? -0.653 6.542 13.334 1.00 86.44 317 TYR A N 1
ATOM 2607 C CA . TYR A 1 317 ? -1.679 5.659 12.764 1.00 86.44 317 TYR A CA 1
ATOM 2608 C C . TYR A 1 317 ? -2.323 4.788 13.851 1.00 86.44 317 TYR A C 1
ATOM 2610 O O . TYR A 1 317 ? -3.537 4.819 14.068 1.00 86.44 317 TYR A O 1
ATOM 2618 N N . SER A 1 318 ? -1.485 4.085 14.617 1.00 80.81 318 SER A N 1
ATOM 2619 C CA . SER A 1 318 ? -1.925 3.202 15.699 1.00 80.81 318 SER A CA 1
ATOM 2620 C C . SER A 1 318 ? -2.648 3.953 16.817 1.00 80.81 318 SER A C 1
ATOM 2622 O O . SER A 1 318 ? -3.633 3.464 17.376 1.00 80.81 318 SER A O 1
ATOM 2624 N N . GLU A 1 319 ? -2.161 5.144 17.166 1.00 83.25 319 GLU A N 1
ATOM 2625 C CA . GLU A 1 319 ? -2.766 6.010 18.172 1.00 83.25 319 GLU A CA 1
ATOM 2626 C C . GLU A 1 319 ? -4.175 6.453 17.752 1.00 83.25 319 GLU A C 1
ATOM 2628 O O . GLU A 1 319 ? -5.119 6.308 18.532 1.00 83.25 319 GLU A O 1
ATOM 2633 N N . LEU A 1 320 ? -4.343 6.913 16.509 1.00 87.88 320 LEU A N 1
ATOM 2634 C CA . LEU A 1 320 ? -5.640 7.320 15.968 1.00 87.88 320 LEU A CA 1
ATOM 2635 C C . LEU A 1 320 ? -6.635 6.155 15.908 1.00 87.88 320 LEU A C 1
ATOM 2637 O O . LEU A 1 320 ? -7.750 6.287 16.417 1.00 87.88 320 LEU A O 1
ATOM 2641 N N . LEU A 1 321 ? -6.238 4.999 15.366 1.00 86.50 321 LEU A N 1
ATOM 2642 C CA . LEU A 1 321 ? -7.116 3.824 15.310 1.00 86.50 321 LEU A CA 1
ATOM 2643 C C . LEU A 1 321 ? -7.514 3.334 16.699 1.00 86.50 321 LEU A C 1
ATOM 2645 O O . LEU A 1 321 ? -8.669 2.968 16.922 1.00 86.50 321 LEU A O 1
ATOM 2649 N N . THR A 1 322 ? -6.587 3.371 17.657 1.00 81.19 322 THR A N 1
ATOM 2650 C CA . THR A 1 322 ? -6.885 2.994 19.040 1.00 81.19 322 THR A CA 1
ATOM 2651 C C . THR A 1 322 ? -7.912 3.939 19.661 1.00 81.19 322 THR A C 1
ATOM 2653 O O . THR A 1 322 ? -8.865 3.474 20.283 1.00 81.19 322 THR A O 1
ATOM 2656 N N . LEU A 1 323 ? -7.780 5.257 19.471 1.00 82.62 323 LEU A N 1
ATOM 2657 C CA . LEU A 1 323 ? -8.774 6.216 19.965 1.00 82.62 323 LEU A CA 1
ATOM 2658 C C . LEU A 1 323 ? -10.173 5.925 19.410 1.00 82.62 323 LEU A C 1
ATOM 2660 O O . LEU A 1 323 ? -11.147 5.936 20.165 1.00 82.62 323 LEU A O 1
ATOM 2664 N N . ILE A 1 324 ? -10.257 5.637 18.110 1.00 83.50 324 ILE A N 1
ATOM 2665 C CA . ILE A 1 324 ? -11.513 5.337 17.413 1.00 83.50 324 ILE A CA 1
ATOM 2666 C C . ILE A 1 324 ? -12.126 4.032 17.927 1.00 83.50 324 ILE A C 1
ATOM 2668 O O . ILE A 1 324 ? -13.318 3.986 18.237 1.00 83.50 324 ILE A O 1
ATOM 2672 N N . LEU A 1 325 ? -11.318 2.979 18.065 1.00 79.56 325 LEU A N 1
ATOM 2673 C CA . LEU A 1 325 ? -11.746 1.684 18.593 1.00 79.56 325 LEU A CA 1
ATOM 2674 C C . LEU A 1 325 ? -12.382 1.821 19.976 1.00 79.56 325 LEU A C 1
ATOM 2676 O O . LEU A 1 325 ? -13.447 1.264 20.240 1.00 79.56 325 LEU A O 1
ATOM 2680 N N . MET A 1 326 ? -11.729 2.553 20.874 1.00 75.31 326 MET A N 1
ATOM 2681 C CA . MET A 1 326 ? -12.181 2.611 22.257 1.00 75.31 326 MET A CA 1
ATOM 2682 C C . MET A 1 326 ? -13.482 3.399 22.423 1.00 75.31 326 MET A C 1
ATOM 2684 O O . MET A 1 326 ? -14.305 3.013 23.248 1.00 75.31 326 MET A O 1
ATOM 2688 N N . ASP A 1 327 ? -13.691 4.462 21.640 1.00 75.38 327 ASP A N 1
ATOM 2689 C CA . ASP A 1 327 ? -14.972 5.183 21.627 1.00 75.38 327 ASP A CA 1
ATOM 2690 C C . ASP A 1 327 ? -16.125 4.272 21.166 1.00 75.38 327 ASP A C 1
ATOM 2692 O O . ASP A 1 327 ? -17.211 4.288 21.752 1.00 75.38 327 ASP A O 1
ATOM 2696 N N . ASN A 1 328 ? -15.861 3.399 20.185 1.00 71.94 328 ASN A N 1
ATOM 2697 C CA . ASN A 1 328 ? -16.841 2.427 19.697 1.00 71.94 328 ASN A CA 1
ATOM 2698 C C . ASN A 1 328 ? -17.157 1.326 20.722 1.00 71.94 328 ASN A C 1
ATOM 2700 O O . ASN A 1 328 ? -18.320 0.941 20.853 1.00 71.94 328 ASN A O 1
ATOM 2704 N N . ILE A 1 329 ? -16.166 0.836 21.477 1.00 67.44 329 ILE A N 1
ATOM 2705 C CA . ILE A 1 329 ? -16.388 -0.210 22.492 1.00 67.44 329 ILE A CA 1
ATOM 2706 C C . ILE A 1 329 ? -17.066 0.340 23.761 1.00 67.44 329 ILE A C 1
ATOM 2708 O O . ILE A 1 329 ? -17.870 -0.362 24.374 1.00 67.44 329 ILE A O 1
ATOM 2712 N N . ASP A 1 330 ? -16.844 1.607 24.129 1.00 61.56 330 ASP A N 1
ATOM 2713 C CA . ASP A 1 330 ? -17.496 2.252 25.284 1.00 61.56 330 ASP A CA 1
ATOM 2714 C C . ASP A 1 330 ? -19.019 2.503 25.077 1.00 61.56 330 ASP A C 1
ATOM 2716 O O . ASP A 1 330 ? -19.678 3.141 25.904 1.00 61.56 330 ASP A O 1
ATOM 2720 N N . GLY A 1 331 ? -19.616 1.988 23.991 1.00 52.97 331 GLY A N 1
ATOM 2721 C CA . GLY A 1 331 ? -21.066 1.932 23.772 1.00 52.97 331 GLY A CA 1
ATOM 2722 C C . GLY A 1 331 ? -21.716 3.268 23.393 1.00 52.97 331 GLY A C 1
ATOM 2723 O O . GLY A 1 331 ? -22.945 3.386 23.396 1.00 52.97 331 GLY A O 1
ATOM 2724 N N . LYS A 1 332 ? -20.927 4.294 23.048 1.00 51.38 332 LYS A N 1
ATOM 2725 C CA . LYS A 1 332 ? -21.414 5.641 22.705 1.00 51.38 332 LYS A CA 1
ATOM 2726 C C . LYS A 1 332 ? -21.771 5.803 21.221 1.00 51.38 332 LYS A C 1
ATOM 2728 O O . LYS A 1 332 ? -21.435 6.807 20.619 1.00 51.38 332 LYS A O 1
ATOM 2733 N N . SER A 1 333 ? -22.571 4.897 20.656 1.00 50.19 333 SER A N 1
ATOM 2734 C CA . SER A 1 333 ? -23.118 4.955 19.281 1.00 50.19 333 SER A CA 1
ATOM 2735 C C . SER A 1 333 ? -22.081 5.026 18.144 1.00 50.19 333 SER A C 1
ATOM 2737 O O . SER A 1 333 ? -21.282 5.950 18.067 1.00 50.19 333 SER A O 1
ATOM 2739 N N . HIS A 1 334 ? -22.184 4.099 17.191 1.00 54.19 334 HIS A N 1
ATOM 2740 C CA . HIS A 1 334 ? -21.420 4.062 15.940 1.00 54.19 334 HIS A CA 1
ATOM 2741 C C . HIS A 1 334 ? -21.502 5.389 15.171 1.00 54.19 334 HIS A C 1
ATOM 2743 O O . HIS A 1 334 ? -22.466 5.644 14.450 1.00 54.19 334 HIS A O 1
ATOM 2749 N N . ARG A 1 335 ? -20.508 6.267 15.326 1.00 60.38 335 ARG A N 1
ATOM 2750 C CA . ARG A 1 335 ? -20.420 7.521 14.563 1.00 60.38 335 ARG A CA 1
ATOM 2751 C C . ARG A 1 335 ? -19.069 7.642 13.880 1.00 60.38 335 ARG A C 1
ATOM 2753 O O . ARG A 1 335 ? -18.374 8.643 14.061 1.00 60.38 335 ARG A O 1
ATOM 2760 N N . TYR A 1 336 ? -18.745 6.649 13.047 1.00 71.50 336 TYR A N 1
ATOM 2761 C CA . TYR A 1 336 ? -17.669 6.780 12.060 1.00 71.50 336 TYR A CA 1
ATOM 2762 C C . TYR A 1 336 ? -17.834 8.066 11.257 1.00 71.50 336 TYR A C 1
ATOM 2764 O O . TYR A 1 336 ? -16.883 8.824 11.136 1.00 71.50 336 TYR A O 1
ATOM 2772 N N . ASP A 1 337 ? -19.064 8.407 10.867 1.00 77.00 337 ASP A N 1
ATOM 2773 C CA . ASP A 1 337 ? -19.372 9.637 10.132 1.00 77.00 337 ASP A CA 1
ATOM 2774 C C . ASP A 1 337 ? -18.790 10.903 10.774 1.00 77.00 337 ASP A C 1
ATOM 2776 O O . ASP A 1 337 ? -18.307 11.791 10.072 1.00 77.00 337 ASP A O 1
ATOM 2780 N N . GLY A 1 338 ? -18.818 11.002 12.108 1.00 85.12 338 GLY A N 1
ATOM 2781 C CA . GLY A 1 338 ? -18.331 12.180 12.820 1.00 85.12 338 GLY A CA 1
ATOM 2782 C C . GLY A 1 338 ? -16.808 12.289 12.804 1.00 85.12 338 GLY A C 1
ATOM 2783 O O . GLY A 1 338 ? -16.276 13.355 12.490 1.00 85.12 338 GLY A O 1
ATOM 2784 N N . ILE A 1 339 ? -16.111 11.186 13.097 1.00 87.38 339 ILE A N 1
ATOM 2785 C CA . ILE A 1 339 ? -14.644 11.164 13.074 1.00 87.38 339 ILE A CA 1
ATOM 2786 C C . ILE A 1 339 ? -14.098 11.218 11.641 1.00 87.38 339 ILE A C 1
ATOM 2788 O O . ILE A 1 339 ? -13.177 11.985 11.384 1.00 87.38 339 ILE A O 1
ATOM 2792 N N . VAL A 1 340 ? -14.722 10.521 10.688 1.00 90.31 340 VAL A N 1
ATOM 2793 C CA . VAL A 1 340 ? -14.400 10.597 9.255 1.00 90.31 340 VAL A CA 1
ATOM 2794 C C . VAL A 1 340 ? -14.552 12.032 8.763 1.00 90.31 340 VAL A C 1
ATOM 2796 O O . VAL A 1 340 ? -13.626 12.577 8.174 1.00 90.31 340 VAL A O 1
ATOM 2799 N N . SER A 1 341 ? -15.665 12.704 9.080 1.00 91.62 341 SER A N 1
ATOM 2800 C CA . SER A 1 341 ? -15.857 14.113 8.704 1.00 91.62 341 SER A CA 1
ATOM 2801 C C . SER A 1 341 ? -14.794 15.037 9.310 1.00 91.62 341 SER A C 1
ATOM 2803 O O . SER A 1 341 ? -14.324 15.958 8.639 1.00 91.62 341 SER A O 1
ATOM 2805 N N . LEU A 1 342 ? -14.401 14.808 10.570 1.00 93.38 342 LEU A N 1
ATOM 2806 C CA . LEU A 1 342 ? -13.348 15.579 11.239 1.00 93.38 342 LEU A CA 1
ATOM 2807 C C . LEU A 1 342 ? -11.984 15.384 10.560 1.00 93.38 342 LEU A C 1
ATOM 2809 O O . LEU A 1 342 ? -11.260 16.361 10.342 1.00 93.38 342 LEU A O 1
ATOM 2813 N N . LEU A 1 343 ? -11.640 14.138 10.236 1.00 94.94 343 LEU A N 1
ATOM 2814 C CA . LEU A 1 343 ? -10.375 13.767 9.609 1.00 94.94 343 LEU A CA 1
ATOM 2815 C C . LEU A 1 343 ? -10.303 14.257 8.158 1.00 94.94 343 LEU A C 1
ATOM 2817 O O . LEU A 1 343 ? -9.338 14.934 7.814 1.00 94.94 343 LEU A O 1
ATOM 2821 N N . CYS A 1 344 ? -11.351 14.049 7.352 1.00 94.94 344 CYS A N 1
ATOM 2822 C CA . CYS A 1 344 ? -11.449 14.595 5.995 1.00 94.94 344 CYS A CA 1
ATOM 2823 C C . CYS A 1 344 ? -11.255 16.113 5.996 1.00 94.94 344 CYS A C 1
ATOM 2825 O O . CYS A 1 344 ? -10.411 16.635 5.271 1.00 94.94 344 CYS A O 1
ATOM 2827 N N . LYS A 1 345 ? -11.970 16.834 6.870 1.00 95.38 345 LYS A N 1
ATOM 2828 C CA . LYS A 1 345 ? -11.815 18.289 6.989 1.00 95.38 345 LYS A CA 1
ATOM 2829 C C . LYS A 1 345 ? -10.399 18.687 7.400 1.00 95.38 345 LYS A C 1
ATOM 2831 O O . LYS A 1 345 ? -9.877 19.678 6.902 1.00 95.38 345 LYS A O 1
ATOM 2836 N N . SER A 1 346 ? -9.774 17.924 8.292 1.00 96.06 346 SER A N 1
ATOM 2837 C CA . SER A 1 346 ? -8.398 18.189 8.708 1.00 96.06 346 SER A CA 1
ATOM 2838 C C . SER A 1 346 ? -7.407 18.011 7.557 1.00 96.06 346 SER A C 1
ATOM 2840 O O . SER A 1 346 ? -6.538 18.862 7.397 1.00 96.06 346 SER A O 1
ATOM 2842 N N . VAL A 1 347 ? -7.568 16.981 6.719 1.00 95.56 347 VAL A N 1
ATOM 2843 C CA . VAL A 1 347 ? -6.775 16.811 5.489 1.00 95.56 347 VAL A CA 1
ATOM 2844 C C . VAL A 1 347 ? -6.996 17.985 4.539 1.00 95.56 347 VAL A C 1
ATOM 2846 O O . VAL A 1 347 ? -6.028 18.582 4.072 1.00 95.56 347 VAL A O 1
ATOM 2849 N N . GLU A 1 348 ? -8.250 18.373 4.290 1.00 94.94 348 GLU A N 1
ATOM 2850 C CA . GLU A 1 348 ? -8.546 19.523 3.431 1.00 94.94 348 GLU A CA 1
ATOM 2851 C C . GLU A 1 348 ? -7.896 20.815 3.935 1.00 94.94 348 GLU A C 1
ATOM 2853 O O . GLU A 1 348 ? -7.353 21.575 3.135 1.00 94.94 348 GLU A O 1
ATOM 2858 N N . ASP A 1 349 ? -7.968 21.083 5.240 1.00 95.94 349 ASP A N 1
ATOM 2859 C CA . ASP A 1 349 ? -7.380 22.274 5.853 1.00 95.94 349 ASP A CA 1
ATOM 2860 C C . ASP A 1 349 ? -5.852 22.269 5.668 1.00 95.94 349 ASP A C 1
ATOM 2862 O O . ASP A 1 349 ? -5.289 23.262 5.210 1.00 95.94 349 ASP A O 1
ATOM 2866 N N . VAL A 1 350 ? -5.184 21.131 5.908 1.00 96.25 350 VAL A N 1
ATOM 2867 C CA . VAL A 1 350 ? -3.734 20.991 5.680 1.00 96.25 350 VAL A CA 1
ATOM 2868 C C . VAL A 1 350 ? -3.371 21.224 4.214 1.00 96.25 350 VAL A C 1
ATOM 2870 O O . VAL A 1 350 ? -2.431 21.967 3.933 1.00 96.25 350 VAL A O 1
ATOM 2873 N N . VAL A 1 351 ? -4.122 20.643 3.274 1.00 94.81 351 VAL A N 1
ATOM 2874 C CA . VAL A 1 351 ? -3.896 20.838 1.833 1.00 94.81 351 VAL A CA 1
ATOM 2875 C C . VAL A 1 351 ? -4.067 22.311 1.449 1.00 94.81 351 VAL A C 1
ATOM 2877 O O . VAL A 1 351 ? -3.210 22.853 0.751 1.00 94.81 351 VAL A O 1
ATOM 2880 N N . LYS A 1 352 ? -5.140 22.979 1.901 1.00 93.94 352 LYS A N 1
ATOM 2881 C CA . LYS A 1 352 ? -5.385 24.408 1.616 1.00 93.94 352 LYS A CA 1
ATOM 2882 C C . LYS A 1 352 ? -4.231 25.264 2.116 1.00 93.94 352 LYS A C 1
ATOM 2884 O O . LYS A 1 352 ? -3.665 26.030 1.341 1.00 93.94 352 LYS A O 1
ATOM 2889 N N . GLU A 1 353 ? -3.856 25.092 3.380 1.00 95.44 353 GLU A N 1
ATOM 2890 C CA . GLU A 1 353 ? -2.781 25.865 3.996 1.00 95.44 353 GLU A CA 1
ATOM 2891 C C . GLU A 1 353 ? -1.435 25.617 3.304 1.00 95.44 353 GLU A C 1
ATOM 2893 O O . GLU A 1 353 ? -0.719 26.570 3.001 1.00 95.44 353 GLU A O 1
ATOM 2898 N N . PHE A 1 354 ? -1.114 24.365 2.961 1.00 95.19 354 PHE A N 1
ATOM 2899 C CA . PHE A 1 354 ? 0.109 24.039 2.227 1.00 95.19 354 PHE A CA 1
ATOM 2900 C C . PHE A 1 354 ? 0.157 24.741 0.861 1.00 95.19 354 PHE A C 1
ATOM 2902 O O . PHE A 1 354 ? 1.155 25.375 0.511 1.00 95.19 354 PHE A O 1
ATOM 2909 N N . VAL A 1 355 ? -0.938 24.674 0.097 1.00 92.50 355 VAL A N 1
ATOM 2910 C CA . VAL A 1 355 ? -1.053 25.326 -1.216 1.00 92.50 355 VAL A CA 1
ATOM 2911 C C . VAL A 1 355 ? -0.919 26.850 -1.088 1.00 92.50 355 VAL A C 1
ATOM 2913 O O . VAL A 1 355 ? -0.232 27.487 -1.890 1.00 92.50 355 VAL A O 1
ATOM 2916 N N . GLU A 1 356 ? -1.544 27.452 -0.077 1.00 92.56 356 GLU A N 1
ATOM 2917 C CA . GLU A 1 356 ? -1.482 28.896 0.170 1.00 92.56 356 GLU A CA 1
ATOM 2918 C C . GLU A 1 356 ? -0.083 29.371 0.576 1.00 92.56 356 GLU A C 1
ATOM 2920 O O . GLU A 1 356 ? 0.356 30.432 0.120 1.00 92.56 356 GLU A O 1
ATOM 2925 N N . MET A 1 357 ? 0.616 28.587 1.400 1.00 93.69 357 MET A N 1
ATOM 2926 C CA . MET A 1 357 ? 1.932 28.933 1.935 1.00 93.69 357 MET A CA 1
ATOM 2927 C C . MET A 1 357 ? 3.068 28.692 0.941 1.00 93.69 357 MET A C 1
ATOM 2929 O O . MET A 1 357 ? 3.962 29.531 0.829 1.00 93.69 357 MET A O 1
ATOM 2933 N N . PHE A 1 358 ? 3.048 27.564 0.226 1.00 93.44 358 PHE A N 1
ATOM 2934 C CA . PHE A 1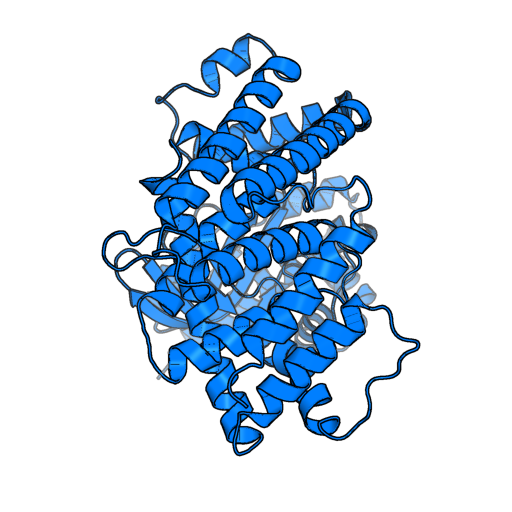 358 ? 4.224 27.087 -0.508 1.00 93.44 358 PHE A CA 1
ATOM 2935 C C . PHE A 1 358 ? 4.077 27.113 -2.034 1.00 93.44 358 PHE A C 1
ATOM 2937 O O . PHE A 1 358 ? 5.085 27.072 -2.740 1.00 93.44 358 PHE A O 1
ATOM 2944 N N . MET A 1 359 ? 2.860 27.222 -2.579 1.00 89.75 359 MET A N 1
ATOM 2945 C CA . MET A 1 359 ? 2.661 27.267 -4.033 1.00 89.75 359 MET A CA 1
ATOM 2946 C C . MET A 1 359 ? 2.523 28.692 -4.568 1.00 89.75 359 MET A C 1
ATOM 2948 O O . MET A 1 359 ? 1.956 29.579 -3.932 1.00 89.75 359 MET A O 1
ATOM 2952 N N . ILE A 1 360 ? 2.977 28.920 -5.804 1.00 83.06 360 ILE A N 1
ATOM 2953 C CA . ILE A 1 360 ? 2.810 30.217 -6.468 1.00 83.06 360 ILE A CA 1
ATOM 2954 C C . ILE A 1 360 ? 1.338 30.481 -6.828 1.00 83.06 360 ILE A C 1
ATOM 2956 O O . ILE A 1 360 ? 0.597 29.582 -7.224 1.00 83.06 360 ILE A O 1
ATOM 2960 N N . LYS A 1 361 ? 0.919 31.755 -6.803 1.00 79.69 361 LYS A N 1
ATOM 2961 C CA . LYS A 1 361 ? -0.478 32.189 -7.051 1.00 79.69 361 LYS A CA 1
ATOM 2962 C C . LYS A 1 361 ? -1.126 31.635 -8.324 1.00 79.69 361 LYS A C 1
ATOM 2964 O O . LYS A 1 361 ? -2.345 31.487 -8.378 1.00 79.69 361 LYS A O 1
ATOM 2969 N N . LYS A 1 362 ? -0.338 31.403 -9.380 1.00 77.06 362 LYS A N 1
ATOM 2970 C CA . LYS A 1 362 ? -0.843 30.818 -10.630 1.00 77.06 362 LYS A CA 1
ATOM 2971 C C . LYS A 1 362 ? -1.302 29.376 -10.405 1.00 77.06 362 LYS A C 1
ATOM 2973 O O . LYS A 1 362 ? -2.395 29.030 -10.841 1.00 77.06 362 LYS A O 1
ATOM 2978 N N . ASP A 1 363 ? -0.494 28.584 -9.708 1.00 77.62 363 ASP A N 1
ATOM 2979 C CA . ASP A 1 363 ? -0.798 27.188 -9.414 1.00 77.62 363 ASP A CA 1
ATOM 2980 C C . ASP A 1 363 ? -1.944 27.069 -8.409 1.00 77.62 363 ASP A C 1
ATOM 2982 O O . ASP A 1 363 ? -2.835 26.260 -8.634 1.00 77.62 363 ASP A O 1
ATOM 2986 N N . GLN A 1 364 ? -2.011 27.947 -7.397 1.00 79.12 364 GLN A N 1
ATOM 2987 C CA . GLN A 1 364 ? -3.114 27.984 -6.420 1.00 79.12 364 GLN A CA 1
ATOM 2988 C C . GLN A 1 364 ? -4.499 28.027 -7.090 1.00 79.12 364 GLN A C 1
ATOM 2990 O O . GLN A 1 364 ? -5.422 27.325 -6.685 1.00 79.12 364 GLN A O 1
ATOM 2995 N N . LYS A 1 365 ? -4.648 28.824 -8.159 1.00 74.94 365 LYS A N 1
ATOM 2996 C CA . LYS A 1 365 ? -5.908 28.924 -8.917 1.00 74.94 365 LYS A CA 1
ATOM 2997 C C . LYS A 1 365 ? -6.239 27.662 -9.712 1.00 74.94 365 LYS A C 1
ATOM 2999 O O . LYS A 1 365 ? -7.405 27.430 -10.011 1.00 74.94 365 LYS A O 1
ATOM 3004 N N . GLN A 1 366 ? -5.225 26.897 -10.102 1.00 77.19 366 GLN A N 1
ATOM 3005 C CA . GLN A 1 366 ? -5.380 25.695 -10.913 1.00 77.19 366 GLN A CA 1
ATOM 3006 C C . GLN A 1 366 ? -5.610 24.448 -10.046 1.00 77.19 366 GLN A C 1
ATOM 3008 O O . GLN A 1 366 ? -6.381 23.587 -10.461 1.00 77.19 366 GLN A O 1
ATOM 3013 N N . CYS A 1 367 ? -5.028 24.392 -8.839 1.00 74.44 367 CYS A N 1
ATOM 3014 C CA . CYS A 1 367 ? -5.117 23.254 -7.914 1.00 74.44 367 CYS A CA 1
ATOM 3015 C C . CYS A 1 367 ? -6.560 22.864 -7.570 1.00 74.44 367 CYS A C 1
ATOM 3017 O O . CYS A 1 367 ? -6.865 21.687 -7.441 1.00 74.44 367 CYS A O 1
ATOM 3019 N N . PHE A 1 368 ? -7.454 23.848 -7.453 1.00 76.56 368 PHE A N 1
ATOM 3020 C CA . PHE A 1 368 ? -8.856 23.633 -7.075 1.00 76.56 368 PHE A CA 1
ATOM 3021 C C . PHE A 1 368 ? -9.826 23.760 -8.258 1.00 76.56 368 PHE A C 1
ATOM 3023 O O . PHE A 1 368 ? -11.022 23.976 -8.073 1.00 76.56 368 PHE A O 1
ATOM 3030 N N . SER A 1 369 ? -9.314 23.676 -9.488 1.00 71.31 369 SER A N 1
ATOM 3031 C CA . SER A 1 369 ? -10.140 23.698 -10.692 1.00 71.31 369 SER A CA 1
ATOM 3032 C C . SER A 1 369 ? -10.729 22.315 -10.964 1.00 71.31 369 SER A C 1
ATOM 3034 O O . SER A 1 369 ? -9.989 21.358 -11.164 1.00 71.31 369 SER A O 1
ATOM 3036 N N . ASN A 1 370 ? -12.054 22.225 -11.106 1.00 63.84 370 ASN A N 1
ATOM 3037 C CA . ASN A 1 370 ? -12.762 20.986 -11.474 1.00 63.84 370 ASN A CA 1
ATOM 3038 C C . ASN A 1 370 ? -12.511 20.528 -12.930 1.00 63.84 370 ASN A C 1
ATOM 3040 O O . ASN A 1 370 ? -13.193 19.632 -13.419 1.00 63.84 370 ASN A O 1
ATOM 3044 N N . ALA A 1 371 ? -11.607 21.183 -13.664 1.00 62.72 371 ALA A N 1
ATOM 3045 C CA . ALA A 1 371 ? -11.344 20.896 -15.074 1.00 62.72 371 ALA A CA 1
ATOM 3046 C C . ALA A 1 371 ? -10.376 19.721 -15.305 1.00 62.72 371 ALA A C 1
ATOM 3048 O O . ALA A 1 371 ? -10.288 19.244 -16.432 1.00 62.72 371 ALA A O 1
ATOM 3049 N N . LEU A 1 372 ? -9.635 19.294 -14.279 1.00 64.44 372 LEU A N 1
ATOM 3050 C CA . LEU A 1 372 ? -8.683 18.183 -14.354 1.00 64.44 372 LEU A CA 1
ATOM 3051 C C . LEU A 1 372 ? -9.284 16.938 -13.701 1.00 64.44 372 LEU A C 1
ATOM 3053 O O . LEU A 1 372 ? -9.988 17.055 -12.698 1.00 64.44 372 LEU A O 1
ATOM 3057 N N . ASN A 1 373 ? -8.996 15.757 -14.252 1.00 75.06 373 ASN A N 1
ATOM 3058 C CA . ASN A 1 373 ? -9.338 14.503 -13.579 1.00 75.06 373 ASN A CA 1
ATOM 3059 C C . ASN A 1 373 ? -8.284 14.143 -12.515 1.00 75.06 373 ASN A C 1
ATOM 3061 O O . ASN A 1 373 ? -7.156 14.633 -12.543 1.00 75.06 373 ASN A O 1
ATOM 3065 N N . TYR A 1 374 ? -8.653 13.270 -11.578 1.00 77.75 374 TYR A N 1
ATOM 3066 C CA . TYR A 1 374 ? -7.822 12.883 -10.435 1.00 77.75 374 TYR A CA 1
ATOM 3067 C C . TYR A 1 374 ? -6.385 12.467 -10.820 1.00 77.75 374 TYR A C 1
ATOM 3069 O O . TYR A 1 374 ? -5.423 13.000 -10.265 1.00 77.75 374 TYR A O 1
ATOM 3077 N N . LYS A 1 375 ? -6.215 11.601 -11.833 1.00 76.38 375 LYS A N 1
ATOM 3078 C CA . LYS A 1 375 ? -4.888 11.128 -12.274 1.00 76.38 375 LYS A CA 1
ATOM 3079 C C . LYS A 1 375 ? -4.023 12.251 -12.825 1.00 76.38 375 LYS A C 1
ATOM 3081 O O . LYS A 1 375 ? -2.829 12.308 -12.544 1.00 76.38 375 LYS A O 1
ATOM 3086 N N . GLU A 1 376 ? -4.621 13.138 -13.616 1.00 76.00 376 GLU A N 1
ATOM 3087 C CA . GLU A 1 376 ? -3.925 14.304 -14.152 1.00 76.00 376 GLU A CA 1
ATOM 3088 C C . GLU A 1 376 ? -3.468 15.235 -13.030 1.00 76.00 376 GLU A C 1
ATOM 3090 O O . GLU A 1 376 ? -2.378 15.795 -13.118 1.00 76.00 376 GLU A O 1
ATOM 3095 N N . VAL A 1 377 ? -4.267 15.407 -11.972 1.00 79.94 377 VAL A N 1
ATOM 3096 C CA . VAL A 1 377 ? -3.865 16.215 -10.814 1.00 79.94 377 VAL A CA 1
ATOM 3097 C C . VAL A 1 377 ? -2.670 15.570 -10.113 1.00 79.94 377 VAL A C 1
ATOM 3099 O O . VAL A 1 377 ? -1.640 16.234 -9.992 1.00 79.94 377 VAL A O 1
ATOM 3102 N N . VAL A 1 378 ? -2.751 14.290 -9.735 1.00 81.50 378 VAL A N 1
ATOM 3103 C CA . VAL A 1 378 ? -1.643 13.596 -9.052 1.00 81.50 378 VAL A CA 1
ATOM 3104 C C . VAL A 1 378 ? -0.355 13.693 -9.877 1.00 81.50 378 VAL A C 1
ATOM 3106 O O . VAL A 1 378 ? 0.646 14.226 -9.402 1.00 81.50 378 VAL A O 1
ATOM 3109 N N . GLN A 1 379 ? -0.395 13.323 -11.161 1.00 76.88 379 GLN A N 1
ATOM 3110 C CA . GLN A 1 379 ? 0.786 13.358 -12.035 1.00 76.88 379 GLN A CA 1
ATOM 3111 C C . GLN A 1 379 ? 1.384 14.764 -12.197 1.00 76.88 379 GLN A C 1
ATOM 3113 O O . GLN A 1 379 ? 2.605 14.924 -12.223 1.00 76.88 379 GLN A O 1
ATOM 3118 N N . ASN A 1 380 ? 0.545 15.798 -12.309 1.00 79.12 380 ASN A N 1
ATOM 3119 C CA . ASN A 1 380 ? 1.016 17.167 -12.525 1.00 79.12 380 ASN A CA 1
ATOM 3120 C C . ASN A 1 380 ? 1.580 17.822 -11.259 1.00 79.12 380 ASN A C 1
ATOM 3122 O O . ASN A 1 380 ? 2.441 18.703 -11.363 1.00 79.12 380 ASN A O 1
ATOM 3126 N N . TYR A 1 381 ? 1.067 17.460 -10.083 1.00 87.19 381 TYR A N 1
ATOM 3127 C CA . TYR A 1 381 ? 1.384 18.149 -8.832 1.00 87.19 381 TYR A CA 1
ATOM 3128 C C . TYR A 1 381 ? 2.372 17.400 -7.947 1.00 87.19 381 TYR A C 1
ATOM 3130 O O . TYR A 1 381 ? 3.097 18.053 -7.201 1.00 87.19 381 TYR A O 1
ATOM 3138 N N . GLN A 1 382 ? 2.513 16.086 -8.091 1.00 85.50 382 GLN A N 1
ATOM 3139 C CA . GLN A 1 382 ? 3.449 15.300 -7.290 1.00 85.50 382 GLN A CA 1
ATOM 3140 C C . GLN A 1 382 ? 4.908 15.750 -7.470 1.00 85.50 382 GLN A C 1
ATOM 3142 O O . GLN A 1 382 ? 5.609 15.993 -6.488 1.00 85.50 382 GLN A O 1
ATOM 3147 N N . LYS A 1 383 ? 5.343 15.995 -8.715 1.00 82.75 383 LYS A N 1
ATOM 3148 C CA . LYS A 1 383 ? 6.665 16.589 -8.990 1.00 82.75 383 LYS A CA 1
ATOM 3149 C C . LYS A 1 383 ? 6.794 18.017 -8.448 1.00 82.75 383 LYS A C 1
ATOM 3151 O O . LYS A 1 383 ? 7.849 18.421 -7.983 1.00 82.75 383 LYS A O 1
ATOM 3156 N N . LYS A 1 384 ? 5.718 18.805 -8.467 1.00 88.25 384 LYS A N 1
ATOM 3157 C CA . LYS A 1 384 ? 5.765 20.162 -7.901 1.00 88.25 384 LYS A CA 1
ATOM 3158 C C . LYS A 1 384 ? 5.926 20.131 -6.383 1.00 88.25 384 LYS A C 1
ATOM 3160 O O . LYS A 1 384 ? 6.667 20.942 -5.846 1.00 88.25 384 LYS A O 1
ATOM 3165 N N . TYR A 1 385 ? 5.238 19.216 -5.702 1.00 91.38 385 TYR A N 1
ATOM 3166 C CA . TYR A 1 385 ? 5.342 19.033 -4.254 1.00 91.38 385 TYR A CA 1
ATOM 3167 C C . TYR A 1 385 ? 6.761 18.630 -3.852 1.00 91.38 385 TYR A C 1
ATOM 3169 O O . TYR A 1 385 ? 7.292 19.171 -2.888 1.00 91.38 385 TYR A O 1
ATOM 3177 N N . GLU A 1 386 ? 7.402 17.761 -4.637 1.00 87.56 386 GLU A N 1
ATOM 3178 C CA . GLU A 1 386 ? 8.832 17.464 -4.506 1.00 87.56 386 GLU A CA 1
ATOM 3179 C C . GLU A 1 386 ? 9.698 18.717 -4.609 1.00 87.56 386 GLU A C 1
ATOM 3181 O O . GLU A 1 386 ? 10.477 18.998 -3.701 1.00 87.56 386 GLU A O 1
ATOM 3186 N N . ASP A 1 387 ? 9.582 19.446 -5.723 1.00 89.06 387 ASP A N 1
ATOM 3187 C CA . ASP A 1 387 ? 10.435 20.600 -6.007 1.00 89.06 387 ASP A CA 1
ATOM 3188 C C . ASP A 1 387 ? 10.288 21.647 -4.891 1.00 89.06 387 ASP A C 1
ATOM 3190 O O . ASP A 1 387 ? 11.268 22.227 -4.421 1.00 89.06 387 ASP A O 1
ATOM 3194 N N . ILE A 1 388 ? 9.053 21.846 -4.421 1.00 92.19 388 ILE A N 1
ATOM 3195 C CA . ILE A 1 388 ? 8.721 22.701 -3.282 1.00 92.19 388 ILE A CA 1
ATOM 3196 C C . ILE A 1 388 ? 9.366 22.177 -1.995 1.00 92.19 388 ILE A C 1
ATOM 3198 O O . ILE A 1 388 ? 9.937 22.975 -1.247 1.00 92.19 388 ILE A O 1
ATOM 3202 N N . TYR A 1 389 ? 9.310 20.868 -1.738 1.00 92.19 389 TYR A N 1
ATOM 3203 C CA . TYR A 1 389 ? 9.908 20.266 -0.551 1.00 92.19 389 TYR A CA 1
ATOM 3204 C C . TYR A 1 389 ? 11.425 20.401 -0.526 1.00 92.19 389 TYR A C 1
ATOM 3206 O O . TYR A 1 389 ? 11.982 20.864 0.464 1.00 92.19 389 TYR A O 1
ATOM 3214 N N . GLN A 1 390 ? 12.100 20.096 -1.633 1.00 90.75 390 GLN A N 1
ATOM 3215 C CA . GLN A 1 390 ? 13.551 20.246 -1.740 1.00 90.75 390 GLN A CA 1
ATOM 3216 C C . GLN A 1 390 ? 13.999 21.696 -1.504 1.00 90.75 390 GLN A C 1
ATOM 3218 O O . GLN A 1 390 ? 15.057 21.933 -0.925 1.00 90.75 390 GLN A O 1
ATOM 3223 N N . GLN A 1 391 ? 13.182 22.671 -1.910 1.00 93.56 391 GLN A N 1
ATOM 3224 C CA . GLN A 1 391 ? 13.468 24.095 -1.723 1.00 93.56 391 GLN A CA 1
ATOM 3225 C C . GLN A 1 391 ? 13.138 24.614 -0.315 1.00 93.56 391 GLN A C 1
ATOM 3227 O O . GLN A 1 391 ? 13.730 25.605 0.110 1.00 93.56 391 GLN A O 1
ATOM 3232 N N . ASN A 1 392 ? 12.201 23.983 0.401 1.00 93.69 392 ASN A N 1
ATOM 3233 C CA . ASN A 1 392 ? 11.631 24.509 1.650 1.00 93.69 392 ASN A CA 1
ATOM 3234 C C . ASN A 1 392 ? 11.588 23.472 2.788 1.00 93.69 392 ASN A C 1
ATOM 3236 O O . ASN A 1 392 ? 10.756 23.598 3.689 1.00 93.69 392 ASN A O 1
ATOM 3240 N N . LYS A 1 393 ? 12.471 22.464 2.751 1.00 92.88 393 LYS A N 1
ATOM 3241 C CA . LYS A 1 393 ? 12.460 21.273 3.620 1.00 92.88 393 LYS A CA 1
ATOM 3242 C C . LYS A 1 393 ? 12.156 21.592 5.084 1.00 92.88 393 LYS A C 1
ATOM 3244 O O . LYS A 1 393 ? 11.109 21.194 5.576 1.00 92.88 393 LYS A O 1
ATOM 3249 N N . ASP A 1 394 ? 12.998 22.393 5.737 1.00 94.06 394 ASP A N 1
ATOM 3250 C CA . ASP A 1 394 ? 12.866 22.701 7.170 1.00 94.06 394 ASP A CA 1
ATOM 3251 C C . ASP A 1 394 ? 11.530 23.384 7.518 1.00 94.06 394 ASP A C 1
ATOM 3253 O O . ASP A 1 394 ? 10.935 23.129 8.568 1.00 94.06 394 ASP A O 1
ATOM 3257 N N . SER A 1 395 ? 11.035 24.257 6.632 1.00 95.38 395 SER A N 1
ATOM 3258 C CA . SER A 1 395 ? 9.763 24.965 6.838 1.00 95.38 395 SER A CA 1
ATOM 3259 C C . SER A 1 395 ? 8.565 24.035 6.670 1.00 95.38 395 SER A C 1
ATOM 3261 O O . SER A 1 395 ? 7.586 24.158 7.403 1.00 95.38 395 SER A O 1
ATOM 3263 N N . ILE A 1 396 ? 8.645 23.099 5.723 1.00 95.56 396 ILE A N 1
ATOM 3264 C CA . ILE A 1 396 ? 7.597 22.107 5.476 1.00 95.56 396 ILE A CA 1
ATOM 3265 C C . ILE A 1 396 ? 7.588 21.042 6.569 1.00 95.56 396 ILE A C 1
ATOM 3267 O O . ILE A 1 396 ? 6.513 20.710 7.056 1.00 95.56 396 ILE A O 1
ATOM 3271 N N . ASP A 1 397 ? 8.753 20.569 7.012 1.00 93.25 397 ASP A N 1
ATOM 3272 C CA . ASP A 1 397 ? 8.865 19.629 8.133 1.00 93.25 397 ASP A CA 1
ATOM 3273 C C . ASP A 1 397 ? 8.270 20.252 9.411 1.00 93.25 397 ASP A C 1
ATOM 3275 O O . ASP A 1 397 ? 7.453 19.629 10.089 1.00 93.25 397 ASP A O 1
ATOM 3279 N N . THR A 1 398 ? 8.576 21.528 9.690 1.00 94.31 398 THR A N 1
ATOM 3280 C CA . THR A 1 398 ? 7.976 22.272 10.815 1.00 94.31 398 THR A CA 1
ATOM 3281 C C . THR A 1 398 ? 6.458 22.414 10.667 1.00 94.31 398 THR A C 1
ATOM 3283 O O . THR A 1 398 ? 5.720 22.204 11.629 1.00 94.31 398 THR A O 1
ATOM 3286 N N . PHE A 1 399 ? 5.976 22.752 9.466 1.00 95.69 399 PHE A N 1
ATOM 3287 C CA . PHE A 1 399 ? 4.545 22.843 9.175 1.00 95.69 399 PHE A CA 1
ATOM 3288 C C . PHE A 1 399 ? 3.840 21.503 9.423 1.00 95.69 399 PHE A C 1
ATOM 3290 O O . PHE A 1 399 ? 2.831 21.462 10.124 1.00 95.69 399 PHE A O 1
ATOM 3297 N N . LEU A 1 400 ? 4.376 20.402 8.893 1.00 94.19 400 LEU A N 1
ATOM 3298 C CA . LEU A 1 400 ? 3.793 19.070 9.042 1.00 94.19 400 LEU A CA 1
ATOM 3299 C C . LEU A 1 400 ? 3.774 18.609 10.501 1.00 94.19 400 LEU A C 1
ATOM 3301 O O . LEU A 1 400 ? 2.765 18.053 10.933 1.00 94.19 400 LEU A O 1
ATOM 3305 N N . GLU A 1 401 ? 4.822 18.895 11.275 1.00 91.75 401 GLU A N 1
ATOM 3306 C CA . GLU A 1 401 ? 4.858 18.595 12.711 1.00 91.75 401 GLU A CA 1
ATOM 3307 C C . GLU A 1 401 ? 3.813 19.411 13.494 1.00 91.75 401 GLU A C 1
ATOM 3309 O O . GLU A 1 401 ? 3.127 18.890 14.376 1.00 91.75 401 GLU A O 1
ATOM 3314 N N . GLU A 1 402 ? 3.606 20.685 13.152 1.00 93.19 402 GLU A N 1
ATOM 3315 C CA . GLU A 1 402 ? 2.533 21.486 13.749 1.00 93.19 402 GLU A CA 1
ATOM 3316 C C . GLU A 1 402 ? 1.150 20.893 13.421 1.00 93.19 402 GLU A C 1
ATOM 3318 O O . GLU A 1 402 ? 0.288 20.752 14.297 1.00 93.19 402 GLU A O 1
ATOM 3323 N N . LYS A 1 403 ? 0.928 20.499 12.160 1.00 94.81 403 LYS A N 1
ATOM 3324 C CA . LYS A 1 403 ? -0.335 19.882 11.726 1.00 94.81 403 LYS A CA 1
ATOM 3325 C C . LYS A 1 403 ? -0.570 18.527 12.374 1.00 94.81 403 LYS A C 1
ATOM 3327 O O . LYS A 1 403 ? -1.696 18.275 12.802 1.00 94.81 403 LYS A O 1
ATOM 3332 N N . ARG A 1 404 ? 0.474 17.716 12.541 1.00 92.50 404 ARG A N 1
ATOM 3333 C CA . ARG A 1 404 ? 0.457 16.466 13.308 1.00 92.50 404 ARG A CA 1
ATOM 3334 C C . ARG A 1 404 ? -0.111 16.681 14.706 1.00 92.50 404 ARG A C 1
ATOM 3336 O O . ARG A 1 404 ? -1.145 16.106 15.047 1.00 92.50 404 ARG A O 1
ATOM 3343 N N . ASN A 1 405 ? 0.501 17.578 15.473 1.00 89.56 405 ASN A N 1
ATOM 3344 C CA . ASN A 1 405 ? 0.075 17.883 16.838 1.00 89.56 405 ASN A CA 1
ATOM 3345 C C . ASN A 1 405 ? -1.371 18.409 16.896 1.00 89.56 405 ASN A C 1
ATOM 3347 O O . ASN A 1 405 ? -2.167 17.986 17.737 1.00 89.56 405 ASN A O 1
ATOM 3351 N N . ASN A 1 406 ? -1.745 19.290 15.965 1.00 92.06 406 ASN A N 1
ATOM 3352 C CA . ASN A 1 406 ? -3.097 19.845 15.893 1.00 92.06 406 ASN A CA 1
ATOM 3353 C C . ASN A 1 406 ? -4.165 18.788 15.565 1.00 92.06 406 ASN A C 1
ATOM 3355 O O . ASN A 1 406 ? -5.253 18.818 16.145 1.00 92.06 406 ASN A O 1
ATOM 3359 N N . ILE A 1 407 ? -3.883 17.867 14.640 1.00 93.19 407 ILE A N 1
ATOM 3360 C CA . ILE A 1 407 ? -4.812 16.799 14.245 1.00 93.19 407 ILE A CA 1
ATOM 3361 C C . ILE A 1 407 ? -5.015 15.813 15.392 1.00 93.19 407 ILE A C 1
ATOM 3363 O O . ILE A 1 407 ? -6.162 15.519 15.740 1.00 93.19 407 ILE A O 1
ATOM 3367 N N . LEU A 1 408 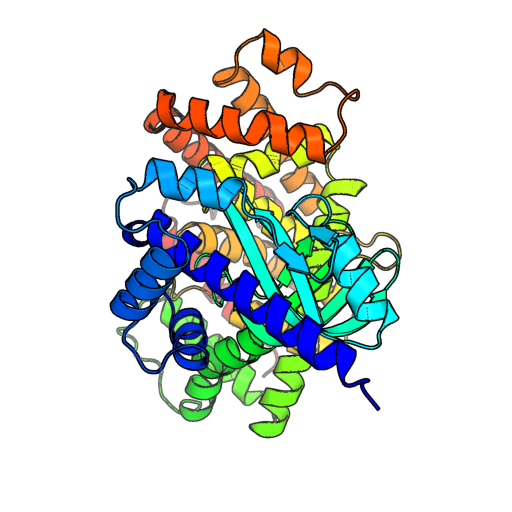? -3.926 15.353 16.015 1.00 89.62 408 LEU A N 1
ATOM 3368 C CA . LEU A 1 408 ? -4.001 14.454 17.165 1.00 89.62 408 LEU A CA 1
ATOM 3369 C C . LEU A 1 408 ? -4.829 15.091 18.281 1.00 89.62 408 LEU A C 1
ATOM 3371 O O . LEU A 1 408 ? -5.798 14.490 18.746 1.00 89.62 408 LEU A O 1
ATOM 3375 N N . LYS A 1 409 ? -4.535 16.347 18.640 1.00 88.38 409 LYS A N 1
ATOM 3376 C CA . LYS A 1 409 ? -5.298 17.084 19.651 1.00 88.38 409 LYS A CA 1
ATOM 3377 C C . LYS A 1 409 ? -6.795 17.149 19.326 1.00 88.38 409 LYS A C 1
ATOM 3379 O O . LYS A 1 409 ? -7.607 16.800 20.178 1.00 88.38 409 LYS A O 1
ATOM 3384 N N . LYS A 1 410 ? -7.172 17.513 18.091 1.00 90.38 410 LYS A N 1
ATOM 3385 C CA . LYS A 1 410 ? -8.584 17.535 17.653 1.00 90.38 410 LYS A CA 1
ATOM 3386 C C . LYS A 1 410 ? -9.270 16.176 17.843 1.00 90.38 410 LYS A C 1
ATOM 3388 O O . LYS A 1 410 ? -10.430 16.139 18.251 1.00 90.38 410 LYS A O 1
ATOM 3393 N N . CYS A 1 411 ? -8.576 15.073 17.559 1.00 89.44 411 CYS A N 1
ATOM 3394 C CA . CYS A 1 411 ? -9.123 13.724 17.727 1.00 89.44 411 CYS A CA 1
ATOM 3395 C C . CYS A 1 411 ? -9.324 13.366 19.205 1.00 89.44 411 CYS A C 1
ATOM 3397 O O . CYS A 1 411 ? -10.377 12.839 19.564 1.00 89.44 411 CYS A O 1
ATOM 3399 N N . TYR A 1 412 ? -8.368 13.705 20.075 1.00 86.19 412 TYR A N 1
ATOM 3400 C CA . TYR A 1 412 ? -8.508 13.543 21.527 1.00 86.19 412 TYR A CA 1
ATOM 3401 C C . TYR A 1 412 ? -9.677 14.362 22.089 1.00 86.19 412 TYR A C 1
ATOM 3403 O O . TYR A 1 412 ? -10.514 13.819 22.816 1.00 86.19 412 TYR A O 1
ATOM 3411 N N . ASP A 1 413 ? -9.772 15.638 21.707 1.00 84.50 413 ASP A N 1
ATOM 3412 C CA . ASP A 1 413 ? -10.847 16.539 22.132 1.00 84.50 413 ASP A CA 1
ATOM 3413 C C . ASP A 1 413 ? -12.224 15.994 21.716 1.00 84.50 413 ASP A C 1
ATOM 3415 O O . ASP A 1 413 ? -13.190 16.058 22.483 1.00 84.50 413 ASP A O 1
ATOM 3419 N N . TYR A 1 414 ? -12.311 15.422 20.511 1.00 85.25 414 TYR A N 1
ATOM 3420 C CA . TYR A 1 414 ? -13.543 14.851 19.977 1.00 85.25 414 TYR A CA 1
ATOM 3421 C C . TYR A 1 414 ? -13.932 13.527 20.659 1.00 85.25 414 TYR A C 1
ATOM 3423 O O . TYR A 1 414 ? -15.074 13.389 21.105 1.00 85.25 414 TYR A O 1
ATOM 3431 N N . LEU A 1 415 ? -12.999 12.571 20.760 1.00 81.38 415 LEU A N 1
ATOM 3432 C CA . LEU A 1 415 ? -13.278 11.188 21.178 1.00 81.38 415 LEU A CA 1
ATOM 3433 C C . LEU A 1 415 ? -13.219 10.989 22.696 1.00 81.38 415 LEU A C 1
ATOM 3435 O O . LEU A 1 415 ? -14.028 10.260 23.266 1.00 81.38 415 LEU A O 1
ATOM 3439 N N . ARG A 1 416 ? -12.270 11.629 23.385 1.00 72.06 416 ARG A N 1
ATOM 3440 C CA . ARG A 1 416 ? -12.019 11.357 24.806 1.00 72.06 416 ARG A CA 1
ATOM 3441 C C . ARG A 1 416 ? -12.523 12.434 25.750 1.00 72.06 416 ARG A C 1
ATOM 3443 O O . ARG A 1 416 ? -12.807 12.078 26.887 1.00 72.06 416 ARG A O 1
ATOM 3450 N N . LYS A 1 417 ? -12.718 13.688 25.312 1.00 61.62 417 LYS A N 1
ATOM 3451 C CA . LYS A 1 417 ? -13.219 14.845 26.109 1.00 61.62 417 LYS A CA 1
ATOM 3452 C C . LYS A 1 417 ? -12.497 15.126 27.442 1.00 61.62 417 LYS A C 1
ATOM 3454 O O . LYS A 1 417 ? -12.812 16.109 28.108 1.00 61.62 417 LYS A O 1
ATOM 3459 N N . GLU A 1 418 ? -11.565 14.274 27.840 1.00 55.88 418 GLU A N 1
ATOM 3460 C CA . GLU A 1 418 ? -10.669 14.409 28.973 1.00 55.88 418 GLU A CA 1
ATOM 3461 C C . GLU A 1 418 ? -9.366 15.026 28.464 1.00 55.88 418 GLU A C 1
ATOM 3463 O O . GLU A 1 418 ? -8.867 14.654 27.401 1.00 55.88 418 GLU A O 1
ATOM 3468 N N . ASP A 1 419 ? -8.826 15.969 29.233 1.00 52.66 419 ASP A N 1
ATOM 3469 C CA . ASP A 1 419 ? -7.622 16.759 28.942 1.00 52.66 419 ASP A CA 1
ATOM 3470 C C . ASP A 1 419 ? -6.343 15.897 29.084 1.00 52.66 419 ASP A C 1
ATOM 3472 O O . ASP A 1 419 ? -5.442 16.170 29.875 1.00 52.66 419 ASP A O 1
ATOM 3476 N N . ILE A 1 420 ? -6.310 14.754 28.385 1.00 55.44 420 ILE A N 1
ATOM 3477 C CA . ILE A 1 420 ? -5.225 13.760 28.415 1.00 55.44 420 ILE A CA 1
ATOM 3478 C C . ILE A 1 420 ? -4.144 14.103 27.385 1.00 55.44 420 ILE A C 1
ATOM 3480 O O . ILE A 1 420 ? -3.039 13.558 27.465 1.00 55.44 420 ILE A O 1
ATOM 3484 N N . TYR A 1 421 ? -4.406 15.030 26.453 1.00 59.84 421 TYR A N 1
ATOM 3485 C CA . TYR A 1 421 ? -3.374 15.541 25.552 1.00 59.84 421 TYR A CA 1
ATOM 3486 C C . TYR A 1 421 ? -2.363 16.392 26.338 1.00 59.84 421 TYR A C 1
ATOM 3488 O O . TYR A 1 421 ? -2.396 17.618 26.344 1.00 59.84 421 TYR A O 1
ATOM 3496 N N . ASN A 1 422 ? -1.455 15.714 27.036 1.00 57.38 422 ASN A N 1
ATOM 3497 C CA . ASN A 1 422 ? -0.232 16.293 27.560 1.00 57.38 422 ASN A CA 1
ATOM 3498 C C . ASN A 1 422 ? 0.859 16.213 26.482 1.00 57.38 422 ASN A C 1
ATOM 3500 O O . ASN A 1 422 ? 0.874 15.293 25.667 1.00 57.38 422 ASN A O 1
ATOM 3504 N N . GLU A 1 423 ? 1.780 17.175 26.488 1.00 53.78 423 GLU A N 1
ATOM 3505 C CA . GLU A 1 423 ? 2.820 17.351 25.460 1.00 53.78 423 GLU A CA 1
ATOM 3506 C C . GLU A 1 423 ? 3.839 16.189 25.369 1.00 53.78 423 GLU A C 1
ATOM 3508 O O . GLU A 1 423 ? 4.743 16.233 24.542 1.00 53.78 423 GLU A O 1
ATOM 3513 N N . CYS A 1 424 ? 3.732 15.134 26.193 1.00 63.09 424 CYS A N 1
ATOM 3514 C CA . CYS A 1 424 ? 4.634 13.983 26.131 1.00 63.09 424 CYS A CA 1
ATOM 3515 C C . CYS A 1 424 ? 3.956 12.775 25.465 1.00 63.09 424 CYS A C 1
ATOM 3517 O O . CYS A 1 424 ? 3.308 11.966 26.140 1.00 63.09 424 CYS A O 1
ATOM 3519 N N . ASP A 1 425 ? 4.196 12.616 24.157 1.00 69.25 425 ASP A N 1
ATOM 3520 C CA . ASP A 1 425 ? 3.704 11.513 23.311 1.00 69.25 425 ASP A CA 1
ATOM 3521 C C . ASP A 1 425 ? 3.799 10.136 23.997 1.00 69.25 425 ASP A C 1
ATOM 3523 O O . ASP A 1 425 ? 2.836 9.370 23.998 1.00 69.25 425 ASP A O 1
ATOM 3527 N N . ASN A 1 426 ? 4.913 9.842 24.680 1.00 68.06 426 ASN A N 1
ATOM 3528 C CA . ASN A 1 426 ? 5.143 8.546 25.331 1.00 68.06 426 ASN A CA 1
ATOM 3529 C C . ASN A 1 426 ? 4.167 8.245 26.477 1.00 68.06 426 ASN A C 1
ATOM 3531 O O . ASN A 1 426 ? 3.719 7.108 26.626 1.00 68.06 426 ASN A O 1
ATOM 3535 N N . ARG A 1 427 ? 3.833 9.237 27.313 1.00 70.19 427 ARG A N 1
ATOM 3536 C CA . ARG A 1 427 ? 2.894 9.021 28.430 1.00 70.19 427 ARG A CA 1
ATOM 3537 C C . ARG A 1 427 ? 1.469 8.873 27.924 1.00 70.19 427 ARG A C 1
ATOM 3539 O O . ARG A 1 427 ? 0.744 8.009 28.412 1.00 70.19 427 ARG A O 1
ATOM 3546 N N . ARG A 1 428 ? 1.093 9.710 26.955 1.00 77.38 428 ARG A N 1
ATOM 3547 C CA . ARG A 1 428 ? -0.223 9.704 26.315 1.00 77.38 428 ARG A CA 1
ATOM 3548 C C . ARG A 1 428 ? -0.502 8.350 25.657 1.00 77.38 428 ARG A C 1
ATOM 3550 O O . ARG A 1 428 ? -1.469 7.681 26.016 1.00 77.38 428 ARG A O 1
ATOM 3557 N N . ARG A 1 429 ? 0.418 7.896 24.803 1.00 75.88 429 ARG A N 1
ATOM 3558 C CA . ARG A 1 429 ? 0.358 6.590 24.133 1.00 75.88 429 ARG A CA 1
ATOM 3559 C C . ARG A 1 429 ? 0.325 5.431 25.126 1.00 75.88 429 ARG A C 1
ATOM 3561 O O . ARG A 1 429 ? -0.539 4.569 25.022 1.00 75.88 429 ARG A O 1
ATOM 3568 N N . LYS A 1 430 ? 1.184 5.447 26.154 1.00 73.88 430 LYS A N 1
ATOM 3569 C CA . LYS A 1 430 ? 1.171 4.431 27.220 1.00 73.88 430 LYS A CA 1
ATOM 3570 C C . LYS A 1 430 ? -0.216 4.262 27.849 1.00 73.88 430 LYS A C 1
ATOM 3572 O O . LYS A 1 430 ? -0.717 3.144 27.909 1.00 73.88 430 LYS A O 1
ATOM 3577 N N . ALA A 1 431 ? -0.832 5.356 28.297 1.00 74.56 431 ALA A N 1
ATOM 3578 C CA . ALA A 1 431 ? -2.138 5.308 28.955 1.00 74.56 431 ALA A CA 1
ATOM 3579 C C . ALA A 1 431 ? -3.245 4.806 28.012 1.00 74.56 431 ALA A C 1
ATOM 3581 O O . ALA A 1 431 ? -4.099 4.005 28.407 1.00 74.56 431 ALA A O 1
ATOM 3582 N N . LEU A 1 432 ? -3.202 5.250 26.751 1.00 76.31 432 LEU A N 1
ATOM 3583 C CA . LEU A 1 432 ? -4.121 4.804 25.711 1.00 76.31 432 LEU A CA 1
ATOM 3584 C C . LEU A 1 432 ? -4.031 3.283 25.514 1.00 76.31 432 LEU A C 1
ATOM 3586 O O . LEU A 1 432 ? -5.048 2.589 25.528 1.00 76.31 432 LEU A O 1
ATOM 3590 N N . PHE A 1 433 ? -2.813 2.754 25.411 1.00 73.06 433 PHE A N 1
ATOM 3591 C CA . PHE A 1 433 ? -2.585 1.337 25.141 1.00 73.06 433 PHE A CA 1
ATOM 3592 C C . PHE A 1 433 ? -2.844 0.431 26.338 1.00 73.06 433 PHE A C 1
ATOM 3594 O O . PHE A 1 433 ? -3.394 -0.654 26.166 1.00 73.06 433 PHE A O 1
ATOM 3601 N N . GLU A 1 434 ? -2.530 0.866 27.558 1.00 73.06 434 GLU A N 1
ATOM 3602 C CA . GLU A 1 434 ? -2.924 0.138 28.772 1.00 73.06 434 GLU A CA 1
ATOM 3603 C C . GLU A 1 434 ? -4.449 -0.015 28.845 1.00 73.06 434 GLU A C 1
ATOM 3605 O O . GLU A 1 434 ? -4.964 -1.085 29.175 1.00 73.06 434 GLU A O 1
ATOM 3610 N N . THR A 1 435 ? -5.181 1.032 28.462 1.00 74.50 435 THR A N 1
ATOM 3611 C CA . THR A 1 435 ? -6.644 0.992 28.425 1.00 74.50 435 THR A CA 1
ATOM 3612 C C . THR A 1 435 ? -7.150 0.096 27.290 1.00 74.50 435 THR A C 1
ATOM 3614 O O . THR A 1 435 ? -8.100 -0.659 27.495 1.00 74.50 435 THR A O 1
ATOM 3617 N N . LEU A 1 436 ? -6.501 0.114 26.120 1.00 73.75 436 LEU A N 1
ATOM 3618 C CA . LEU A 1 436 ? -6.830 -0.778 25.008 1.00 73.75 436 LEU A CA 1
ATOM 3619 C C . LEU A 1 436 ? -6.630 -2.247 25.388 1.00 73.75 436 LEU A C 1
ATOM 3621 O O . LEU A 1 436 ? -7.513 -3.065 25.136 1.00 73.75 436 LEU A O 1
ATOM 3625 N N . ILE A 1 437 ? -5.501 -2.575 26.026 1.00 70.50 437 ILE A N 1
ATOM 3626 C CA . ILE A 1 437 ? -5.278 -3.901 26.603 1.00 70.50 437 ILE A CA 1
ATOM 3627 C C . ILE A 1 437 ? -6.403 -4.200 27.587 1.00 70.50 437 ILE A C 1
ATOM 3629 O O . ILE A 1 437 ? -6.972 -5.272 27.530 1.00 70.50 437 ILE A O 1
ATOM 3633 N N . GLY A 1 438 ? -6.797 -3.277 28.461 1.00 68.94 438 GLY A N 1
ATOM 3634 C CA . GLY A 1 438 ? -7.954 -3.498 29.330 1.00 68.94 438 GLY A CA 1
ATOM 3635 C C . GLY A 1 438 ? -9.228 -3.880 28.561 1.00 68.94 438 GLY A C 1
ATOM 3636 O O . GLY A 1 438 ? -9.941 -4.785 28.981 1.00 68.94 438 GLY A O 1
ATOM 3637 N N . ILE A 1 439 ? -9.500 -3.217 27.435 1.00 68.62 439 ILE A N 1
ATOM 3638 C CA . ILE A 1 439 ? -10.712 -3.388 26.625 1.00 68.62 439 ILE A CA 1
ATOM 3639 C C . ILE A 1 439 ? -10.707 -4.694 25.823 1.00 68.62 439 ILE A C 1
ATOM 3641 O O . ILE A 1 439 ? -11.634 -5.489 25.964 1.00 68.62 439 ILE A O 1
ATOM 3645 N N . LEU A 1 440 ? -9.660 -4.950 25.032 1.00 65.19 440 LEU A N 1
ATOM 3646 C CA . LEU A 1 440 ? -9.543 -6.154 24.195 1.00 65.19 440 LEU A CA 1
ATOM 3647 C C . LEU A 1 440 ? -9.483 -7.454 25.018 1.00 65.19 440 LEU A C 1
ATOM 3649 O O . LEU A 1 440 ? -9.544 -8.550 24.464 1.00 65.19 440 LEU A O 1
ATOM 3653 N N . MET A 1 441 ? -9.354 -7.330 26.340 1.00 64.38 441 MET A N 1
ATOM 3654 C CA . MET A 1 441 ? -9.093 -8.423 27.269 1.00 64.38 441 MET A CA 1
ATOM 3655 C C . MET A 1 441 ? -10.203 -8.657 28.297 1.00 64.38 441 MET A C 1
ATOM 3657 O O . MET A 1 441 ? -9.993 -9.465 29.201 1.00 64.38 441 MET A O 1
ATOM 3661 N N . ARG A 1 442 ? -11.353 -7.968 28.205 1.00 63.72 442 ARG A N 1
ATOM 3662 C CA . ARG A 1 442 ? -12.478 -8.157 29.147 1.00 63.72 442 ARG A CA 1
ATOM 3663 C C . ARG A 1 442 ? -13.213 -9.496 28.991 1.00 63.72 442 ARG A C 1
ATOM 3665 O O . ARG A 1 442 ? -13.836 -9.915 29.958 1.00 63.72 442 ARG A O 1
ATOM 3672 N N . ASP A 1 443 ? -13.050 -10.191 27.863 1.00 46.91 443 ASP A N 1
ATOM 3673 C CA . ASP A 1 443 ? -13.762 -11.443 27.545 1.00 46.91 443 ASP A CA 1
ATOM 3674 C C . ASP A 1 443 ? -12.827 -12.643 27.273 1.00 46.91 443 ASP A C 1
ATOM 3676 O O . ASP A 1 443 ? -12.969 -13.354 26.276 1.00 46.91 443 ASP A O 1
ATOM 3680 N N . SER A 1 444 ? -11.846 -12.883 28.152 1.00 40.84 444 SER A N 1
ATOM 3681 C CA . SER A 1 444 ? -11.076 -14.143 28.179 1.00 40.84 444 SER A CA 1
ATOM 3682 C C . SER A 1 444 ? -11.075 -14.784 29.554 1.00 40.84 444 SER A C 1
ATOM 3684 O O . SER A 1 444 ? -10.542 -14.112 30.471 1.00 40.84 444 SER A O 1
#

pLDDT: mean 84.29, std 10.89, range [40.84, 97.31]

Nearest PDB structures (foldseek):
  6sgx-assembly1_C  TM=1.220E-01  e=9.640E+00  Mycolicibacterium smegmatis MC2 155
  8tid-assembly1_C  TM=1.102E-01  e=8.826E+00  Tetrahymena thermophila

Sequence (444 aa):
MKSANVEVLEKELIQQCHVFCILDYWVNKDEHHPDSFFIEQCKQFSDQSLERTCQSVLERENLSHKTIDQISAYVNEYTINLEEKSFTHRNYQECNDMLRSRGSSLRLLWSYQGRSLECLCGYVTEYDEDAFTVMLMERQLCSTVRLSVPMVGMINNNDIVVRNPCIDKMFFLKWDYEWGQQHESINEDFPLEVRIGKHLRQRVVKSYPDKDFFYTTFKRDCEKNVVIHEYGHAVIQYECLNMPFSALSECFQAISESNIVMTVLEVLADCAPKKGALQGVLTSLFDQDTEESQRCLKMYFSDIWFFDTGDISMYDYSELLTLILMDNIDGKSHRYDGIVSLLCKSVEDVVKEFVEMFMIKKDQKQCFSNALNYKEVVQNYQKKYEDIYQQNKDSIDTFLEEKRNNILKKCYDYLRKEDIYNECDNRRRKALFETLIGILMRDS

Radius of gyration: 22.86 Å; Cα contacts (8 Å, |Δi|>4): 573; chains: 1; bounding box: 52×60×64 Å

Secondary structure (DSSP, 8-state):
---HHHHHHHHHHHHHHHHHHHHHHHHHTTT-PPPHHHHHHHHHH-SS-HHHHHHHHHHHTT-TTS-HHHHHHHHHT--EEETTEEE-TTTHHHHHHHHHHTT--EEEEEEEETTEEEEEEEEEEEEEETTEEEEEEEEEEEE-TTS-TT--EEEETTEEEEEHHHHHHHIIIIIIHHHHTTTSPPPTTS-HHHHHHHHHHHHHHHTSSSHHHHHHHHHHHHHHHHHHHHHHHHHIIIIIS-HHHHHHHHGGGGT-SS-HHHHHHHHHHHTPPPBTTB--HHHHHHH--SHHHHHHHHHHHHHH--TT-S-HHHHHHHHHHHHHHHHHHTTS---HHHHHHHHHHHHHHHHHHHHHHHS-HHHHHHHT-TTS-HHHHHHHHHHHHHHHHHHHHHHHHHHHHHHHHHHHHHHHHHHT-SS---S-HHHHHHHHHHHHHHHHTTT-